Protein AF-A0A085W768-F1 (afdb_monomer)

Radius of gyration: 27.03 Å; Cα contacts (8 Å, |Δi|>4): 580; chains: 1; bounding box: 59×71×62 Å

Sequence (473 aa):
MPRLLSLALLLTLSTFLLGSDCGEHEAVSLEELRRDVAPPFDYSLYCDPSGTLVGDRSAVLLVHRSEHLERVYADAQAGDARARTVFAQLESAVRLRGAGLANEALGFTCATAPACALQWHFQEELIPSRQAGGTRLRELLAASFERQAKLKGVSNAVLNAALNVLVAGTVLKPGAGGAAEAKAATAEARASSQEAGQLSREATLGRQLMPSHEARTAVDETAAAFEARFAEAEAIERGPRYSVRVEELERYRPAYSQPPSGVPADHPRWSRYVTYWERRYDELTGKRPLPPGESEAKLPLTWRGYDALLGRFQRAREFQHGVTQAMQQEARAAGRGQFLPQEMKRPLVVDNLGLARGEGAPITYADQFVVDEATLGPGKRPQVHTYSTKQHDFSGKRPADASKQFLSDAQEAMTKYGGTVEVRRRGHPLFGQKVVVSRVHIVYDGEKLAGEIREALFEQAQASGVELHFHVP

Structure (mmCIF, N/CA/C/O backbone):
data_AF-A0A085W768-F1
#
_entry.id   AF-A0A085W768-F1
#
loop_
_atom_site.group_PDB
_atom_site.id
_atom_site.type_symbol
_atom_site.label_atom_id
_atom_site.label_alt_id
_atom_site.label_comp_id
_atom_site.label_asym_id
_atom_site.label_entity_id
_atom_site.label_seq_id
_atom_site.pdbx_PDB_ins_code
_atom_site.Cartn_x
_atom_site.Cartn_y
_atom_site.Cartn_z
_atom_site.occupancy
_atom_site.B_iso_or_equiv
_atom_site.auth_seq_id
_atom_site.auth_comp_id
_atom_site.auth_asym_id
_atom_site.auth_atom_id
_atom_site.pdbx_PDB_model_num
ATOM 1 N N . MET A 1 1 ? -11.385 -34.609 -3.955 1.00 31.69 1 MET A N 1
ATOM 2 C CA . MET A 1 1 ? -11.496 -34.226 -5.381 1.00 31.69 1 MET A CA 1
ATOM 3 C C . MET A 1 1 ? -10.283 -33.497 -6.017 1.00 31.69 1 MET A C 1
ATOM 5 O O . MET A 1 1 ? -10.400 -33.204 -7.197 1.00 31.69 1 MET A O 1
ATOM 9 N N . PRO A 1 2 ? -9.104 -33.265 -5.384 1.00 30.75 2 PRO A N 1
ATOM 10 C CA . PRO A 1 2 ? -7.994 -32.570 -6.068 1.00 30.75 2 PRO A CA 1
ATOM 11 C C . PRO A 1 2 ? -7.168 -33.450 -7.034 1.00 30.75 2 PRO A C 1
ATOM 13 O O . PRO A 1 2 ? -6.545 -32.930 -7.946 1.00 30.75 2 PRO A O 1
ATOM 16 N N . ARG A 1 3 ? -7.193 -34.787 -6.899 1.00 29.98 3 ARG A N 1
ATOM 17 C CA . ARG A 1 3 ? -6.375 -35.703 -7.729 1.00 29.98 3 ARG A CA 1
ATOM 18 C C . ARG A 1 3 ? -6.881 -35.919 -9.166 1.00 29.98 3 ARG A C 1
ATOM 20 O O . ARG A 1 3 ? -6.113 -36.373 -10.002 1.00 29.98 3 ARG A O 1
ATOM 27 N N . LEU A 1 4 ? -8.147 -35.603 -9.458 1.00 30.69 4 LEU A N 1
ATOM 28 C CA . LEU A 1 4 ? -8.741 -35.797 -10.792 1.00 30.69 4 LEU A CA 1
ATOM 29 C C . LEU A 1 4 ? -8.365 -34.674 -11.777 1.00 30.69 4 LEU A C 1
ATOM 31 O O . LEU A 1 4 ? -8.271 -34.932 -12.973 1.00 30.69 4 LEU A O 1
ATOM 35 N N . LEU A 1 5 ? -8.087 -33.458 -11.284 1.00 35.44 5 LEU A N 1
ATOM 36 C CA . LEU A 1 5 ? -7.659 -32.339 -12.132 1.00 35.44 5 LEU A CA 1
ATOM 37 C C . LEU A 1 5 ? -6.207 -32.486 -12.616 1.00 35.44 5 LEU A C 1
ATOM 39 O O . LEU A 1 5 ? -5.958 -32.259 -13.797 1.00 35.44 5 LEU A O 1
ATOM 43 N N . SER A 1 6 ? -5.269 -32.931 -11.764 1.00 38.22 6 SER A N 1
ATOM 44 C CA . SER A 1 6 ? -3.881 -33.200 -12.198 1.00 38.22 6 SER A CA 1
ATOM 45 C C . SER A 1 6 ? -3.810 -34.317 -13.248 1.00 38.22 6 SER A C 1
ATOM 47 O O . SER A 1 6 ? -2.966 -34.270 -14.138 1.00 38.22 6 SER A O 1
ATOM 49 N N . LEU A 1 7 ? -4.729 -35.291 -13.197 1.00 38.16 7 LEU A N 1
ATOM 50 C CA . LEU A 1 7 ? -4.804 -36.398 -14.158 1.00 38.16 7 LEU A CA 1
ATOM 51 C C . LEU A 1 7 ? -5.224 -35.920 -15.557 1.00 38.16 7 LEU A C 1
ATOM 53 O O . LEU A 1 7 ? -4.601 -36.284 -16.551 1.00 38.16 7 LEU A O 1
ATOM 57 N N . ALA A 1 8 ? -6.249 -35.063 -15.623 1.00 42.47 8 ALA A N 1
ATOM 58 C CA . ALA A 1 8 ? -6.708 -34.454 -16.868 1.00 42.47 8 ALA A CA 1
ATOM 59 C C . ALA A 1 8 ? -5.635 -33.537 -17.476 1.00 42.47 8 ALA A C 1
ATOM 61 O O . ALA A 1 8 ? -5.428 -33.545 -18.686 1.00 42.47 8 ALA A O 1
ATOM 62 N N . LEU A 1 9 ? -4.892 -32.804 -16.641 1.00 44.69 9 LEU A N 1
ATOM 63 C CA . LEU A 1 9 ? -3.846 -31.894 -17.104 1.00 44.69 9 LEU A CA 1
ATOM 64 C C . LEU A 1 9 ? -2.643 -32.634 -17.724 1.00 44.69 9 LEU A C 1
ATOM 66 O O . LEU A 1 9 ? -2.124 -32.210 -18.756 1.00 44.69 9 LEU A O 1
ATOM 70 N N . LEU A 1 10 ? -2.243 -33.770 -17.141 1.00 46.38 10 LEU A N 1
ATOM 71 C CA . LEU A 1 10 ? -1.175 -34.631 -17.665 1.00 46.38 10 LEU A CA 1
ATOM 72 C C . LEU A 1 10 ? -1.577 -35.325 -18.977 1.00 46.38 10 LEU A C 1
ATOM 74 O O . LEU A 1 10 ? -0.786 -35.347 -19.918 1.00 46.38 10 LEU A O 1
ATOM 78 N N . LEU A 1 11 ? -2.823 -35.807 -19.071 1.00 43.88 11 LEU A N 1
ATOM 79 C CA . LEU A 1 11 ? -3.394 -36.372 -20.302 1.00 43.88 11 LEU A CA 1
ATOM 80 C C . LEU A 1 11 ? -3.472 -35.332 -21.433 1.00 43.88 11 LEU A C 1
ATOM 82 O O . LEU A 1 11 ? -3.196 -35.656 -22.587 1.00 43.88 11 LEU A O 1
ATOM 86 N N . THR A 1 12 ? -3.771 -34.068 -21.109 1.00 48.91 12 THR A N 1
ATOM 87 C CA . THR A 1 12 ? -3.793 -32.994 -22.115 1.00 48.91 12 THR A CA 1
ATOM 88 C C . THR A 1 12 ? -2.403 -32.608 -22.620 1.00 48.91 12 THR A C 1
ATOM 90 O O . THR A 1 12 ? -2.254 -32.281 -23.795 1.00 48.91 12 THR A O 1
ATOM 93 N N . LEU A 1 13 ? -1.359 -32.679 -21.781 1.00 43.81 13 LEU A N 1
ATOM 94 C CA . LEU A 1 13 ? 0.012 -32.430 -22.238 1.00 43.81 13 LEU A CA 1
ATOM 95 C C . LEU A 1 13 ? 0.418 -33.457 -23.305 1.00 43.81 13 LEU A C 1
ATOM 97 O O . LEU A 1 13 ? 0.944 -33.064 -24.343 1.00 43.81 13 LEU A O 1
ATOM 101 N N . SER A 1 14 ? 0.097 -34.741 -23.093 1.00 43.50 14 SER A N 1
ATOM 102 C CA . SER A 1 14 ? 0.347 -35.809 -24.072 1.00 43.50 14 SER A CA 1
ATOM 103 C C . SER A 1 14 ? -0.441 -35.642 -25.376 1.00 43.50 14 SER A C 1
ATOM 105 O O . SER A 1 14 ? 0.127 -35.849 -26.441 1.00 43.50 14 SER A O 1
ATOM 107 N N . THR A 1 15 ? -1.702 -35.190 -25.337 1.00 45.16 15 THR A N 1
ATOM 108 C CA . THR A 1 15 ? -2.521 -35.016 -26.558 1.00 45.16 15 THR A CA 1
ATOM 109 C C . THR A 1 15 ? -2.142 -33.802 -27.410 1.00 45.16 15 THR A C 1
ATOM 111 O O . THR A 1 15 ? -2.507 -33.745 -28.577 1.00 45.16 15 THR A O 1
ATOM 114 N N . PHE A 1 16 ? -1.459 -32.800 -26.846 1.00 45.72 16 PHE A N 1
ATOM 115 C CA . PHE A 1 16 ? -0.998 -31.619 -27.597 1.00 45.72 16 PHE A CA 1
ATOM 116 C C . PHE A 1 16 ? 0.442 -31.752 -28.104 1.00 45.72 16 PHE A C 1
ATOM 118 O O . PHE A 1 16 ? 0.842 -31.025 -29.012 1.00 45.72 16 PHE A O 1
ATOM 125 N N . LEU A 1 17 ? 1.219 -32.660 -27.512 1.00 42.56 17 LEU A N 1
ATOM 126 C CA . LEU A 1 17 ? 2.594 -32.958 -27.904 1.00 42.56 17 LEU A CA 1
ATOM 127 C C . LEU A 1 17 ? 2.677 -33.691 -29.249 1.00 42.56 17 LEU A C 1
ATOM 129 O O . LEU A 1 17 ? 3.679 -33.558 -29.947 1.00 42.56 17 LEU A O 1
ATOM 133 N N . LEU A 1 18 ? 1.627 -34.420 -29.628 1.00 44.00 18 LEU A N 1
ATOM 134 C CA . LEU A 1 18 ? 1.549 -35.174 -30.871 1.00 44.00 18 LEU A CA 1
ATOM 135 C C . LEU A 1 18 ? 0.144 -34.994 -31.436 1.00 44.00 18 LEU A C 1
ATOM 137 O O . LEU A 1 18 ? -0.841 -35.272 -30.756 1.00 44.00 18 LEU A O 1
ATOM 141 N N . GLY A 1 19 ? 0.059 -34.452 -32.654 1.00 36.88 19 GLY A N 1
ATOM 142 C CA . GLY A 1 19 ? -1.206 -34.311 -33.366 1.00 36.88 19 GLY A CA 1
ATOM 143 C C . GLY A 1 19 ? -1.980 -35.625 -33.326 1.00 36.88 19 GLY A C 1
ATOM 144 O O . GLY A 1 19 ? -1.397 -36.683 -33.528 1.00 36.88 19 GLY A O 1
ATOM 145 N N . SER A 1 20 ? -3.269 -35.510 -33.012 1.00 35.31 20 SER A N 1
ATOM 146 C CA . SER A 1 20 ? -4.272 -36.572 -32.934 1.00 35.31 20 SER A CA 1
ATOM 147 C C . SER A 1 20 ? -3.920 -37.840 -33.717 1.00 35.31 20 SER A C 1
ATOM 149 O O . SER A 1 20 ? -4.133 -37.881 -34.929 1.00 35.31 20 SER A O 1
ATOM 151 N N . ASP A 1 21 ? -3.492 -38.883 -33.011 1.00 30.81 21 ASP A N 1
ATOM 152 C CA . ASP A 1 21 ? -3.779 -40.244 -33.438 1.00 30.81 21 ASP A CA 1
ATOM 153 C C . ASP A 1 21 ? -4.094 -41.118 -32.220 1.00 30.81 21 ASP A C 1
ATOM 155 O O . ASP A 1 21 ? -3.361 -41.156 -31.231 1.00 30.81 21 ASP A O 1
ATOM 159 N N . CYS A 1 22 ? -5.269 -41.741 -32.250 1.00 35.28 22 CYS A N 1
ATOM 160 C CA . CYS A 1 22 ? -5.782 -42.576 -31.174 1.00 35.28 22 CYS A CA 1
ATOM 161 C C . CYS A 1 22 ? -5.203 -43.987 -31.319 1.00 35.28 22 CYS A C 1
ATOM 163 O O . CYS A 1 22 ? -5.822 -44.848 -31.936 1.00 35.28 22 CYS A O 1
ATOM 165 N N . GLY A 1 23 ? -4.029 -44.225 -30.735 1.00 31.59 23 GLY A N 1
ATOM 166 C CA . GLY A 1 23 ? -3.496 -45.567 -30.507 1.00 31.59 23 GLY A CA 1
ATOM 167 C C . GLY A 1 23 ? -3.654 -45.967 -29.042 1.00 31.59 23 GLY A C 1
ATOM 168 O O . GLY A 1 23 ? -3.006 -45.395 -28.169 1.00 31.59 23 GLY A O 1
ATOM 169 N N . GLU A 1 24 ? -4.515 -46.946 -28.753 1.00 40.38 24 GLU A N 1
ATOM 170 C CA . GLU A 1 24 ? -4.571 -47.604 -27.444 1.00 40.38 24 GLU A CA 1
ATOM 171 C C . GLU A 1 24 ? -3.249 -48.339 -27.177 1.00 40.38 24 GLU A C 1
ATOM 173 O O . GLU A 1 24 ? -3.071 -49.485 -27.584 1.00 40.38 24 GLU A O 1
ATOM 178 N N . HIS A 1 25 ? -2.319 -47.698 -26.468 1.00 33.22 25 HIS A N 1
ATOM 179 C CA . HIS A 1 25 ? -1.164 -48.382 -25.896 1.00 33.22 25 HIS A CA 1
ATOM 180 C C . HIS A 1 25 ? -0.991 -48.060 -24.409 1.00 33.22 25 HIS A C 1
ATOM 182 O O . HIS A 1 25 ? -1.144 -46.927 -23.950 1.00 33.22 25 HIS A O 1
ATOM 188 N N . GLU A 1 26 ? -0.741 -49.144 -23.672 1.00 38.91 26 GLU A N 1
ATOM 189 C CA . GLU A 1 26 ? -0.742 -49.314 -22.221 1.00 38.91 26 GLU A CA 1
ATOM 190 C C . GLU A 1 26 ? -0.210 -48.104 -21.446 1.00 38.91 26 GLU A C 1
ATOM 192 O O . GLU A 1 26 ? 0.931 -47.660 -21.579 1.00 38.91 26 GLU A O 1
ATOM 197 N N . ALA A 1 27 ? -1.082 -47.557 -20.604 1.00 37.56 27 ALA A N 1
ATOM 198 C CA . ALA A 1 27 ? -0.790 -46.389 -19.806 1.00 37.56 27 ALA A CA 1
ATOM 199 C C . ALA A 1 27 ? 0.248 -46.708 -18.716 1.00 37.56 27 ALA A C 1
ATOM 201 O O . ALA A 1 27 ? -0.090 -47.328 -17.714 1.00 37.56 27 ALA A O 1
ATOM 202 N N . VAL A 1 28 ? 1.470 -46.179 -18.856 1.00 43.28 28 VAL A N 1
ATOM 203 C CA . VAL A 1 28 ? 2.428 -46.040 -17.739 1.00 43.28 28 VAL A CA 1
ATOM 204 C C . VAL A 1 28 ? 1.713 -45.387 -16.555 1.00 43.28 28 VAL A C 1
ATOM 206 O O . VAL A 1 28 ? 1.094 -44.323 -16.698 1.00 43.28 28 VAL A O 1
ATOM 209 N N . SER A 1 29 ? 1.750 -46.045 -15.403 1.00 45.44 29 SER A N 1
ATOM 210 C CA . SER A 1 29 ? 0.983 -45.632 -14.227 1.00 45.44 29 SER A CA 1
ATOM 211 C C . SER A 1 29 ? 1.606 -44.404 -13.549 1.00 45.44 29 SER A C 1
ATOM 213 O O . SER A 1 29 ? 2.814 -44.170 -13.608 1.00 45.44 29 SER A O 1
ATOM 215 N N . LEU A 1 30 ? 0.795 -43.605 -12.848 1.00 42.84 30 LEU A N 1
ATOM 216 C CA . LEU A 1 30 ? 1.289 -42.504 -12.004 1.00 42.84 30 LEU A CA 1
ATOM 217 C C . LEU A 1 30 ? 2.237 -42.988 -10.892 1.00 42.84 30 LEU A C 1
ATOM 219 O O . LEU A 1 30 ? 3.074 -42.213 -10.432 1.00 42.84 30 LEU A O 1
ATOM 223 N N . GLU A 1 31 ? 2.129 -44.254 -10.482 1.00 44.00 31 GLU A N 1
ATOM 224 C CA . GLU A 1 31 ? 3.090 -44.926 -9.605 1.00 44.00 31 GLU A CA 1
ATOM 225 C C . GLU A 1 31 ? 4.486 -45.041 -10.247 1.00 44.00 31 GLU A C 1
ATOM 227 O O . GLU A 1 31 ? 5.482 -44.857 -9.553 1.00 44.00 31 GLU A O 1
ATOM 232 N N . GLU A 1 32 ? 4.589 -45.296 -11.555 1.00 50.72 32 GLU A N 1
ATOM 233 C CA . GLU A 1 32 ? 5.874 -45.392 -12.270 1.00 50.72 32 GLU A CA 1
ATOM 234 C C . GLU A 1 32 ? 6.507 -44.025 -12.545 1.00 50.72 32 GLU A C 1
ATOM 236 O O . GLU A 1 32 ? 7.726 -43.897 -12.473 1.00 50.72 32 GLU A O 1
ATOM 241 N N . LEU A 1 33 ? 5.696 -42.984 -1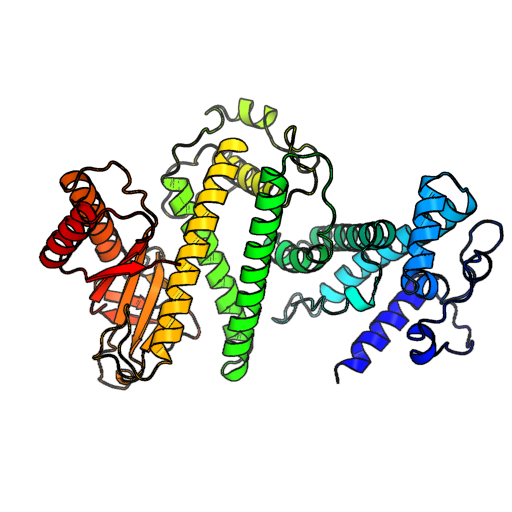2.774 1.00 51.03 33 LEU A N 1
ATOM 242 C CA . LEU A 1 33 ? 6.160 -41.589 -12.863 1.00 51.03 33 LEU A CA 1
ATOM 243 C C . LEU A 1 33 ? 6.698 -41.045 -11.525 1.00 51.03 33 LEU A C 1
ATOM 245 O O . LEU A 1 33 ? 7.428 -40.058 -11.522 1.00 51.03 33 LEU A O 1
ATOM 249 N N . ARG A 1 34 ? 6.328 -41.666 -10.395 1.00 48.00 34 ARG A N 1
ATOM 250 C CA . ARG A 1 34 ? 6.717 -41.262 -9.030 1.00 48.00 34 ARG A CA 1
ATOM 251 C C . ARG A 1 34 ? 7.825 -42.115 -8.408 1.00 48.00 34 ARG A C 1
ATOM 253 O O . ARG A 1 34 ? 8.249 -41.815 -7.294 1.00 48.00 34 ARG A O 1
ATOM 260 N N . ARG A 1 35 ? 8.283 -43.182 -9.069 1.00 49.00 35 ARG A N 1
ATOM 261 C CA . ARG A 1 35 ? 9.416 -43.979 -8.576 1.00 49.00 35 ARG A CA 1
ATOM 262 C C . ARG A 1 35 ? 10.729 -43.284 -8.940 1.00 49.00 35 ARG A C 1
ATOM 264 O O . ARG A 1 35 ? 11.106 -43.254 -10.104 1.00 49.00 35 ARG A O 1
ATOM 271 N N . ASP A 1 36 ? 11.458 -42.834 -7.922 1.00 43.88 36 ASP A N 1
ATOM 272 C CA . ASP A 1 36 ? 12.812 -42.246 -7.994 1.00 43.88 36 ASP A CA 1
ATOM 273 C C . ASP A 1 36 ? 13.925 -43.230 -8.427 1.00 43.88 36 ASP A C 1
ATOM 275 O O . ASP A 1 36 ? 15.110 -42.952 -8.275 1.00 43.88 36 ASP A O 1
ATOM 279 N N . VAL A 1 37 ? 13.582 -44.387 -9.000 1.00 53.09 37 VAL A N 1
ATOM 280 C CA . VAL A 1 37 ? 14.565 -45.268 -9.648 1.00 53.09 37 VAL A CA 1
ATOM 281 C C . VAL A 1 37 ? 14.488 -45.017 -11.148 1.00 53.09 37 VAL A C 1
ATOM 283 O O . VAL A 1 37 ? 13.944 -45.817 -11.911 1.00 53.09 37 VAL A O 1
ATOM 286 N N . ALA A 1 38 ? 14.973 -43.851 -11.575 1.00 56.88 38 ALA A N 1
ATOM 287 C CA . ALA A 1 38 ? 15.182 -43.601 -12.992 1.00 56.88 38 ALA A CA 1
ATOM 288 C C . ALA A 1 38 ? 16.288 -44.554 -13.496 1.00 56.88 38 ALA A C 1
ATOM 290 O O . ALA A 1 38 ? 17.317 -44.695 -12.829 1.00 56.88 38 ALA A O 1
ATOM 291 N N . PRO A 1 39 ? 16.106 -45.246 -14.639 1.00 70.12 39 PRO A N 1
ATOM 292 C CA . PRO A 1 39 ? 17.207 -45.979 -15.259 1.00 70.12 39 PRO A CA 1
ATOM 293 C C . PRO A 1 39 ? 18.347 -45.003 -15.590 1.00 70.12 39 PRO A C 1
ATOM 295 O O . PRO A 1 39 ? 18.079 -43.809 -15.728 1.00 70.12 39 PRO A O 1
ATOM 298 N N . PRO A 1 40 ? 19.596 -45.469 -15.764 1.00 83.25 40 PRO A N 1
ATOM 299 C CA . PRO A 1 40 ? 20.673 -44.613 -16.243 1.00 83.25 40 PRO A CA 1
ATOM 300 C C . PRO A 1 40 ? 20.251 -43.815 -17.479 1.00 83.25 40 PRO A C 1
ATOM 302 O O . PRO A 1 40 ? 19.489 -44.303 -18.318 1.00 83.25 40 PRO A O 1
ATOM 305 N N . PHE A 1 41 ? 20.733 -42.578 -17.574 1.00 87.62 41 PHE A N 1
ATOM 306 C CA . PHE A 1 41 ? 20.391 -41.702 -18.683 1.00 87.62 41 PHE A CA 1
ATOM 307 C C . PHE A 1 41 ? 20.784 -42.329 -20.027 1.00 87.62 41 PHE A C 1
ATOM 309 O O . PHE A 1 41 ? 21.959 -42.588 -20.281 1.00 87.62 41 PHE A O 1
ATOM 316 N N . ASP A 1 42 ? 19.791 -42.509 -20.893 1.00 86.75 42 ASP A N 1
ATOM 317 C CA . ASP A 1 42 ? 19.960 -42.937 -22.275 1.00 86.75 42 ASP A CA 1
ATOM 318 C C . ASP A 1 42 ? 18.930 -42.203 -23.143 1.00 86.75 42 ASP A C 1
ATOM 320 O O . ASP A 1 42 ? 17.736 -42.169 -22.833 1.00 86.75 42 ASP A O 1
ATOM 324 N N . TYR A 1 43 ? 19.392 -41.596 -24.235 1.00 87.06 43 TYR A N 1
ATOM 325 C CA . TYR A 1 43 ? 18.532 -40.887 -25.178 1.00 87.06 43 TYR A CA 1
ATOM 326 C C . TYR A 1 43 ? 17.484 -41.796 -25.833 1.00 87.06 43 TYR A C 1
ATOM 328 O O . TYR A 1 43 ? 16.406 -41.310 -26.164 1.00 87.06 43 TYR A O 1
ATOM 336 N N . SER A 1 44 ? 17.766 -43.092 -26.005 1.00 86.00 44 SER A N 1
ATOM 337 C CA . SER A 1 44 ? 16.831 -44.072 -26.581 1.00 86.00 44 SER A CA 1
ATOM 338 C C . SER A 1 44 ? 15.562 -44.271 -25.747 1.00 86.00 44 SER A C 1
ATOM 340 O O . SER A 1 44 ? 14.550 -44.711 -26.282 1.00 86.00 44 SER A O 1
ATOM 342 N N . LEU A 1 45 ? 15.577 -43.867 -24.470 1.00 83.31 45 LEU A N 1
ATOM 343 C CA . LEU A 1 45 ? 14.387 -43.844 -23.614 1.00 83.31 45 LEU A CA 1
ATOM 344 C C . LEU A 1 45 ? 13.369 -42.777 -24.029 1.00 83.31 45 LEU A C 1
ATOM 346 O O . LEU A 1 45 ? 12.222 -42.840 -23.595 1.00 83.31 45 LEU A O 1
ATOM 350 N N . TYR A 1 46 ? 13.797 -41.775 -24.801 1.00 85.06 46 TYR A N 1
ATOM 351 C CA . TYR A 1 46 ? 12.986 -40.601 -25.117 1.00 85.06 46 TYR A CA 1
ATOM 352 C C . TYR A 1 46 ? 12.895 -40.310 -26.606 1.00 85.06 46 TYR A C 1
ATOM 354 O O . TYR A 1 46 ? 11.884 -39.774 -27.050 1.00 85.06 46 TYR A O 1
ATOM 362 N N . CYS A 1 47 ? 13.945 -40.608 -27.371 1.00 84.94 47 CYS A N 1
ATOM 363 C CA . CYS A 1 47 ? 14.063 -40.203 -28.764 1.00 84.94 47 CYS A CA 1
ATOM 364 C C . CYS A 1 47 ? 14.845 -41.200 -29.623 1.00 84.94 47 CYS A C 1
ATOM 366 O O . CYS A 1 47 ? 15.711 -41.935 -29.141 1.00 84.94 47 CYS A O 1
ATOM 368 N N . ASP A 1 48 ? 14.593 -41.171 -30.926 1.00 88.94 48 ASP A N 1
ATOM 369 C CA . ASP A 1 48 ? 15.361 -41.908 -31.926 1.00 88.94 48 ASP A CA 1
ATOM 370 C C . ASP A 1 48 ? 16.784 -41.316 -32.106 1.00 88.94 48 ASP A C 1
ATOM 372 O O . ASP A 1 48 ? 17.124 -40.299 -31.485 1.00 88.94 48 ASP A O 1
ATOM 376 N N . PRO A 1 49 ? 17.664 -41.928 -32.925 1.00 92.00 49 PRO A N 1
ATOM 377 C CA . PRO A 1 49 ? 19.012 -41.408 -33.171 1.00 92.00 49 PRO A CA 1
ATOM 378 C C . PRO A 1 49 ? 19.071 -39.994 -33.773 1.00 92.00 49 PRO A C 1
ATOM 380 O O . PRO A 1 49 ? 20.071 -39.308 -33.571 1.00 92.00 49 PRO A O 1
ATOM 383 N N . SER A 1 50 ? 18.023 -39.537 -34.469 1.00 86.62 50 SER A N 1
ATOM 384 C CA . SER A 1 50 ? 17.913 -38.152 -34.957 1.00 86.62 50 SER A CA 1
ATOM 385 C C . SER A 1 50 ? 17.472 -37.152 -33.885 1.00 86.62 50 SER A C 1
ATOM 387 O O . SER A 1 50 ? 17.541 -35.946 -34.108 1.00 86.62 50 SER A O 1
ATOM 389 N N . GLY A 1 51 ? 17.064 -37.626 -32.706 1.00 84.19 51 GLY A N 1
ATOM 390 C CA . GLY A 1 51 ? 16.563 -36.781 -31.625 1.00 84.19 51 GLY A CA 1
ATOM 391 C C . GLY A 1 51 ? 15.069 -36.492 -31.735 1.00 84.19 51 GLY A C 1
ATOM 392 O O . GLY A 1 51 ? 14.570 -35.618 -31.030 1.00 84.19 51 GLY A O 1
ATOM 393 N N . THR A 1 52 ? 14.339 -37.216 -32.582 1.00 86.88 52 THR A N 1
ATOM 394 C CA . THR A 1 52 ? 12.873 -37.164 -32.641 1.00 86.88 52 THR A CA 1
ATOM 395 C C . THR A 1 52 ? 12.312 -37.907 -31.443 1.00 86.88 52 THR A C 1
ATOM 397 O O . THR A 1 52 ? 12.693 -39.053 -31.211 1.00 86.88 52 THR A O 1
ATOM 400 N N . LEU A 1 53 ? 11.436 -37.277 -30.659 1.00 82.12 53 LEU A N 1
ATOM 401 C CA . LEU A 1 53 ? 10.813 -37.940 -29.513 1.00 82.12 53 LEU A CA 1
ATOM 402 C C . LEU A 1 53 ? 10.001 -39.162 -29.975 1.00 82.12 53 LEU A C 1
ATOM 404 O O . LEU A 1 53 ? 9.219 -39.060 -30.917 1.00 82.12 53 LEU A O 1
ATOM 408 N N . VAL A 1 54 ? 10.179 -40.311 -29.318 1.00 78.69 54 VAL A N 1
ATOM 409 C CA . VAL A 1 54 ? 9.519 -41.577 -29.688 1.00 78.69 54 VAL A CA 1
ATOM 410 C C . VAL A 1 54 ? 8.462 -41.960 -28.662 1.00 78.69 54 VAL A C 1
ATOM 412 O O . VAL A 1 54 ? 8.783 -42.147 -27.497 1.00 78.69 54 VAL A O 1
ATOM 415 N N . GLY A 1 55 ? 7.207 -42.107 -29.081 1.00 62.81 55 GLY A N 1
ATOM 416 C CA . GLY A 1 55 ? 6.094 -42.518 -28.219 1.00 62.81 55 GLY A CA 1
ATOM 417 C C . GLY A 1 55 ? 5.432 -41.382 -27.427 1.00 62.81 55 GLY A C 1
ATOM 418 O O . GLY A 1 55 ? 6.062 -40.394 -27.042 1.00 62.81 55 GLY A O 1
ATOM 419 N N . ASP A 1 56 ? 4.141 -41.563 -27.138 1.00 54.56 56 ASP A N 1
ATOM 420 C CA . ASP A 1 56 ? 3.221 -40.479 -26.751 1.00 54.56 56 ASP A CA 1
ATOM 421 C C . ASP A 1 56 ? 3.509 -39.812 -25.404 1.00 54.56 56 ASP A C 1
ATOM 423 O O . ASP A 1 56 ? 2.992 -38.740 -25.079 1.00 54.56 56 ASP A O 1
ATOM 427 N N . ARG A 1 57 ? 4.353 -40.447 -24.591 1.00 63.84 57 ARG A N 1
ATOM 428 C CA . ARG A 1 57 ? 4.663 -40.015 -23.226 1.00 63.84 57 ARG A CA 1
ATOM 429 C C . ARG A 1 57 ? 6.129 -39.677 -23.016 1.00 63.84 57 ARG A C 1
ATOM 431 O O . ARG A 1 57 ? 6.479 -39.268 -21.915 1.00 63.84 57 ARG A O 1
ATOM 438 N N . SER A 1 58 ? 6.979 -39.783 -24.034 1.00 74.06 58 SER A N 1
ATOM 439 C CA . SER A 1 58 ? 8.427 -39.599 -23.871 1.00 74.06 58 SER A CA 1
ATOM 440 C C . SER A 1 58 ? 8.822 -38.176 -23.498 1.00 74.06 58 SER A C 1
ATOM 442 O O . SER A 1 58 ? 9.689 -37.988 -22.648 1.00 74.06 58 SER A O 1
ATOM 444 N N . ALA A 1 59 ? 8.128 -37.167 -24.030 1.00 75.62 59 ALA A N 1
ATOM 445 C CA . ALA A 1 59 ? 8.296 -35.783 -23.586 1.00 75.62 59 ALA A CA 1
ATOM 446 C C . ALA A 1 59 ? 7.881 -35.586 -22.122 1.00 75.62 59 ALA A C 1
ATOM 448 O O . ALA A 1 59 ? 8.605 -34.953 -21.358 1.00 75.62 59 ALA A O 1
ATOM 449 N N . VAL A 1 60 ? 6.736 -36.146 -21.720 1.00 75.50 60 VAL A N 1
ATOM 450 C CA . VAL A 1 60 ? 6.239 -36.052 -20.338 1.00 75.50 60 VAL A CA 1
ATOM 451 C C . VAL A 1 60 ? 7.213 -36.750 -19.390 1.00 75.50 60 VAL A C 1
ATOM 453 O O . VAL A 1 60 ? 7.643 -36.175 -18.395 1.00 75.50 60 VAL A O 1
ATOM 456 N N . LEU A 1 61 ? 7.636 -37.964 -19.732 1.00 79.06 61 LEU A N 1
ATOM 457 C CA . LEU A 1 61 ? 8.581 -38.746 -18.948 1.00 79.06 61 LEU A CA 1
ATOM 458 C C . LEU A 1 61 ? 9.926 -38.024 -18.789 1.00 79.06 61 LEU A C 1
ATOM 460 O O . LEU A 1 61 ? 10.470 -37.993 -17.686 1.00 79.06 61 LEU A O 1
ATOM 464 N N . LEU A 1 62 ? 10.437 -37.418 -19.866 1.00 83.75 62 LEU A N 1
ATOM 465 C CA . LEU A 1 62 ? 11.671 -36.637 -19.837 1.00 83.75 62 LEU A CA 1
ATOM 466 C C . LEU A 1 62 ? 11.539 -35.411 -18.928 1.00 83.75 62 LEU A C 1
ATOM 468 O O . LEU A 1 62 ? 12.408 -35.187 -18.093 1.00 83.75 62 LEU A O 1
ATOM 472 N N . VAL A 1 63 ? 10.443 -34.654 -19.035 1.00 84.50 63 VAL A N 1
ATOM 473 C CA . VAL A 1 63 ? 10.197 -33.463 -18.202 1.00 84.50 63 VAL A CA 1
ATOM 474 C C . VAL A 1 63 ? 10.076 -33.815 -16.716 1.00 84.50 63 VAL A C 1
ATOM 476 O O . VAL A 1 63 ? 10.568 -33.070 -15.868 1.00 84.50 63 VAL A O 1
ATOM 479 N N . HIS A 1 64 ? 9.462 -34.955 -16.389 1.00 79.62 64 HIS A N 1
ATOM 480 C CA . HIS A 1 64 ? 9.278 -35.398 -15.006 1.00 79.62 64 HIS A CA 1
ATOM 481 C C . HIS A 1 64 ? 10.538 -36.006 -14.374 1.00 79.62 64 HIS A C 1
ATOM 483 O O . HIS A 1 64 ? 10.700 -35.952 -13.154 1.00 79.62 64 HIS A O 1
ATOM 489 N N . ARG A 1 65 ? 11.466 -36.535 -15.177 1.00 82.75 65 ARG A N 1
ATOM 490 C CA . ARG A 1 65 ? 12.768 -37.022 -14.704 1.00 82.75 65 ARG A CA 1
ATOM 491 C C . ARG A 1 65 ? 13.778 -35.885 -14.706 1.00 82.75 65 ARG A C 1
ATOM 493 O O . ARG A 1 65 ? 14.568 -35.741 -15.635 1.00 82.75 65 ARG A O 1
ATOM 500 N N . SER A 1 66 ? 13.746 -35.090 -13.637 1.00 85.62 66 SER A N 1
ATOM 501 C CA . SER A 1 66 ? 14.509 -33.840 -13.524 1.00 85.62 66 SER A CA 1
ATOM 502 C C . SER A 1 66 ? 15.981 -33.982 -13.924 1.00 85.62 66 SER A C 1
ATOM 504 O O . SER A 1 66 ? 16.458 -33.205 -14.739 1.00 85.62 66 SER A O 1
ATOM 506 N N . GLU A 1 67 ? 16.694 -35.004 -13.446 1.00 84.38 67 GLU A N 1
ATOM 507 C CA . GLU A 1 67 ? 18.109 -35.208 -13.801 1.00 84.38 67 GLU A CA 1
ATOM 508 C C . GLU A 1 67 ? 18.329 -35.475 -15.300 1.00 84.38 67 GLU A C 1
ATOM 510 O O . GLU A 1 67 ? 19.308 -35.008 -15.880 1.00 84.38 67 GLU A O 1
ATOM 515 N N . HIS A 1 68 ? 17.402 -36.181 -15.954 1.00 92.06 68 HIS A N 1
ATOM 516 C CA . HIS A 1 68 ? 17.487 -36.482 -17.383 1.00 92.06 68 HIS A CA 1
ATOM 517 C C . HIS A 1 68 ? 17.158 -35.239 -18.215 1.00 92.06 68 HIS A C 1
ATOM 519 O O . HIS A 1 68 ? 17.844 -34.975 -19.199 1.00 92.06 68 HIS A O 1
ATOM 525 N N . LEU A 1 69 ? 16.158 -34.449 -17.803 1.00 92.38 69 LEU A N 1
ATOM 526 C CA . LEU A 1 69 ? 15.842 -33.163 -18.429 1.00 92.38 69 LEU A CA 1
ATOM 527 C C . LEU A 1 69 ? 17.052 -32.225 -18.405 1.00 92.38 69 LEU A C 1
ATOM 529 O O . LEU A 1 69 ? 17.403 -31.638 -19.428 1.00 92.38 69 LEU A O 1
ATOM 533 N N . GLU A 1 70 ? 17.700 -32.103 -17.247 1.00 92.19 70 GLU A N 1
ATOM 534 C CA . GLU A 1 70 ? 18.873 -31.243 -17.100 1.00 92.19 70 GLU A CA 1
ATOM 535 C C . GLU A 1 70 ? 20.066 -31.753 -17.898 1.00 92.19 70 GLU A C 1
ATOM 537 O O . GLU A 1 70 ? 20.803 -30.948 -18.467 1.00 92.19 70 GLU A O 1
ATOM 542 N N . ARG A 1 71 ? 20.230 -33.076 -18.012 1.00 92.31 71 ARG A N 1
ATOM 543 C CA . ARG A 1 71 ? 21.269 -33.654 -18.863 1.00 92.31 71 ARG A CA 1
ATOM 544 C C . ARG A 1 71 ? 21.039 -33.338 -20.341 1.00 92.31 71 ARG A C 1
ATOM 546 O O . ARG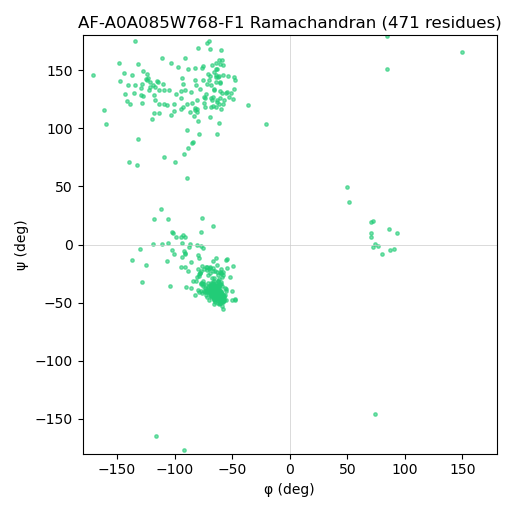 A 1 71 ? 21.960 -32.852 -20.989 1.00 92.31 71 ARG A O 1
ATOM 553 N N . VAL A 1 72 ? 19.819 -33.530 -20.849 1.00 93.19 72 VAL A N 1
ATOM 554 C CA . VAL A 1 72 ? 19.459 -33.168 -22.235 1.00 93.19 72 VAL A CA 1
ATOM 555 C C . VAL A 1 72 ? 19.661 -31.674 -22.475 1.00 93.19 72 VAL A C 1
ATOM 557 O O . VAL A 1 72 ? 20.182 -31.281 -23.516 1.00 93.19 72 VAL A O 1
ATOM 560 N N . TYR A 1 73 ? 19.285 -30.828 -21.514 1.00 93.81 73 TYR A N 1
ATOM 561 C CA . TYR A 1 73 ? 19.500 -29.390 -21.628 1.00 93.81 73 TYR A CA 1
ATOM 562 C C . TYR A 1 73 ? 20.992 -29.034 -21.675 1.00 93.81 73 TYR A C 1
ATOM 564 O O . TYR A 1 73 ? 21.411 -28.283 -22.553 1.00 93.81 73 TYR A O 1
ATOM 572 N N . ALA A 1 74 ? 21.805 -29.595 -20.778 1.00 91.25 74 ALA A N 1
ATOM 573 C CA . ALA A 1 74 ? 23.244 -29.355 -20.741 1.00 91.25 74 ALA A CA 1
ATOM 574 C C . ALA A 1 74 ? 23.944 -29.828 -22.025 1.00 91.25 74 ALA A C 1
ATOM 576 O O . ALA A 1 74 ? 24.729 -29.076 -22.602 1.00 91.25 74 ALA A O 1
ATOM 577 N N . ASP A 1 75 ? 23.616 -31.026 -22.515 1.00 95.12 75 ASP A N 1
ATOM 578 C CA . ASP A 1 75 ? 24.158 -31.569 -23.763 1.00 95.12 75 ASP A CA 1
ATOM 579 C C . ASP A 1 75 ? 23.740 -30.702 -24.972 1.00 95.12 75 ASP A C 1
ATOM 581 O O . ASP A 1 75 ? 24.549 -30.426 -25.861 1.00 95.12 75 ASP A O 1
ATOM 585 N N . ALA A 1 76 ? 22.504 -30.182 -24.980 1.00 92.06 76 ALA A N 1
ATOM 586 C CA . ALA A 1 76 ? 22.033 -29.257 -26.010 1.00 92.06 76 ALA A CA 1
ATOM 587 C C . ALA A 1 76 ? 22.811 -27.930 -26.000 1.00 92.06 76 ALA A C 1
ATOM 589 O O . ALA A 1 76 ? 23.186 -27.433 -27.066 1.00 92.06 76 ALA A O 1
ATOM 590 N N . GLN A 1 77 ? 23.097 -27.375 -24.814 1.00 92.69 77 GLN A N 1
ATOM 591 C CA . GLN A 1 77 ? 23.947 -26.185 -24.663 1.00 92.69 77 GLN A CA 1
ATOM 592 C C . GLN A 1 77 ? 25.403 -26.462 -25.068 1.00 92.69 77 GLN A C 1
ATOM 594 O O . GLN A 1 77 ? 26.066 -25.583 -25.615 1.00 92.69 77 GLN A O 1
ATOM 599 N N . ALA A 1 78 ? 25.887 -27.689 -24.863 1.00 92.94 78 ALA A N 1
ATOM 600 C CA . ALA A 1 78 ? 27.208 -28.137 -25.300 1.00 92.94 78 ALA A CA 1
ATOM 601 C C . ALA A 1 78 ? 27.297 -28.410 -26.816 1.00 92.94 78 ALA A C 1
ATOM 603 O O . ALA A 1 78 ? 28.375 -28.712 -27.327 1.00 92.94 78 ALA A O 1
ATOM 604 N N . GLY A 1 79 ? 26.189 -28.276 -27.552 1.00 91.00 79 GLY A N 1
ATOM 605 C CA . GLY A 1 79 ? 26.157 -28.395 -29.006 1.00 91.00 79 GLY A CA 1
ATOM 606 C C . GLY A 1 79 ? 25.831 -29.793 -29.532 1.00 91.00 79 GLY A C 1
ATOM 607 O O . GLY A 1 79 ? 25.900 -29.992 -30.748 1.00 91.00 79 GLY A O 1
ATOM 608 N N . ASP A 1 80 ? 25.414 -30.740 -28.688 1.00 96.50 80 ASP A N 1
ATOM 609 C CA . ASP A 1 80 ? 24.948 -32.049 -29.153 1.00 96.50 80 ASP A CA 1
ATOM 610 C C . ASP A 1 80 ? 23.716 -31.889 -30.067 1.00 96.50 80 ASP A C 1
ATOM 612 O O . ASP A 1 80 ? 22.744 -31.202 -29.739 1.00 96.50 80 ASP A O 1
ATOM 616 N N . ALA A 1 81 ? 23.777 -32.459 -31.272 1.00 92.50 81 ALA A N 1
ATOM 617 C CA . ALA A 1 81 ? 22.736 -32.278 -32.285 1.00 92.50 81 ALA A CA 1
ATOM 618 C C . ALA A 1 81 ? 21.429 -33.003 -31.922 1.00 92.50 81 ALA A C 1
ATOM 620 O O . ALA A 1 81 ? 20.337 -32.482 -32.174 1.00 92.50 81 ALA A O 1
ATOM 621 N N . ARG A 1 82 ? 21.535 -34.178 -31.294 1.00 92.25 82 ARG A N 1
ATOM 622 C CA . ARG A 1 82 ? 20.394 -34.992 -30.872 1.00 92.25 82 ARG A CA 1
ATOM 623 C C . ARG A 1 82 ? 19.680 -34.311 -29.708 1.00 92.25 82 ARG A C 1
ATOM 625 O O . ARG A 1 82 ? 18.473 -34.096 -29.772 1.00 92.25 82 ARG A O 1
ATOM 632 N N . ALA A 1 83 ? 20.430 -33.860 -28.706 1.00 91.06 83 ALA A N 1
ATOM 633 C CA . ALA A 1 83 ? 19.927 -33.131 -27.548 1.00 91.06 83 ALA A CA 1
ATOM 634 C C . ALA A 1 83 ? 19.249 -31.810 -27.934 1.00 91.06 83 ALA A C 1
ATOM 636 O O . ALA A 1 83 ? 18.161 -31.506 -27.444 1.00 91.06 83 ALA A O 1
ATOM 637 N N . ARG A 1 84 ? 19.847 -31.044 -28.861 1.00 91.81 84 ARG A N 1
ATOM 638 C CA . ARG A 1 84 ? 19.238 -29.812 -29.393 1.00 91.81 84 ARG A CA 1
ATOM 639 C C . ARG A 1 84 ? 17.892 -30.081 -30.052 1.00 91.81 84 ARG A C 1
ATOM 641 O O . ARG A 1 84 ? 16.941 -29.342 -29.808 1.00 91.81 84 ARG A O 1
ATOM 648 N N . THR A 1 85 ? 17.802 -31.148 -30.841 1.00 88.19 85 THR A N 1
ATOM 649 C CA . THR A 1 85 ? 16.565 -31.541 -31.528 1.00 88.19 85 THR A CA 1
ATOM 650 C C . THR A 1 85 ? 15.481 -31.954 -30.531 1.00 88.19 85 THR A C 1
ATOM 652 O O . THR A 1 85 ? 14.342 -31.493 -30.638 1.00 88.19 85 THR A O 1
ATOM 655 N N . VAL A 1 86 ? 15.837 -32.737 -29.508 1.00 87.94 86 VAL A N 1
ATOM 656 C CA . VAL A 1 86 ? 14.921 -33.139 -28.426 1.00 87.94 86 VAL A CA 1
ATOM 657 C C . VAL A 1 86 ? 14.429 -31.926 -27.638 1.00 87.94 86 VAL A C 1
ATOM 659 O O . VAL A 1 86 ? 13.225 -31.741 -27.455 1.00 87.94 86 VAL A O 1
ATOM 662 N N . PHE A 1 87 ? 15.340 -31.063 -27.184 1.00 90.81 87 PHE A N 1
ATOM 663 C CA . PHE A 1 87 ? 14.969 -29.920 -26.354 1.00 90.81 87 PHE A CA 1
ATOM 664 C C . PHE A 1 87 ? 14.155 -28.882 -27.141 1.00 90.81 87 PHE A C 1
ATOM 666 O O . PHE A 1 87 ? 13.208 -28.315 -26.604 1.00 90.81 87 PHE A O 1
ATOM 673 N N . ALA A 1 88 ? 14.435 -28.686 -28.434 1.00 83.44 88 ALA A N 1
ATOM 674 C CA . ALA A 1 88 ? 13.637 -27.816 -29.300 1.00 83.44 88 ALA A CA 1
ATOM 675 C C . ALA A 1 88 ? 12.187 -28.311 -29.468 1.00 83.44 88 ALA A C 1
ATOM 677 O O . ALA A 1 88 ? 11.258 -27.496 -29.509 1.00 83.44 88 ALA A O 1
ATOM 678 N N . GLN A 1 89 ? 11.968 -29.630 -29.514 1.00 87.19 89 GLN A N 1
ATOM 679 C CA . GLN A 1 89 ? 10.620 -30.209 -29.508 1.00 87.19 89 GLN A CA 1
ATOM 680 C C . GLN A 1 89 ? 9.907 -29.943 -28.176 1.00 87.19 89 GLN A C 1
ATOM 682 O O . GLN A 1 89 ? 8.754 -29.508 -28.189 1.00 87.19 89 GLN A O 1
ATOM 687 N N . LEU A 1 90 ? 10.599 -30.095 -27.037 1.00 85.31 90 LEU A N 1
ATOM 688 C CA . LEU A 1 90 ? 10.050 -29.734 -25.721 1.00 85.31 90 LEU A CA 1
ATOM 689 C C . LEU A 1 90 ? 9.682 -28.247 -25.643 1.00 85.31 90 LEU A C 1
ATOM 691 O O . LEU A 1 90 ? 8.577 -27.912 -25.221 1.00 85.31 90 LEU A O 1
ATOM 695 N N . GLU A 1 91 ? 10.561 -27.348 -26.095 1.00 83.69 91 GLU A N 1
ATOM 696 C CA . GLU A 1 91 ? 10.275 -25.910 -26.133 1.00 83.69 91 GLU A CA 1
ATOM 697 C C . GLU A 1 91 ? 9.026 -25.603 -26.972 1.00 83.69 91 GLU A C 1
ATOM 699 O O . GLU A 1 91 ? 8.186 -24.791 -26.579 1.00 83.69 91 GLU A O 1
ATOM 704 N N . SER A 1 92 ? 8.901 -26.245 -28.134 1.00 80.00 92 SER A N 1
ATOM 705 C CA . SER A 1 92 ? 7.786 -26.035 -29.062 1.00 80.00 92 SER A CA 1
ATOM 706 C C . SER A 1 92 ? 6.467 -26.499 -28.454 1.00 80.00 92 SER A C 1
ATOM 708 O O . SER A 1 92 ? 5.477 -25.765 -28.477 1.00 80.00 92 SER A O 1
ATOM 710 N N . ALA A 1 93 ? 6.470 -27.667 -27.821 1.00 76.19 93 ALA A N 1
ATOM 711 C CA . ALA A 1 93 ? 5.305 -28.205 -27.141 1.00 76.19 93 ALA A CA 1
ATOM 712 C C . ALA A 1 93 ? 4.879 -27.376 -25.927 1.00 76.19 93 ALA A C 1
ATOM 714 O O . ALA A 1 93 ? 3.696 -27.101 -25.733 1.00 76.19 93 ALA A O 1
ATOM 715 N N . VAL A 1 94 ? 5.845 -26.917 -25.131 1.00 77.38 94 VAL A N 1
ATOM 716 C CA . VAL A 1 94 ? 5.582 -26.064 -23.971 1.00 77.38 94 VAL A CA 1
ATOM 717 C C . VAL A 1 94 ? 5.024 -24.707 -24.404 1.00 77.38 94 VAL A C 1
ATOM 719 O O . VAL A 1 94 ? 4.070 -24.217 -23.796 1.00 77.38 94 VAL A O 1
ATOM 722 N N . ARG A 1 95 ? 5.524 -24.126 -25.505 1.00 78.38 95 ARG A N 1
ATOM 723 C CA . ARG A 1 95 ? 4.923 -22.925 -26.109 1.00 78.38 95 ARG A CA 1
ATOM 724 C C . ARG A 1 95 ? 3.478 -23.188 -26.539 1.00 78.38 95 ARG A C 1
ATOM 726 O O . ARG A 1 95 ? 2.599 -22.403 -26.186 1.00 78.38 95 ARG A O 1
ATOM 733 N N . LEU A 1 96 ? 3.210 -24.280 -27.254 1.00 71.25 96 LEU A N 1
ATOM 734 C CA . LEU A 1 96 ? 1.849 -24.637 -27.676 1.00 71.25 96 LEU A CA 1
ATOM 735 C C . LEU A 1 96 ? 0.914 -24.802 -26.475 1.00 71.25 96 LEU A C 1
ATOM 737 O O . LEU A 1 96 ? -0.189 -24.254 -26.478 1.00 71.25 96 LEU A O 1
ATOM 741 N N . ARG A 1 97 ? 1.373 -25.460 -25.404 1.00 71.44 97 ARG A N 1
ATOM 742 C CA . ARG A 1 97 ? 0.580 -25.607 -24.182 1.00 71.44 97 ARG A CA 1
ATOM 743 C C . ARG A 1 97 ? 0.343 -24.278 -23.478 1.00 71.44 97 ARG A C 1
ATOM 745 O O . ARG A 1 97 ? -0.768 -24.061 -23.017 1.00 71.44 97 ARG A O 1
ATOM 752 N N . GLY A 1 98 ? 1.324 -23.379 -23.418 1.00 68.31 98 GLY A N 1
ATOM 753 C CA . GLY A 1 98 ? 1.132 -22.051 -22.823 1.00 68.31 98 GLY A CA 1
ATOM 754 C C . GLY A 1 98 ? 0.007 -21.272 -23.514 1.00 68.31 98 GLY A C 1
ATOM 755 O O . GLY A 1 98 ? -0.879 -20.735 -22.848 1.00 68.31 98 GLY A O 1
ATOM 756 N N . ALA A 1 99 ? -0.036 -21.307 -24.849 1.00 69.00 99 ALA A N 1
ATOM 757 C CA . ALA A 1 99 ? -1.124 -20.714 -25.624 1.00 69.00 99 ALA A CA 1
ATOM 758 C C . ALA A 1 99 ? -2.456 -21.473 -25.448 1.00 69.00 99 ALA A C 1
ATOM 760 O O . ALA A 1 99 ? -3.509 -20.852 -25.310 1.00 69.00 99 ALA A O 1
ATOM 761 N N . GLY A 1 100 ? -2.427 -22.809 -25.410 1.00 64.94 100 GLY A N 1
ATOM 762 C CA . GLY A 1 100 ? -3.596 -23.652 -25.138 1.00 64.94 100 GLY A CA 1
ATOM 763 C C . GLY A 1 100 ? -4.221 -23.368 -23.772 1.00 64.94 100 GLY A C 1
ATOM 764 O O . GLY A 1 100 ? -5.421 -23.142 -23.686 1.00 64.94 100 GLY A O 1
ATOM 765 N N . LEU A 1 101 ? -3.400 -23.252 -22.728 1.00 67.69 101 LEU A N 1
ATOM 766 C CA . LEU A 1 101 ? -3.818 -22.870 -21.380 1.00 67.69 101 LEU A CA 1
ATOM 767 C C . LEU A 1 101 ? -4.441 -21.479 -21.357 1.00 67.69 101 LEU A C 1
ATOM 769 O O . LEU A 1 101 ? -5.468 -21.290 -20.716 1.00 67.69 101 LEU A O 1
ATOM 773 N N . ALA A 1 102 ? -3.875 -20.511 -22.079 1.00 64.31 102 ALA A N 1
ATOM 774 C CA . ALA A 1 102 ? -4.505 -19.204 -22.232 1.00 64.31 102 ALA A CA 1
ATOM 775 C C . ALA A 1 102 ? -5.845 -19.311 -22.973 1.00 64.31 102 ALA A C 1
ATOM 777 O O . ALA A 1 102 ? -6.794 -18.622 -22.628 1.00 64.31 102 ALA A O 1
ATOM 778 N N . ASN A 1 103 ? -5.981 -20.192 -23.962 1.00 64.12 103 ASN A N 1
ATOM 779 C CA . ASN A 1 103 ? -7.251 -20.392 -24.657 1.00 64.12 103 ASN A CA 1
ATOM 780 C C . ASN A 1 103 ? -8.317 -21.072 -23.793 1.00 64.12 103 ASN A C 1
ATOM 782 O O . ASN A 1 103 ? -9.463 -20.633 -23.836 1.00 64.12 103 ASN A O 1
ATOM 786 N N . GLU A 1 104 ? -7.938 -22.092 -23.025 1.00 61.91 104 GLU A N 1
ATOM 787 C CA . GLU A 1 104 ? -8.791 -22.817 -22.076 1.00 61.91 104 GLU A CA 1
ATOM 788 C C . GLU A 1 104 ? -9.221 -21.898 -20.929 1.00 61.91 104 GLU A C 1
ATOM 790 O O . GLU A 1 104 ? -10.406 -21.791 -20.620 1.00 61.91 104 GLU A O 1
ATOM 795 N N . ALA A 1 105 ? -8.266 -21.167 -20.353 1.00 59.59 105 ALA A N 1
ATOM 796 C CA . ALA A 1 105 ? -8.528 -20.215 -19.287 1.00 59.59 105 ALA A CA 1
ATOM 797 C C . ALA A 1 105 ? -9.347 -19.015 -19.772 1.00 59.59 105 ALA A C 1
ATOM 799 O O . ALA A 1 105 ? -10.198 -18.522 -19.053 1.00 59.59 105 ALA A O 1
ATOM 800 N N . LEU A 1 106 ? -9.127 -18.537 -20.996 1.00 59.50 106 LEU A N 1
ATOM 801 C CA . LEU A 1 106 ? -9.776 -17.334 -21.533 1.00 59.50 106 LEU A CA 1
ATOM 802 C C . LEU A 1 106 ? -10.873 -17.671 -22.556 1.00 59.50 106 LEU A C 1
ATOM 804 O O . LEU A 1 106 ? -11.178 -16.865 -23.438 1.00 59.50 106 LEU A O 1
ATOM 808 N N . GLY A 1 107 ? -11.414 -18.891 -22.510 1.00 46.41 107 GLY A N 1
ATOM 809 C CA . GLY A 1 107 ? -12.533 -19.338 -23.341 1.00 46.41 107 GLY A CA 1
ATOM 810 C C . GLY A 1 107 ? -13.868 -18.703 -22.928 1.00 46.41 107 GLY A C 1
ATOM 811 O O . GLY A 1 107 ? -13.947 -18.018 -21.909 1.00 46.41 107 GLY A O 1
ATOM 812 N N . PHE A 1 108 ? -14.929 -18.944 -23.716 1.00 39.09 108 PHE A N 1
ATOM 813 C CA . PHE A 1 108 ? -16.267 -18.310 -23.636 1.00 39.09 108 PHE A CA 1
ATOM 814 C C . PHE A 1 108 ? -16.920 -18.272 -22.236 1.00 39.09 108 PHE A C 1
ATOM 816 O O . PHE A 1 108 ? -17.814 -17.466 -21.998 1.00 39.09 108 PHE A O 1
ATOM 823 N N . THR A 1 109 ? -16.468 -19.098 -21.293 1.00 39.16 109 THR A N 1
ATOM 824 C CA . THR A 1 109 ? -16.942 -19.143 -19.903 1.00 39.16 109 THR A CA 1
ATOM 825 C C . THR A 1 109 ? -16.251 -18.159 -18.954 1.00 39.16 109 THR A C 1
ATOM 827 O O . THR A 1 109 ? -16.789 -17.912 -17.880 1.00 39.16 109 THR A O 1
ATOM 830 N N . CYS A 1 110 ? -15.112 -17.554 -19.314 1.00 37.72 110 CYS A N 1
ATOM 831 C CA . CYS A 1 110 ? -14.430 -16.558 -18.469 1.00 37.72 110 CYS A CA 1
ATOM 832 C C . CYS A 1 110 ? -14.672 -15.099 -18.881 1.00 37.72 110 CYS A C 1
ATOM 834 O O . CYS A 1 110 ? -14.332 -14.194 -18.124 1.00 37.72 110 CYS A O 1
ATOM 836 N N . ALA A 1 111 ? -15.317 -14.849 -20.024 1.00 36.19 111 ALA A N 1
ATOM 837 C CA . ALA A 1 111 ? -15.711 -13.496 -20.426 1.00 36.19 111 ALA A CA 1
ATOM 838 C C . ALA A 1 111 ? -16.896 -12.945 -19.603 1.00 36.19 111 ALA A C 1
ATOM 840 O O . ALA A 1 111 ? -17.104 -11.736 -19.550 1.00 36.19 111 ALA A O 1
ATOM 841 N N . THR A 1 112 ? -17.667 -13.819 -18.946 1.00 33.25 112 THR A N 1
ATOM 842 C CA . THR A 1 112 ? -18.906 -13.453 -18.236 1.00 33.25 112 THR A CA 1
ATOM 843 C C . THR A 1 112 ? -18.990 -13.988 -16.803 1.00 33.25 112 THR A C 1
ATOM 845 O O . THR A 1 112 ? -19.925 -13.631 -16.086 1.00 33.25 112 THR A O 1
ATOM 848 N N . ALA A 1 113 ? -18.014 -14.787 -16.343 1.00 30.77 113 ALA A N 1
ATOM 849 C CA . ALA A 1 113 ? -18.030 -15.391 -15.011 1.00 30.77 113 ALA A CA 1
ATOM 850 C C . ALA A 1 113 ? -16.894 -14.888 -14.083 1.00 30.77 113 ALA A C 1
ATOM 852 O O . ALA A 1 113 ? -15.745 -14.773 -14.503 1.00 30.77 113 ALA A O 1
ATOM 853 N N . PRO A 1 114 ? -17.183 -14.678 -12.783 1.00 33.53 114 PRO A N 1
ATOM 854 C CA . PRO A 1 114 ? -16.252 -14.235 -11.737 1.00 33.53 114 PRO A CA 1
ATOM 855 C C . PRO A 1 114 ? -14.959 -15.019 -11.483 1.00 33.53 114 PRO A C 1
ATOM 857 O O . PRO A 1 114 ? -14.106 -14.560 -10.727 1.00 33.53 114 PRO A O 1
ATOM 860 N N . ALA A 1 115 ? -14.832 -16.227 -12.016 1.00 35.41 115 ALA A N 1
ATOM 861 C CA . ALA A 1 115 ? -14.023 -17.274 -11.400 1.00 35.41 115 ALA A CA 1
ATOM 862 C C . ALA A 1 115 ? -12.761 -17.653 -12.187 1.00 35.41 115 ALA A C 1
ATOM 864 O O . ALA A 1 115 ? -12.312 -18.791 -12.100 1.00 35.41 115 ALA A O 1
ATOM 865 N N . CYS A 1 116 ? -12.157 -16.724 -12.925 1.00 39.44 116 CYS A N 1
ATOM 866 C CA . CYS A 1 116 ? -10.909 -17.005 -13.634 1.00 39.44 116 CYS A CA 1
ATOM 867 C C . CYS A 1 116 ? -9.668 -16.709 -12.772 1.00 39.44 116 CYS A C 1
ATOM 869 O O . CYS A 1 116 ? -8.804 -15.915 -13.131 1.00 39.44 116 CYS A O 1
ATOM 871 N N . ALA A 1 117 ? -9.583 -17.342 -11.600 1.00 41.81 117 ALA A N 1
ATOM 872 C CA . ALA A 1 117 ? -8.326 -17.453 -10.867 1.00 41.81 117 ALA A CA 1
ATOM 873 C C . ALA A 1 117 ? -7.630 -18.729 -11.349 1.00 41.81 117 ALA A C 1
ATOM 875 O O . ALA A 1 117 ? -7.985 -19.831 -10.929 1.00 41.81 117 ALA A O 1
ATOM 876 N N . LEU A 1 118 ? -6.672 -18.590 -12.267 1.00 45.66 118 LEU A N 1
ATOM 877 C CA . LEU A 1 118 ? -5.820 -19.703 -12.677 1.00 45.66 118 LEU A CA 1
ATOM 878 C C . LEU A 1 118 ? -5.033 -20.191 -11.461 1.00 45.66 118 LEU A C 1
ATOM 880 O O . LEU A 1 118 ? -4.095 -19.543 -11.001 1.00 45.66 118 LEU A O 1
ATOM 884 N N . GLN A 1 119 ? -5.449 -21.327 -10.905 1.00 45.62 119 GLN A N 1
ATOM 885 C CA . GLN A 1 119 ? -4.722 -21.975 -9.824 1.00 45.62 119 GLN A CA 1
ATOM 886 C C . GLN A 1 119 ? -3.534 -22.731 -10.404 1.00 45.62 119 GLN A C 1
ATOM 888 O O . GLN A 1 119 ? -3.634 -23.879 -10.815 1.00 45.62 119 GLN A O 1
ATOM 893 N N . TRP A 1 120 ? -2.390 -22.067 -10.397 1.00 53.88 120 TRP A N 1
ATOM 894 C CA . TRP A 1 120 ? -1.102 -22.563 -10.874 1.00 53.88 120 TRP A CA 1
ATOM 895 C C . TRP A 1 120 ? -0.389 -23.540 -9.923 1.00 53.88 120 TRP A C 1
ATOM 897 O O . TRP A 1 120 ? 0.770 -23.881 -10.136 1.00 53.88 120 TRP A O 1
ATOM 907 N N . HIS A 1 121 ? -1.072 -24.019 -8.880 1.00 44.28 121 HIS A N 1
ATOM 908 C CA . HIS A 1 121 ? -0.525 -24.948 -7.883 1.00 44.28 121 HIS A CA 1
ATOM 909 C C . HIS A 1 121 ? 0.126 -26.201 -8.512 1.00 44.28 121 HIS A C 1
ATOM 911 O O . HIS A 1 121 ? 1.077 -26.743 -7.955 1.00 44.28 121 HIS A O 1
ATOM 917 N N . PHE A 1 122 ? -0.314 -26.623 -9.698 1.00 50.97 122 PHE A N 1
ATOM 918 C CA . PHE A 1 122 ? 0.218 -27.789 -10.408 1.00 50.97 122 PHE A CA 1
ATOM 919 C C . PHE A 1 122 ? 1.566 -27.555 -11.118 1.00 50.97 122 PHE A C 1
ATOM 921 O O . PHE A 1 122 ? 2.070 -28.472 -11.753 1.00 50.97 122 PHE A O 1
ATOM 928 N N . GLN A 1 123 ? 2.169 -26.363 -11.089 1.00 52.47 123 GLN A N 1
ATOM 929 C CA . GLN A 1 123 ? 3.397 -26.094 -11.860 1.00 52.47 123 GLN A CA 1
ATOM 930 C C . GLN A 1 123 ? 4.604 -26.921 -11.418 1.00 52.47 123 GLN A C 1
ATOM 932 O O . GLN A 1 123 ? 5.385 -27.360 -12.263 1.00 52.47 123 GLN A O 1
ATOM 937 N N . GLU A 1 124 ? 4.739 -27.155 -10.112 1.00 52.31 124 GLU A N 1
ATOM 938 C CA . GLU A 1 124 ? 5.764 -28.056 -9.573 1.00 52.31 124 GLU A CA 1
ATOM 939 C C . GLU A 1 124 ? 5.464 -29.523 -9.904 1.00 52.31 124 GLU A C 1
ATOM 941 O O . GLU A 1 124 ? 6.378 -30.339 -9.951 1.00 52.31 124 GLU A O 1
ATOM 946 N N . GLU A 1 125 ? 4.201 -29.847 -10.201 1.00 59.97 125 GLU A N 1
ATOM 947 C CA . GLU A 1 125 ? 3.813 -31.151 -10.738 1.00 59.97 125 GLU A CA 1
ATOM 948 C C . GLU A 1 125 ? 4.054 -31.239 -12.254 1.00 59.97 125 GLU A C 1
ATOM 950 O O . GLU A 1 125 ? 4.350 -32.321 -12.735 1.00 59.97 125 GLU A O 1
ATOM 955 N N . LEU A 1 126 ? 3.952 -30.138 -13.009 1.00 68.50 126 LEU A N 1
ATOM 956 C CA . LEU A 1 126 ? 4.027 -30.121 -14.478 1.00 68.50 126 LEU A CA 1
ATOM 957 C C . LEU A 1 126 ? 5.462 -30.128 -15.013 1.00 68.50 126 LEU A C 1
ATOM 959 O O . LEU A 1 126 ? 5.764 -30.805 -15.990 1.00 68.50 126 LEU A O 1
ATOM 963 N N . ILE A 1 127 ? 6.332 -29.324 -14.402 1.00 78.94 127 ILE A N 1
ATOM 964 C CA . ILE A 1 127 ? 7.763 -29.266 -14.711 1.00 78.94 127 ILE A CA 1
ATOM 965 C C . ILE A 1 127 ? 8.477 -29.338 -13.359 1.00 78.94 127 ILE A C 1
ATOM 967 O O . ILE A 1 127 ? 8.679 -28.295 -12.732 1.00 78.94 127 ILE A O 1
ATOM 971 N N . PRO A 1 128 ? 8.820 -30.540 -12.864 1.00 75.38 128 PRO A N 1
ATOM 972 C CA . PRO A 1 128 ? 9.387 -30.696 -11.523 1.00 75.38 128 PRO A CA 1
ATOM 973 C C . PRO A 1 128 ? 10.791 -30.100 -11.368 1.00 75.38 128 PRO A C 1
ATOM 975 O O . PRO A 1 128 ? 11.110 -29.527 -10.324 1.00 75.38 128 PRO A O 1
ATOM 978 N N . SER A 1 129 ? 11.631 -30.164 -12.409 1.00 78.50 129 SER A N 1
ATOM 979 C CA . SER A 1 129 ? 13.025 -29.708 -12.312 1.00 78.50 129 SER A CA 1
ATOM 980 C C . SER A 1 129 ? 13.128 -28.213 -12.016 1.00 78.50 129 SER A C 1
ATOM 982 O O . SER A 1 129 ? 12.637 -27.375 -12.772 1.00 78.50 129 SER A O 1
ATOM 984 N N . ARG A 1 130 ? 13.799 -27.836 -10.926 1.00 77.38 130 ARG A N 1
ATOM 985 C CA . ARG A 1 130 ? 14.103 -26.429 -10.583 1.00 77.38 130 ARG A CA 1
ATOM 986 C C . ARG A 1 130 ? 15.448 -25.938 -11.138 1.00 77.38 130 ARG A C 1
ATOM 988 O O . ARG A 1 130 ? 15.897 -24.853 -10.789 1.00 77.38 130 ARG A O 1
ATOM 995 N N . GLN A 1 131 ? 16.106 -26.749 -11.958 1.00 77.88 131 GLN A N 1
ATOM 996 C CA . GLN A 1 131 ? 17.392 -26.428 -12.572 1.00 77.88 131 GLN A CA 1
ATOM 997 C C . GLN A 1 131 ? 17.195 -25.755 -13.948 1.00 77.88 131 GLN A C 1
ATOM 999 O O . GLN A 1 131 ? 16.073 -25.411 -14.319 1.00 77.88 131 GLN A O 1
ATOM 1004 N N . ALA A 1 132 ? 18.284 -25.463 -14.664 1.00 77.50 132 ALA A N 1
ATOM 1005 C CA . ALA A 1 132 ? 18.283 -24.544 -15.804 1.00 77.50 132 ALA A CA 1
ATOM 1006 C C . ALA A 1 132 ? 17.347 -24.974 -16.951 1.00 77.50 132 ALA A C 1
ATOM 1008 O O . ALA A 1 132 ? 16.635 -24.132 -17.500 1.00 77.50 132 ALA A O 1
ATOM 1009 N N . GLY A 1 133 ? 17.293 -26.268 -17.273 1.00 78.62 133 GLY A N 1
ATOM 1010 C CA . GLY A 1 133 ? 16.399 -26.823 -18.288 1.00 78.62 133 GLY A CA 1
ATOM 1011 C C . GLY A 1 133 ? 14.929 -26.707 -17.887 1.00 78.62 133 GLY A C 1
ATOM 1012 O O . GLY A 1 133 ? 14.105 -26.229 -18.667 1.00 78.62 133 GLY A O 1
ATOM 1013 N N . GLY A 1 134 ? 14.591 -27.063 -16.647 1.00 80.69 134 GLY A N 1
ATOM 1014 C CA . GLY A 1 134 ? 13.237 -26.897 -16.115 1.00 80.69 134 GLY A CA 1
ATOM 1015 C C . GLY A 1 134 ? 12.791 -25.433 -16.027 1.00 80.69 134 GLY A C 1
ATOM 1016 O O . GLY A 1 134 ? 11.665 -25.102 -16.399 1.00 80.69 134 GLY A O 1
ATOM 1017 N N . THR A 1 135 ? 13.678 -24.533 -15.601 1.00 76.31 135 THR A N 1
ATOM 1018 C CA . THR A 1 135 ? 13.424 -23.083 -15.564 1.00 76.31 135 THR A CA 1
ATOM 1019 C C . THR A 1 135 ? 13.139 -22.534 -16.956 1.00 76.31 135 THR A C 1
ATOM 1021 O O . THR A 1 135 ? 12.115 -21.877 -17.150 1.00 76.31 135 THR A O 1
ATOM 1024 N N . ARG A 1 136 ? 13.954 -22.906 -17.949 1.00 83.44 136 ARG A N 1
ATOM 1025 C CA . ARG A 1 136 ? 13.748 -22.523 -19.348 1.00 83.44 136 ARG A CA 1
ATOM 1026 C C . ARG A 1 136 ? 12.368 -22.931 -19.869 1.00 83.44 136 ARG A C 1
ATOM 1028 O O . ARG A 1 136 ? 11.700 -22.142 -20.536 1.00 83.44 136 ARG A O 1
ATOM 1035 N N . LEU A 1 137 ? 11.912 -24.145 -19.562 1.00 81.56 137 LEU A N 1
ATOM 1036 C CA . LEU A 1 137 ? 10.579 -24.587 -19.975 1.00 81.56 137 LEU A CA 1
ATOM 1037 C C . LEU A 1 137 ? 9.467 -23.783 -19.271 1.00 81.56 137 LEU A C 1
ATOM 1039 O O . LEU A 1 137 ? 8.518 -23.362 -19.931 1.00 81.56 137 LEU A O 1
ATOM 1043 N N . ARG A 1 138 ? 9.584 -23.478 -17.971 1.00 77.75 138 ARG A N 1
ATOM 1044 C CA . ARG A 1 138 ? 8.587 -22.639 -17.270 1.00 77.75 138 ARG A CA 1
ATOM 1045 C C . ARG A 1 138 ? 8.492 -21.225 -17.850 1.00 77.75 138 ARG A C 1
ATOM 1047 O O . ARG A 1 138 ? 7.386 -20.722 -18.035 1.00 77.75 138 ARG A O 1
ATOM 1054 N N . GLU A 1 139 ? 9.618 -20.611 -18.202 1.00 71.00 139 GLU A N 1
ATOM 1055 C CA . GLU A 1 139 ? 9.650 -19.292 -18.852 1.00 71.00 139 GLU A CA 1
ATOM 1056 C C . GLU A 1 139 ? 8.926 -19.296 -20.203 1.00 71.00 139 GLU A C 1
ATOM 1058 O O . GLU A 1 139 ? 8.145 -18.393 -20.510 1.00 71.00 139 GLU A O 1
ATOM 1063 N N . LEU A 1 140 ? 9.144 -20.333 -21.016 1.00 76.62 140 LEU A N 1
ATOM 1064 C CA . LEU A 1 140 ? 8.481 -20.468 -22.313 1.00 76.62 140 LEU A CA 1
ATOM 1065 C C . LEU A 1 140 ? 6.973 -20.677 -22.180 1.00 76.62 140 LEU A C 1
ATOM 1067 O O . LEU A 1 140 ? 6.206 -20.137 -22.984 1.00 76.62 140 LEU A O 1
ATOM 1071 N N . LEU A 1 141 ? 6.552 -21.423 -21.158 1.00 75.44 141 LEU A N 1
ATOM 1072 C CA . LEU A 1 141 ? 5.144 -21.591 -20.814 1.00 75.44 141 LEU A CA 1
ATOM 1073 C C . LEU A 1 141 ? 4.517 -20.231 -20.459 1.00 75.44 141 LEU A C 1
ATOM 1075 O O . LEU A 1 141 ? 3.459 -19.893 -20.996 1.00 75.44 141 LEU A O 1
ATOM 1079 N N . ALA A 1 142 ? 5.208 -19.435 -19.632 1.00 67.69 142 ALA A N 1
ATOM 1080 C CA . ALA A 1 142 ? 4.808 -18.086 -19.222 1.00 67.69 142 ALA A CA 1
ATOM 1081 C C . ALA A 1 142 ? 4.618 -17.152 -20.410 1.00 67.69 142 ALA A C 1
ATOM 1083 O O . ALA A 1 142 ? 3.545 -16.582 -20.607 1.00 67.69 142 ALA A O 1
ATOM 1084 N N . ALA A 1 143 ? 5.664 -17.032 -21.225 1.00 71.06 143 ALA A N 1
ATOM 1085 C CA . ALA A 1 143 ? 5.714 -16.086 -22.325 1.00 71.06 143 ALA A CA 1
ATOM 1086 C C . ALA A 1 143 ? 4.660 -16.408 -23.392 1.00 71.06 143 ALA A C 1
ATOM 1088 O O . ALA A 1 143 ? 4.073 -15.504 -23.992 1.00 71.06 143 ALA A O 1
ATOM 1089 N N . SER A 1 144 ? 4.400 -17.697 -23.636 1.00 69.25 144 SER A N 1
ATOM 1090 C CA . SER A 1 144 ? 3.374 -18.113 -24.592 1.00 69.25 144 SER A CA 1
ATOM 1091 C C . SER A 1 144 ? 1.957 -17.864 -24.067 1.00 69.25 144 SER A C 1
ATOM 1093 O O . SER A 1 144 ? 1.109 -17.349 -24.800 1.00 69.25 144 SER A O 1
ATOM 1095 N N . PHE A 1 145 ? 1.717 -18.144 -22.781 1.00 72.56 145 PHE A N 1
ATOM 1096 C CA . PHE A 1 145 ? 0.460 -17.809 -22.115 1.00 72.56 145 PHE A CA 1
ATOM 1097 C C . PHE A 1 145 ? 0.182 -16.299 -22.169 1.00 72.56 145 PHE A C 1
ATOM 1099 O O . PHE A 1 145 ? -0.893 -15.875 -22.596 1.00 72.56 145 PHE A O 1
ATOM 1106 N N . GLU A 1 146 ? 1.172 -15.480 -21.803 1.00 65.25 146 GLU A N 1
ATOM 1107 C CA . GLU A 1 146 ? 1.084 -14.019 -21.813 1.00 65.25 146 GLU A CA 1
ATOM 1108 C C . GLU A 1 146 ? 0.738 -13.479 -23.203 1.00 65.25 146 GLU A C 1
ATOM 1110 O O . GLU A 1 146 ? -0.184 -12.673 -23.361 1.00 65.25 146 GLU A O 1
ATOM 1115 N N . ARG A 1 147 ? 1.462 -13.942 -24.228 1.00 69.50 147 ARG A N 1
ATOM 1116 C CA . ARG A 1 147 ? 1.247 -13.523 -25.614 1.00 69.50 147 ARG A CA 1
ATOM 1117 C C . ARG A 1 147 ? -0.181 -13.813 -26.064 1.00 69.50 147 ARG A C 1
ATOM 1119 O O . ARG A 1 147 ? -0.833 -12.936 -26.627 1.00 69.50 147 ARG A O 1
ATOM 1126 N N . GLN A 1 148 ? -0.673 -15.020 -25.795 1.00 66.56 148 GLN A N 1
ATOM 1127 C CA . GLN A 1 148 ? -2.015 -15.428 -26.196 1.00 66.56 148 GLN A CA 1
ATOM 1128 C C . GLN A 1 148 ? -3.105 -14.677 -25.416 1.00 66.56 148 GLN A C 1
ATOM 1130 O O . GLN A 1 148 ? -4.129 -14.305 -25.987 1.00 66.56 148 GLN A O 1
ATOM 1135 N N . ALA A 1 149 ? -2.877 -14.389 -24.135 1.00 60.28 149 ALA A N 1
ATOM 1136 C CA . ALA A 1 149 ? -3.781 -13.585 -23.319 1.00 60.28 149 ALA A CA 1
ATOM 1137 C C . ALA A 1 149 ? -3.866 -12.123 -23.796 1.00 60.28 149 ALA A C 1
ATOM 1139 O O . ALA A 1 149 ? -4.963 -11.567 -23.885 1.00 60.28 149 ALA A O 1
ATOM 1140 N N . LYS A 1 150 ? -2.737 -11.522 -24.195 1.00 62.78 150 LYS A N 1
ATOM 1141 C CA . LYS A 1 150 ? -2.699 -10.183 -24.809 1.00 62.78 150 LYS A CA 1
ATOM 1142 C C . LYS A 1 150 ? -3.457 -10.130 -26.136 1.00 62.78 150 LYS A C 1
ATOM 1144 O O . LYS A 1 150 ? -4.227 -9.199 -26.352 1.00 62.78 150 LYS A O 1
ATOM 1149 N N . LEU A 1 151 ? -3.312 -11.149 -26.991 1.00 64.19 151 LEU A N 1
ATOM 1150 C CA . LEU A 1 151 ? -4.073 -11.258 -28.247 1.00 64.19 151 LEU A CA 1
ATOM 1151 C C . LEU A 1 151 ? -5.593 -11.330 -28.022 1.00 64.19 151 LEU A C 1
ATOM 1153 O O . LEU A 1 151 ? -6.360 -10.957 -28.905 1.00 64.19 151 LEU A O 1
ATOM 1157 N N . LYS A 1 152 ? -6.033 -11.763 -26.836 1.00 59.34 152 LYS A N 1
ATOM 1158 C CA . LYS A 1 152 ? -7.444 -11.803 -26.428 1.00 59.34 152 LYS A CA 1
ATOM 1159 C C . LYS A 1 152 ? -7.924 -10.553 -25.679 1.00 59.34 152 LYS A C 1
ATOM 1161 O O . LYS A 1 152 ? -9.040 -10.554 -25.168 1.00 59.34 152 LYS A O 1
ATOM 1166 N N . GLY A 1 153 ? -7.114 -9.495 -25.605 1.00 45.31 153 GLY A N 1
ATOM 1167 C CA . GLY A 1 153 ? -7.505 -8.222 -24.990 1.00 45.31 153 GLY A CA 1
ATOM 1168 C C . GLY A 1 153 ? -7.605 -8.256 -23.461 1.00 45.31 153 GLY A C 1
ATOM 1169 O O . GLY A 1 153 ? -8.276 -7.410 -22.872 1.00 45.31 153 GLY A O 1
ATOM 1170 N N . VAL A 1 154 ? -6.961 -9.227 -22.805 1.00 53.34 154 VAL A N 1
ATOM 1171 C CA . VAL A 1 154 ? -6.924 -9.313 -21.337 1.00 53.34 154 VAL A CA 1
ATOM 1172 C C . VAL A 1 154 ? -6.105 -8.154 -20.765 1.00 53.34 154 VAL A C 1
ATOM 1174 O O . VAL A 1 154 ? -5.039 -7.820 -21.280 1.00 53.34 154 VAL A O 1
ATOM 1177 N N . SER A 1 155 ? -6.594 -7.536 -19.686 1.00 46.69 155 SER A N 1
ATOM 1178 C CA . SER A 1 155 ? -5.924 -6.400 -19.049 1.00 46.69 155 SER A CA 1
ATOM 1179 C C . SER A 1 155 ? -4.637 -6.817 -18.326 1.00 46.69 155 SER A C 1
ATOM 1181 O O . SER A 1 155 ? -4.544 -7.896 -17.733 1.00 46.69 155 SER A O 1
ATOM 1183 N N . ASN A 1 156 ? -3.641 -5.925 -18.322 1.00 42.22 156 ASN A N 1
ATOM 1184 C CA . ASN A 1 156 ? -2.321 -6.184 -17.733 1.00 42.22 156 ASN A CA 1
ATOM 1185 C C . ASN A 1 156 ? -2.378 -6.551 -16.235 1.00 42.22 156 ASN A C 1
ATOM 1187 O O . ASN A 1 156 ? -1.515 -7.273 -15.751 1.00 42.22 156 ASN A O 1
ATOM 1191 N N . ALA A 1 157 ? -3.408 -6.115 -15.502 1.00 36.44 157 ALA A N 1
ATOM 1192 C CA . ALA A 1 157 ? -3.601 -6.464 -14.092 1.00 36.44 157 ALA A CA 1
ATOM 1193 C C . ALA A 1 157 ? -3.932 -7.957 -13.885 1.00 36.44 157 ALA A C 1
ATOM 1195 O O . ALA A 1 157 ? -3.374 -8.597 -12.996 1.00 36.44 157 ALA A O 1
ATOM 1196 N N . VAL A 1 158 ? -4.781 -8.533 -14.745 1.00 40.78 158 VAL A N 1
ATOM 1197 C CA . VAL A 1 158 ? -5.151 -9.962 -14.708 1.00 40.78 158 VAL A CA 1
ATOM 1198 C C . VAL A 1 158 ? -3.993 -10.834 -15.205 1.00 40.78 158 VAL A C 1
ATOM 1200 O O . VAL A 1 158 ? -3.716 -11.891 -14.641 1.00 40.78 158 VAL A O 1
ATOM 1203 N N . LEU A 1 159 ? -3.264 -10.349 -16.213 1.00 44.50 159 LEU A N 1
ATOM 1204 C CA . LEU A 1 159 ? -2.025 -10.953 -16.708 1.00 44.50 159 LEU A CA 1
ATOM 1205 C C . LEU A 1 159 ? -0.941 -11.029 -15.623 1.00 44.50 159 LEU A C 1
ATOM 1207 O O . LEU A 1 159 ? -0.367 -12.093 -15.414 1.00 44.50 159 LEU A O 1
ATOM 1211 N N . ASN A 1 160 ? -0.705 -9.941 -14.887 1.00 43.41 160 ASN A N 1
ATOM 1212 C CA . ASN A 1 160 ? 0.304 -9.899 -13.826 1.00 43.41 160 ASN A CA 1
ATOM 1213 C C . ASN A 1 160 ? -0.062 -10.805 -12.640 1.00 43.41 160 ASN A C 1
ATOM 1215 O O . ASN A 1 160 ? 0.806 -11.488 -12.102 1.00 43.41 160 ASN A O 1
ATOM 1219 N N . ALA A 1 161 ? -1.346 -10.884 -12.271 1.00 44.44 161 ALA A N 1
ATOM 1220 C CA . ALA A 1 161 ? -1.819 -11.824 -11.253 1.00 44.44 161 ALA A CA 1
ATOM 1221 C C . ALA A 1 161 ? -1.625 -13.295 -11.675 1.00 44.44 161 ALA A C 1
ATOM 1223 O O . ALA A 1 161 ? -1.287 -14.137 -10.844 1.00 44.44 161 ALA A O 1
ATOM 1224 N N . ALA A 1 162 ? -1.786 -13.605 -12.966 1.00 45.81 162 ALA A N 1
ATOM 1225 C CA . ALA A 1 162 ? -1.553 -14.943 -13.502 1.00 45.81 162 ALA A CA 1
ATOM 1226 C C . ALA A 1 162 ? -0.055 -15.283 -13.645 1.00 45.81 162 ALA A C 1
ATOM 1228 O O . ALA A 1 162 ? 0.329 -16.426 -13.412 1.00 45.81 162 ALA A O 1
ATOM 1229 N N . LEU A 1 163 ? 0.796 -14.317 -14.002 1.00 45.94 163 LEU A N 1
ATOM 1230 C CA . LEU A 1 163 ? 2.224 -14.537 -14.278 1.00 45.94 163 LEU A CA 1
ATOM 1231 C C . LEU A 1 163 ? 3.098 -14.543 -13.020 1.00 45.94 163 LEU A C 1
ATOM 1233 O O . LEU A 1 163 ? 4.062 -15.304 -12.959 1.00 45.94 163 LEU A O 1
ATOM 1237 N N . ASN A 1 164 ? 2.737 -13.774 -11.989 1.00 43.50 164 ASN A N 1
ATOM 1238 C CA . ASN A 1 164 ? 3.500 -13.716 -10.737 1.00 43.50 164 ASN A CA 1
ATOM 1239 C C . ASN A 1 164 ? 3.552 -15.066 -10.002 1.00 43.50 164 ASN A C 1
ATOM 1241 O O . ASN A 1 164 ? 4.525 -15.344 -9.309 1.00 43.50 164 ASN A O 1
ATOM 1245 N N . VAL A 1 165 ? 2.558 -15.940 -10.194 1.00 44.09 165 VAL A N 1
ATOM 1246 C CA . VAL A 1 165 ? 2.582 -17.307 -9.645 1.00 44.09 165 VAL A CA 1
ATOM 1247 C C . VAL A 1 165 ? 3.458 -18.242 -10.490 1.00 44.09 165 VAL A C 1
ATOM 1249 O O . VAL A 1 165 ? 4.012 -19.197 -9.961 1.00 44.09 165 VAL A O 1
ATOM 1252 N N . LEU A 1 166 ? 3.637 -17.945 -11.782 1.00 42.44 166 LEU A N 1
ATOM 1253 C CA . LEU A 1 166 ? 4.370 -18.781 -12.739 1.00 42.44 166 LEU A CA 1
ATOM 1254 C C . LEU A 1 166 ? 5.893 -18.674 -12.641 1.00 42.44 166 LEU A C 1
ATOM 1256 O O . LEU A 1 166 ? 6.609 -19.606 -13.003 1.00 42.44 166 LEU A O 1
ATOM 1260 N N . VAL A 1 167 ? 6.377 -17.547 -12.121 1.00 48.00 167 VAL A N 1
ATOM 1261 C CA . VAL A 1 167 ? 7.809 -17.237 -11.995 1.00 48.00 167 VAL A CA 1
ATOM 1262 C C . VAL A 1 167 ? 8.288 -17.329 -10.537 1.00 48.00 167 VAL A C 1
ATOM 1264 O O . VAL A 1 167 ? 9.480 -17.458 -10.282 1.00 48.00 167 VAL A O 1
ATOM 1267 N N . ALA A 1 168 ? 7.385 -17.378 -9.550 1.00 41.72 168 ALA A N 1
ATOM 1268 C CA . ALA A 1 168 ? 7.749 -17.450 -8.128 1.00 41.72 168 ALA A CA 1
ATOM 1269 C C . ALA A 1 168 ? 8.512 -18.734 -7.714 1.00 41.72 168 ALA A C 1
ATOM 1271 O O . ALA A 1 168 ? 9.077 -18.781 -6.623 1.00 41.72 168 ALA A O 1
ATOM 1272 N N . GLY A 1 169 ? 8.577 -19.760 -8.573 1.00 39.50 169 GLY A N 1
ATOM 1273 C CA . GLY A 1 169 ? 9.320 -21.003 -8.326 1.00 39.50 169 GLY A CA 1
ATOM 1274 C C . GLY A 1 169 ? 10.804 -21.006 -8.736 1.00 39.50 169 GLY A C 1
ATOM 1275 O O . GLY A 1 169 ? 11.463 -22.026 -8.536 1.00 39.50 169 GLY A O 1
ATOM 1276 N N . THR A 1 170 ? 11.349 -19.932 -9.327 1.00 41.03 170 THR A N 1
ATOM 1277 C CA . THR A 1 170 ? 12.663 -19.976 -10.018 1.00 41.03 170 THR A CA 1
ATOM 1278 C C . THR A 1 170 ? 13.837 -19.314 -9.289 1.00 41.03 170 THR A C 1
ATOM 1280 O O . THR A 1 170 ? 14.962 -19.348 -9.787 1.00 41.03 170 THR A O 1
ATOM 1283 N N . VAL A 1 171 ? 13.660 -18.754 -8.090 1.00 33.19 171 VAL A N 1
ATOM 1284 C CA . VAL A 1 171 ? 14.766 -18.042 -7.424 1.00 33.19 171 VAL A CA 1
ATOM 1285 C C . VAL A 1 171 ? 15.662 -19.000 -6.636 1.00 33.19 171 VAL A C 1
ATOM 1287 O O . VAL A 1 171 ? 15.461 -19.141 -5.438 1.00 33.19 171 VAL A O 1
ATOM 1290 N N . LEU A 1 172 ? 16.683 -19.595 -7.276 1.00 30.69 172 LEU A N 1
ATOM 1291 C CA . LEU A 1 172 ? 17.989 -19.904 -6.653 1.00 30.69 172 LEU A CA 1
ATOM 1292 C C . LEU A 1 172 ? 19.122 -20.108 -7.694 1.00 30.69 172 LEU A C 1
ATOM 1294 O O . LEU A 1 172 ? 19.290 -21.205 -8.219 1.00 30.69 172 LEU A O 1
ATOM 1298 N N . LYS A 1 173 ? 20.004 -19.107 -7.866 1.00 29.61 173 LYS A N 1
ATOM 1299 C CA . LYS A 1 173 ? 21.459 -19.228 -7.587 1.00 29.61 173 LYS A CA 1
ATOM 1300 C C . LYS A 1 173 ? 22.180 -17.863 -7.653 1.00 29.61 173 LYS A C 1
ATOM 1302 O O . LYS A 1 173 ? 21.809 -17.029 -8.472 1.00 29.61 173 LYS A O 1
ATOM 1307 N N . PRO A 1 174 ? 23.213 -17.631 -6.816 1.00 33.44 174 PRO A N 1
ATOM 1308 C CA . PRO A 1 174 ? 23.980 -16.391 -6.793 1.00 33.44 174 PRO A CA 1
ATOM 1309 C C . PRO A 1 174 ? 25.118 -16.436 -7.822 1.00 33.44 174 PRO A C 1
ATOM 1311 O O . PRO A 1 174 ? 25.898 -17.388 -7.851 1.00 33.44 174 PRO A O 1
ATOM 1314 N N . GLY A 1 175 ? 25.243 -15.386 -8.632 1.00 27.91 175 GLY A N 1
ATOM 1315 C CA . GLY A 1 175 ? 26.354 -15.218 -9.564 1.00 27.91 175 GLY A CA 1
ATOM 1316 C C . GLY A 1 175 ? 26.504 -13.773 -10.035 1.00 27.91 175 GLY A C 1
ATOM 1317 O O . GLY A 1 175 ? 25.623 -13.250 -10.701 1.00 27.91 175 GLY A O 1
ATOM 1318 N N . ALA A 1 176 ? 27.638 -13.167 -9.667 1.00 29.38 176 ALA A N 1
ATOM 1319 C CA . ALA A 1 176 ? 28.274 -11.983 -10.259 1.00 29.38 176 ALA A CA 1
ATOM 1320 C C . ALA A 1 176 ? 27.409 -10.723 -10.503 1.00 29.38 176 ALA A C 1
ATOM 1322 O O . ALA A 1 176 ? 27.484 -10.093 -11.550 1.00 29.38 176 ALA A O 1
ATOM 1323 N N . GLY A 1 177 ? 26.664 -10.307 -9.486 1.00 29.75 177 GLY A N 1
ATOM 1324 C CA . GLY A 1 177 ? 26.155 -8.946 -9.285 1.00 29.75 177 GLY A CA 1
ATOM 1325 C C . GLY A 1 177 ? 26.122 -8.721 -7.777 1.00 29.75 177 GLY A C 1
ATOM 1326 O O . GLY A 1 177 ? 25.898 -9.684 -7.040 1.00 29.75 177 GLY A O 1
ATOM 1327 N N . GLY A 1 178 ? 26.485 -7.535 -7.292 1.00 31.33 178 GLY A N 1
ATOM 1328 C CA . GLY A 1 178 ? 26.875 -7.313 -5.894 1.00 31.33 178 GLY A CA 1
ATOM 1329 C C . GLY A 1 178 ? 25.906 -7.937 -4.882 1.00 31.33 178 GLY A C 1
ATOM 1330 O O . GLY A 1 178 ? 24.692 -7.887 -5.050 1.00 31.33 178 GLY A O 1
ATOM 1331 N N . ALA A 1 179 ? 26.425 -8.501 -3.786 1.00 31.47 179 ALA A N 1
ATOM 1332 C CA . ALA A 1 179 ? 25.631 -9.166 -2.742 1.00 31.47 179 ALA A CA 1
ATOM 1333 C C . ALA A 1 179 ? 24.493 -8.301 -2.142 1.00 31.47 179 ALA A C 1
ATOM 1335 O O .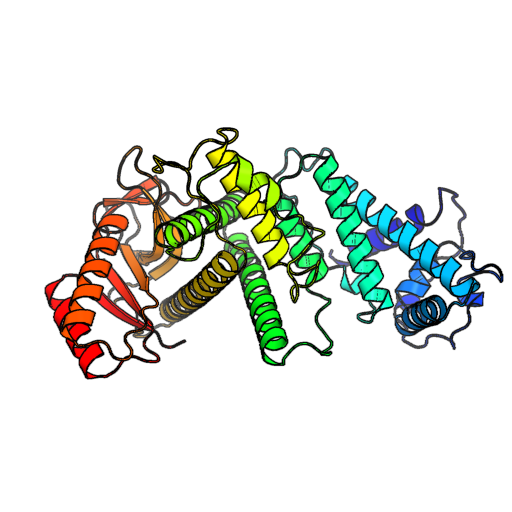 ALA A 1 179 ? 23.626 -8.826 -1.445 1.00 31.47 179 ALA A O 1
ATOM 1336 N N . ALA A 1 180 ? 24.486 -6.991 -2.408 1.00 31.00 180 ALA A N 1
ATOM 1337 C CA . ALA A 1 180 ? 23.399 -6.071 -2.096 1.00 31.00 180 ALA A CA 1
ATOM 1338 C C . ALA A 1 180 ? 22.197 -6.198 -3.058 1.00 31.00 180 ALA A C 1
ATOM 1340 O O . ALA A 1 180 ? 21.061 -6.223 -2.595 1.00 31.00 180 ALA A O 1
ATOM 1341 N N . GLU A 1 181 ? 22.424 -6.354 -4.365 1.00 31.41 181 GLU A N 1
ATOM 1342 C CA . GLU A 1 181 ? 21.376 -6.471 -5.394 1.00 31.41 181 GLU A CA 1
ATOM 1343 C C . GLU A 1 181 ? 20.657 -7.823 -5.309 1.00 31.41 181 GLU A C 1
ATOM 1345 O O . GLU A 1 181 ? 19.432 -7.881 -5.349 1.00 31.41 181 GLU A O 1
ATOM 1350 N N . ALA A 1 182 ? 21.396 -8.910 -5.060 1.00 29.81 182 ALA A N 1
ATOM 1351 C CA . ALA A 1 182 ? 20.808 -10.232 -4.828 1.00 29.81 182 ALA A CA 1
ATOM 1352 C C . ALA A 1 182 ? 19.954 -10.286 -3.543 1.00 29.81 182 ALA A C 1
ATOM 1354 O O . ALA A 1 182 ? 18.931 -10.976 -3.497 1.00 29.81 182 ALA A O 1
ATOM 1355 N N . LYS A 1 183 ? 20.346 -9.542 -2.497 1.00 33.00 183 LYS A N 1
ATOM 1356 C CA . LYS A 1 183 ? 19.560 -9.392 -1.259 1.00 33.00 183 LYS A CA 1
ATOM 1357 C C . LYS A 1 183 ? 18.322 -8.515 -1.461 1.00 33.00 183 LYS A C 1
ATOM 1359 O O . LYS A 1 183 ? 17.272 -8.851 -0.923 1.00 33.00 183 LYS A O 1
ATOM 1364 N N . ALA A 1 184 ? 18.424 -7.446 -2.251 1.00 33.59 184 ALA A N 1
ATOM 1365 C CA . ALA A 1 184 ? 17.286 -6.602 -2.610 1.00 33.59 184 ALA A CA 1
ATOM 1366 C C . ALA A 1 184 ? 16.256 -7.378 -3.447 1.00 33.59 184 ALA A C 1
ATOM 1368 O O . ALA A 1 184 ? 15.098 -7.465 -3.056 1.00 33.59 184 ALA A O 1
ATOM 1369 N N . ALA A 1 185 ? 16.691 -8.077 -4.499 1.00 34.12 185 ALA A N 1
ATOM 1370 C CA . ALA A 1 185 ? 15.815 -8.897 -5.336 1.00 34.12 185 ALA A CA 1
ATOM 1371 C C . ALA A 1 185 ? 15.131 -10.040 -4.555 1.00 34.12 185 ALA A C 1
ATOM 1373 O O . ALA A 1 185 ? 13.955 -10.330 -4.770 1.00 34.12 185 ALA A O 1
ATOM 1374 N N . THR A 1 186 ? 15.822 -10.670 -3.593 1.00 33.59 186 THR A N 1
ATOM 1375 C CA . THR A 1 186 ? 15.205 -11.690 -2.718 1.00 33.59 186 THR A CA 1
ATOM 1376 C C . THR A 1 186 ? 14.289 -11.110 -1.642 1.00 33.59 186 THR A C 1
ATOM 1378 O O . THR A 1 186 ? 13.314 -11.768 -1.281 1.00 33.59 186 THR A O 1
ATOM 1381 N N . ALA A 1 187 ? 14.550 -9.908 -1.124 1.00 38.78 187 ALA A N 1
ATOM 1382 C CA . ALA A 1 187 ? 13.609 -9.207 -0.247 1.00 38.78 187 ALA A CA 1
ATOM 1383 C C . ALA A 1 187 ? 12.337 -8.810 -1.016 1.00 38.78 187 ALA A C 1
ATOM 1385 O O . ALA A 1 187 ? 11.233 -9.034 -0.535 1.00 38.78 187 ALA A O 1
ATOM 1386 N N . GLU A 1 188 ? 12.483 -8.351 -2.257 1.00 39.56 188 GLU A N 1
ATOM 1387 C CA . GLU A 1 188 ? 11.377 -7.962 -3.138 1.00 39.56 188 GLU A CA 1
ATOM 1388 C C . GLU A 1 188 ? 10.519 -9.145 -3.591 1.00 39.56 188 GLU A C 1
ATOM 1390 O O . GLU A 1 188 ? 9.288 -9.056 -3.611 1.00 39.56 188 GLU A O 1
ATOM 1395 N N . ALA A 1 189 ? 11.148 -10.278 -3.913 1.00 34.94 189 ALA A N 1
ATOM 1396 C CA . ALA A 1 189 ? 10.438 -11.517 -4.211 1.00 34.94 189 ALA A CA 1
ATOM 1397 C C . ALA A 1 189 ? 9.676 -12.037 -2.979 1.00 34.94 189 ALA A C 1
ATOM 1399 O O . ALA A 1 189 ? 8.557 -12.536 -3.113 1.00 34.94 189 ALA A O 1
ATOM 1400 N N . ARG A 1 190 ? 10.235 -11.874 -1.769 1.00 36.50 190 ARG A N 1
ATOM 1401 C CA . ARG A 1 190 ? 9.548 -12.203 -0.508 1.00 36.50 190 ARG A CA 1
ATOM 1402 C C . ARG A 1 190 ? 8.381 -11.262 -0.224 1.00 36.50 190 ARG A C 1
ATOM 1404 O O . ARG A 1 190 ? 7.317 -11.766 0.110 1.00 36.50 190 ARG A O 1
ATOM 1411 N N . ALA A 1 191 ? 8.544 -9.956 -0.420 1.00 38.44 191 ALA A N 1
ATOM 1412 C CA . ALA A 1 191 ? 7.476 -8.971 -0.259 1.00 38.44 191 ALA A CA 1
ATOM 1413 C C . ALA A 1 191 ? 6.313 -9.244 -1.228 1.00 38.44 191 ALA A C 1
ATOM 1415 O O . ALA A 1 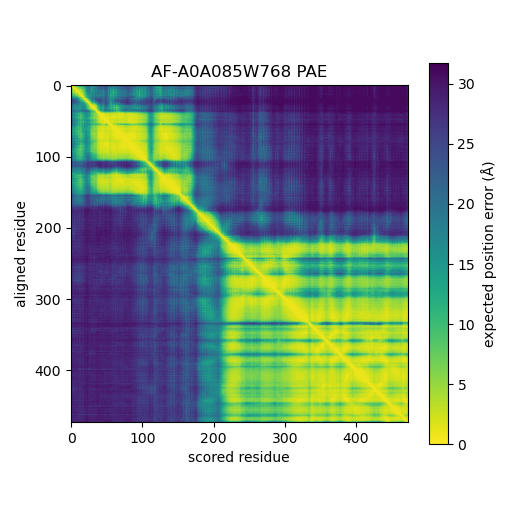191 ? 5.161 -9.332 -0.814 1.00 38.44 191 ALA A O 1
ATOM 1416 N N . SER A 1 192 ? 6.626 -9.525 -2.497 1.00 36.62 192 SER A N 1
ATOM 1417 C CA . SER A 1 192 ? 5.632 -9.889 -3.520 1.00 36.62 192 SER A CA 1
ATOM 1418 C C . SER A 1 192 ? 4.938 -11.228 -3.212 1.00 36.62 192 SER A C 1
ATOM 1420 O O . SER A 1 192 ? 3.744 -11.395 -3.458 1.00 36.62 192 SER A O 1
ATOM 1422 N N . SER A 1 193 ? 5.665 -12.191 -2.632 1.00 33.56 193 SER A N 1
ATOM 1423 C CA . SER A 1 193 ? 5.110 -13.487 -2.206 1.00 33.56 193 SER A CA 1
ATOM 1424 C C . SER A 1 193 ? 4.258 -13.378 -0.938 1.00 33.56 193 SER A C 1
ATOM 1426 O O . SER A 1 193 ? 3.269 -14.096 -0.798 1.00 33.56 193 SER A O 1
ATOM 1428 N N . GLN A 1 194 ? 4.607 -12.478 -0.017 1.00 37.38 194 GLN A N 1
ATOM 1429 C CA . GLN A 1 194 ? 3.796 -12.155 1.157 1.00 37.38 194 GLN A CA 1
ATOM 1430 C C . GLN A 1 194 ? 2.514 -11.418 0.756 1.00 37.38 194 GLN A C 1
ATOM 1432 O O . GLN A 1 194 ? 1.452 -11.761 1.267 1.00 37.38 194 GLN A O 1
ATOM 1437 N N . GLU A 1 195 ? 2.583 -10.512 -0.222 1.00 37.16 195 GLU A N 1
ATOM 1438 C CA . GLU A 1 195 ? 1.430 -9.824 -0.819 1.00 37.16 195 GLU A CA 1
ATOM 1439 C C . GLU A 1 195 ? 0.472 -10.823 -1.504 1.00 37.16 195 GLU A C 1
ATOM 1441 O O . GLU A 1 195 ? -0.733 -10.820 -1.248 1.00 37.16 195 GLU A O 1
ATOM 1446 N N . ALA A 1 196 ? 0.998 -11.784 -2.273 1.00 33.69 196 ALA A N 1
ATOM 1447 C CA . ALA A 1 196 ? 0.207 -12.877 -2.856 1.00 33.69 196 ALA A CA 1
ATOM 1448 C C . ALA A 1 196 ? -0.360 -13.854 -1.800 1.00 33.69 196 ALA A C 1
ATOM 1450 O O . ALA A 1 196 ? -1.493 -14.337 -1.916 1.00 33.69 196 ALA A O 1
ATOM 1451 N N . GLY A 1 197 ? 0.407 -14.133 -0.742 1.00 30.75 197 GLY A N 1
ATOM 1452 C CA . GLY A 1 197 ? -0.017 -14.950 0.396 1.00 30.75 197 GLY A CA 1
ATOM 1453 C C . GLY A 1 197 ? -1.105 -14.282 1.243 1.00 30.75 197 GLY A C 1
ATOM 1454 O O . GLY A 1 197 ? -1.994 -14.968 1.751 1.00 30.75 197 GLY A O 1
ATOM 1455 N N . GLN A 1 198 ? -1.083 -12.952 1.352 1.00 36.78 198 GLN A N 1
ATOM 1456 C CA . GLN A 1 198 ? -2.109 -12.147 2.008 1.00 36.78 198 GLN A CA 1
ATOM 1457 C C . GLN A 1 198 ? -3.393 -12.105 1.178 1.00 36.78 198 GLN A C 1
ATOM 1459 O O . GLN A 1 198 ? -4.451 -12.399 1.724 1.00 36.78 198 GLN A O 1
ATOM 1464 N N . LEU A 1 199 ? -3.302 -11.888 -0.141 1.00 33.94 199 LEU A N 1
ATOM 1465 C CA . LEU A 1 199 ? -4.446 -12.001 -1.057 1.00 33.94 199 LEU A CA 1
ATOM 1466 C C . LEU A 1 199 ? -5.114 -13.384 -0.959 1.00 33.94 199 LEU A C 1
ATOM 1468 O O . LEU A 1 199 ? -6.339 -13.482 -0.949 1.00 33.94 199 LEU A O 1
ATOM 1472 N N . SER A 1 200 ? -4.329 -14.456 -0.797 1.00 29.94 200 SER A N 1
ATOM 1473 C CA . SER A 1 200 ? -4.860 -15.803 -0.533 1.00 29.94 200 SER A CA 1
ATOM 1474 C C . SER A 1 200 ? -5.461 -15.965 0.866 1.00 29.94 200 SER A C 1
ATOM 1476 O O . SER A 1 200 ? -6.482 -16.638 1.008 1.00 29.94 200 SER A O 1
ATOM 1478 N N . ARG A 1 201 ? -4.873 -15.377 1.916 1.00 34.50 201 ARG A N 1
ATOM 1479 C CA . ARG A 1 201 ? -5.385 -15.465 3.298 1.00 34.50 201 ARG A CA 1
ATOM 1480 C C . ARG A 1 201 ? -6.645 -14.633 3.517 1.00 34.50 201 ARG A C 1
ATOM 1482 O O . ARG A 1 201 ? -7.563 -15.133 4.155 1.00 34.50 201 ARG A O 1
ATOM 1489 N N . GLU A 1 202 ? -6.729 -13.435 2.952 1.00 34.22 202 GLU A N 1
ATOM 1490 C CA . GLU A 1 202 ? -7.932 -12.593 2.941 1.00 34.22 202 GLU A CA 1
ATOM 1491 C C . GLU A 1 202 ? -9.034 -13.219 2.090 1.00 34.22 202 GLU A C 1
ATOM 1493 O O . GLU A 1 202 ? -10.182 -13.276 2.525 1.00 34.22 202 GLU A O 1
ATOM 1498 N N . ALA A 1 203 ? -8.683 -13.810 0.941 1.00 32.97 203 ALA A N 1
ATOM 1499 C CA . ALA A 1 203 ? -9.619 -14.625 0.180 1.00 32.97 203 ALA A CA 1
ATOM 1500 C C . ALA A 1 203 ? -10.089 -15.846 0.980 1.00 32.97 203 ALA A C 1
ATOM 1502 O O . ALA A 1 203 ? -11.251 -16.199 0.864 1.00 32.97 203 ALA A O 1
ATOM 1503 N N . THR A 1 204 ? -9.244 -16.470 1.812 1.00 30.55 204 THR A N 1
ATOM 1504 C CA . THR A 1 204 ? -9.595 -17.657 2.621 1.00 30.55 204 THR A CA 1
ATOM 1505 C C . THR A 1 204 ? -10.433 -17.311 3.859 1.00 30.55 204 THR A C 1
ATOM 1507 O O . THR A 1 204 ? -11.400 -18.016 4.141 1.00 30.55 204 THR A O 1
ATOM 1510 N N . LEU A 1 205 ? -10.128 -16.207 4.552 1.00 31.91 205 LEU A N 1
ATOM 1511 C CA . LEU A 1 205 ? -10.953 -15.646 5.632 1.00 31.91 205 LEU A CA 1
ATOM 1512 C C . LEU A 1 205 ? -12.303 -15.142 5.097 1.00 31.91 205 LEU A C 1
ATOM 1514 O O . LEU A 1 205 ? -13.334 -15.397 5.712 1.00 31.91 205 LEU A O 1
ATOM 1518 N N . GLY A 1 206 ? -12.321 -14.530 3.909 1.00 30.94 206 GLY A N 1
ATOM 1519 C CA . GLY A 1 206 ? -13.548 -14.179 3.190 1.00 30.94 206 GLY A CA 1
ATOM 1520 C C . GLY A 1 206 ? -14.333 -15.404 2.707 1.00 30.94 206 GLY A C 1
ATOM 1521 O O . GLY A 1 206 ? -15.558 -15.409 2.765 1.00 30.94 206 GLY A O 1
ATOM 1522 N N . ARG A 1 207 ? -13.660 -16.493 2.307 1.00 33.47 207 ARG A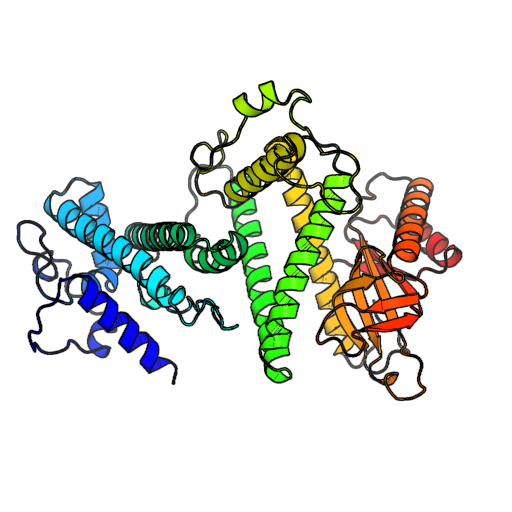 N 1
ATOM 1523 C CA . ARG A 1 207 ? -14.304 -17.742 1.844 1.00 33.47 207 ARG A CA 1
ATOM 1524 C C . ARG A 1 207 ? -15.025 -18.505 2.946 1.00 33.47 207 ARG A C 1
ATOM 1526 O O . ARG A 1 207 ? -15.911 -19.295 2.639 1.00 33.47 207 ARG A O 1
ATOM 1533 N N . GLN A 1 208 ? -14.618 -18.316 4.201 1.00 34.12 208 GLN A N 1
ATOM 1534 C CA . GLN A 1 208 ? -15.264 -18.964 5.341 1.00 34.12 208 GLN A CA 1
ATOM 1535 C C . GLN A 1 208 ? -16.574 -18.277 5.751 1.00 34.12 208 GLN A C 1
ATOM 1537 O O . GLN A 1 208 ? -17.330 -18.877 6.511 1.00 34.12 208 GLN A O 1
ATOM 1542 N N . LEU A 1 209 ? -16.879 -17.076 5.235 1.00 35.09 209 LEU A N 1
ATOM 1543 C CA . LEU A 1 209 ? -18.064 -16.310 5.644 1.00 35.09 209 LEU A CA 1
ATOM 1544 C C . LEU A 1 209 ? -18.860 -15.639 4.505 1.00 35.09 209 LEU A C 1
ATOM 1546 O O . LEU A 1 209 ? -19.986 -15.231 4.769 1.00 35.09 209 LEU A O 1
ATOM 1550 N N . MET A 1 210 ? -18.349 -15.533 3.267 1.00 33.50 210 MET A N 1
ATOM 1551 C CA . MET A 1 210 ? -18.958 -14.676 2.231 1.00 33.50 210 MET A CA 1
ATOM 1552 C C . MET A 1 210 ? -19.029 -15.312 0.821 1.00 33.50 210 MET A C 1
ATOM 1554 O O . MET A 1 210 ? -18.128 -16.056 0.415 1.00 33.50 210 MET A O 1
ATOM 1558 N N . PRO A 1 211 ? -20.081 -15.016 0.031 1.00 36.50 211 PRO A N 1
ATOM 1559 C CA . PRO A 1 211 ? -20.221 -15.451 -1.358 1.00 36.50 211 PRO A CA 1
ATOM 1560 C C . PRO A 1 211 ? -19.193 -14.814 -2.321 1.00 36.50 211 PRO A C 1
ATOM 1562 O O . PRO A 1 211 ? -18.691 -13.707 -2.143 1.00 36.50 211 PRO A O 1
ATOM 1565 N N . SER A 1 212 ? -18.915 -15.524 -3.417 1.00 41.06 212 SER A N 1
ATOM 1566 C CA . SER A 1 212 ? -17.855 -15.284 -4.420 1.00 41.06 212 SER A CA 1
ATOM 1567 C C . SER A 1 212 ? -17.803 -13.893 -5.082 1.00 41.06 212 SER A C 1
ATOM 1569 O O . SER A 1 212 ? -16.758 -13.506 -5.607 1.00 41.06 212 SER A O 1
ATOM 1571 N N . HIS A 1 213 ? -18.893 -13.126 -5.068 1.00 35.41 213 HIS A N 1
ATOM 1572 C CA . HIS A 1 213 ? -18.955 -11.771 -5.630 1.00 35.41 213 HIS A CA 1
ATOM 1573 C C . HIS A 1 213 ? -18.259 -10.722 -4.738 1.00 35.41 213 HIS A C 1
ATOM 1575 O O . HIS A 1 213 ? -17.629 -9.785 -5.232 1.00 35.41 213 HIS A O 1
ATOM 1581 N N . GLU A 1 214 ? -18.314 -10.893 -3.420 1.00 34.97 214 GLU A N 1
ATOM 1582 C CA . GLU A 1 214 ? -17.732 -9.944 -2.462 1.00 34.97 214 GLU A CA 1
ATOM 1583 C C . GLU A 1 214 ? -16.209 -10.098 -2.377 1.00 34.97 214 GLU A C 1
ATOM 1585 O O . GLU A 1 214 ? -15.492 -9.101 -2.318 1.00 34.97 214 GLU A O 1
ATOM 1590 N N . ALA A 1 215 ? -15.699 -11.326 -2.533 1.00 36.16 215 ALA A N 1
ATOM 1591 C CA . ALA A 1 215 ? -14.263 -11.598 -2.634 1.00 36.16 215 ALA A CA 1
ATOM 1592 C C . ALA A 1 215 ? -13.600 -10.909 -3.845 1.00 36.16 215 ALA A C 1
ATOM 1594 O O . ALA A 1 215 ? -12.475 -10.431 -3.740 1.00 36.16 215 ALA A O 1
ATOM 1595 N N . ARG A 1 216 ? -14.296 -10.803 -4.988 1.00 35.50 216 ARG A N 1
ATOM 1596 C CA . ARG A 1 216 ? -13.795 -10.052 -6.156 1.00 35.50 216 ARG A CA 1
ATOM 1597 C C . ARG A 1 216 ? -13.739 -8.560 -5.916 1.00 35.50 216 ARG A C 1
ATOM 1599 O O . ARG A 1 216 ? -12.758 -7.927 -6.281 1.00 35.50 216 ARG A O 1
ATOM 1606 N N . THR A 1 217 ? -14.772 -8.023 -5.273 1.00 43.00 217 THR A N 1
ATOM 1607 C CA . THR A 1 217 ? -14.802 -6.589 -4.980 1.00 43.00 217 THR A CA 1
ATOM 1608 C C . THR A 1 217 ? -13.660 -6.213 -4.033 1.00 43.00 217 THR A C 1
ATOM 1610 O O . THR A 1 217 ? -13.024 -5.188 -4.229 1.00 43.00 217 THR A O 1
ATOM 1613 N N . ALA A 1 218 ? -13.324 -7.081 -3.074 1.00 42.28 218 ALA A N 1
ATOM 1614 C CA . ALA A 1 218 ? -12.173 -6.872 -2.200 1.00 42.28 218 ALA A CA 1
ATOM 1615 C C . ALA A 1 218 ? -10.833 -6.814 -2.965 1.00 42.28 218 ALA A C 1
ATOM 1617 O O . ALA A 1 218 ? -10.004 -5.971 -2.644 1.00 42.28 218 ALA A O 1
ATOM 1618 N N . VAL A 1 219 ? -10.622 -7.659 -3.983 1.00 44.91 219 VAL A N 1
ATOM 1619 C CA . VAL A 1 219 ? -9.397 -7.636 -4.812 1.00 44.91 219 VAL A CA 1
ATOM 1620 C C . VAL A 1 219 ? -9.323 -6.370 -5.672 1.00 44.91 219 VAL A C 1
ATOM 1622 O O . VAL A 1 219 ? -8.271 -5.732 -5.727 1.00 44.91 219 VAL A O 1
ATOM 1625 N N . ASP A 1 220 ? -10.434 -5.982 -6.302 1.00 50.41 220 ASP A N 1
ATOM 1626 C CA . ASP A 1 220 ? -10.508 -4.770 -7.127 1.00 50.41 220 ASP A CA 1
ATOM 1627 C C . ASP A 1 220 ? -10.286 -3.501 -6.284 1.00 50.41 220 ASP A C 1
ATOM 1629 O O . ASP A 1 220 ? -9.597 -2.573 -6.709 1.00 50.41 220 ASP A O 1
ATOM 1633 N N . GLU A 1 221 ? -10.808 -3.472 -5.057 1.00 55.50 221 GLU A N 1
ATOM 1634 C CA . GLU A 1 221 ? -10.595 -2.371 -4.118 1.00 55.50 221 GLU A CA 1
ATOM 1635 C C . GLU A 1 221 ? -9.161 -2.320 -3.578 1.00 55.50 221 GLU A C 1
ATOM 1637 O O . GLU A 1 221 ? -8.614 -1.228 -3.445 1.00 55.50 221 GLU A O 1
ATOM 1642 N N . THR A 1 222 ? -8.506 -3.460 -3.335 1.00 59.44 222 THR A N 1
ATOM 1643 C CA . THR A 1 222 ? -7.079 -3.488 -2.970 1.00 59.44 222 THR A CA 1
ATOM 1644 C C . THR A 1 222 ? -6.204 -2.950 -4.108 1.00 59.44 222 THR A C 1
ATOM 1646 O O . THR A 1 222 ? -5.269 -2.188 -3.857 1.00 59.44 222 THR A O 1
ATOM 1649 N N . ALA A 1 223 ? -6.528 -3.270 -5.367 1.00 60.53 223 ALA A N 1
ATOM 1650 C CA . ALA A 1 223 ? -5.848 -2.700 -6.532 1.00 60.53 223 ALA A CA 1
ATOM 1651 C C . ALA A 1 223 ? -6.114 -1.190 -6.679 1.00 60.53 223 ALA A C 1
ATOM 1653 O O . ALA A 1 223 ? -5.189 -0.420 -6.943 1.00 60.53 223 ALA A O 1
ATOM 1654 N N . ALA A 1 224 ? -7.352 -0.742 -6.453 1.00 66.94 224 ALA A N 1
ATOM 1655 C CA . ALA A 1 224 ? -7.699 0.677 -6.474 1.00 66.94 224 ALA A CA 1
ATOM 1656 C C . ALA A 1 224 ? -7.003 1.462 -5.347 1.00 66.94 224 ALA A C 1
ATOM 1658 O O . ALA A 1 224 ? -6.499 2.561 -5.584 1.00 66.94 224 ALA A O 1
ATOM 1659 N N . ALA A 1 225 ? -6.907 0.881 -4.148 1.00 71.00 225 ALA A N 1
ATOM 1660 C CA . ALA A 1 225 ? -6.159 1.441 -3.029 1.00 71.00 225 ALA A CA 1
ATOM 1661 C C . ALA A 1 225 ? -4.664 1.538 -3.348 1.00 71.00 225 ALA A C 1
ATOM 1663 O O . ALA A 1 225 ? -4.037 2.552 -3.041 1.00 71.00 225 ALA A O 1
ATOM 1664 N N . PHE A 1 226 ? -4.095 0.511 -3.989 1.00 73.12 226 PHE A N 1
ATOM 1665 C CA . PHE A 1 226 ? -2.705 0.523 -4.435 1.00 73.12 226 PHE A CA 1
ATOM 1666 C C . PHE A 1 226 ? -2.444 1.676 -5.407 1.00 73.12 226 PHE A C 1
ATOM 1668 O O . PHE A 1 226 ? -1.540 2.474 -5.172 1.00 73.12 226 PHE A O 1
ATOM 1675 N N . GLU A 1 227 ? -3.242 1.793 -6.471 1.00 72.94 227 GLU A N 1
ATOM 1676 C CA . GLU A 1 227 ? -3.057 2.838 -7.484 1.00 72.94 227 GLU A CA 1
ATOM 1677 C C . GLU A 1 227 ? -3.260 4.240 -6.901 1.00 72.94 227 GLU A C 1
ATOM 1679 O O . GLU A 1 227 ? -2.446 5.124 -7.162 1.00 72.94 227 GLU A O 1
ATOM 1684 N N . ALA A 1 228 ? -4.284 4.443 -6.063 1.00 78.12 228 ALA A N 1
ATOM 1685 C CA . ALA A 1 228 ? -4.523 5.726 -5.403 1.00 78.12 228 ALA A CA 1
ATOM 1686 C C . ALA A 1 228 ? -3.349 6.124 -4.494 1.00 78.12 228 ALA A C 1
ATOM 1688 O O . ALA A 1 228 ? -2.849 7.245 -4.570 1.00 78.12 228 ALA A O 1
ATOM 1689 N N . ARG A 1 229 ? -2.839 5.189 -3.686 1.00 80.12 229 ARG A N 1
ATOM 1690 C CA . ARG A 1 229 ? -1.695 5.435 -2.795 1.00 80.12 229 ARG A CA 1
ATOM 1691 C C . ARG A 1 229 ? -0.401 5.659 -3.560 1.00 80.12 229 ARG A C 1
ATOM 1693 O O . ARG A 1 229 ? 0.397 6.508 -3.172 1.00 80.12 229 ARG A O 1
ATOM 1700 N N . PHE A 1 230 ? -0.179 4.909 -4.636 1.00 82.44 230 PHE A N 1
ATOM 1701 C CA . PHE A 1 230 ? 0.984 5.117 -5.489 1.00 82.44 230 PHE A CA 1
ATOM 1702 C C . PHE A 1 230 ? 0.915 6.488 -6.170 1.00 82.44 230 PHE A C 1
ATOM 1704 O O . PHE A 1 230 ? 1.928 7.179 -6.231 1.00 82.44 230 PHE A O 1
ATOM 1711 N N . ALA A 1 231 ? -0.270 6.918 -6.614 1.00 81.94 231 ALA A N 1
ATOM 1712 C CA . ALA A 1 231 ? -0.482 8.257 -7.153 1.00 81.94 231 ALA A CA 1
ATOM 1713 C C . ALA A 1 231 ? -0.219 9.351 -6.103 1.00 81.94 231 ALA A C 1
ATOM 1715 O O . ALA A 1 231 ? 0.479 10.314 -6.409 1.00 81.94 231 ALA A O 1
ATOM 1716 N N . GLU A 1 232 ? -0.681 9.190 -4.856 1.00 82.12 232 GLU A N 1
ATOM 1717 C CA . GLU A 1 232 ? -0.363 10.112 -3.751 1.00 82.12 232 GLU A CA 1
ATOM 1718 C C . GLU A 1 232 ? 1.149 10.182 -3.474 1.00 82.12 232 GLU A C 1
ATOM 1720 O O . GLU A 1 232 ? 1.710 11.273 -3.343 1.00 82.12 232 GLU A O 1
ATOM 1725 N N . ALA A 1 233 ? 1.830 9.032 -3.442 1.00 86.06 233 ALA A N 1
ATOM 1726 C CA . ALA A 1 233 ? 3.274 8.959 -3.227 1.00 86.06 233 ALA A CA 1
ATOM 1727 C C . ALA A 1 233 ? 4.059 9.599 -4.383 1.00 86.06 233 ALA A C 1
ATOM 1729 O O . ALA A 1 233 ? 4.975 10.391 -4.158 1.00 86.06 233 ALA A O 1
ATOM 1730 N N . GLU A 1 234 ? 3.672 9.318 -5.628 1.00 87.56 234 GLU A N 1
ATOM 1731 C CA . GLU A 1 234 ? 4.235 9.984 -6.801 1.00 87.56 234 GLU A CA 1
ATOM 1732 C C . GLU A 1 234 ? 3.941 11.487 -6.775 1.00 87.56 234 GLU A C 1
ATOM 1734 O O . GLU A 1 234 ? 4.736 12.289 -7.277 1.00 87.56 234 GLU A O 1
ATOM 1739 N N . ALA A 1 235 ? 2.810 11.898 -6.193 1.00 85.50 235 ALA A N 1
ATOM 1740 C CA . ALA A 1 235 ? 2.395 13.280 -6.261 1.00 85.50 235 ALA A CA 1
ATOM 1741 C C . ALA A 1 235 ? 3.324 14.226 -5.499 1.00 85.50 235 ALA A C 1
ATOM 1743 O O . ALA A 1 235 ? 3.550 15.345 -5.968 1.00 85.50 235 ALA A O 1
ATOM 1744 N N . ILE A 1 236 ? 3.880 13.747 -4.389 1.00 85.31 236 ILE A N 1
ATOM 1745 C CA . ILE A 1 236 ? 4.876 14.445 -3.570 1.00 85.31 236 ILE A CA 1
ATOM 1746 C C . ILE A 1 236 ? 6.322 14.122 -3.980 1.00 85.31 236 ILE A C 1
ATOM 1748 O O . ILE A 1 236 ? 7.259 14.726 -3.454 1.00 85.31 236 ILE A O 1
ATOM 1752 N N . GLU A 1 237 ? 6.519 13.191 -4.918 1.00 88.44 237 GLU A N 1
ATOM 1753 C CA . GLU A 1 237 ? 7.839 12.752 -5.363 1.00 88.44 237 GLU A CA 1
ATOM 1754 C C . GLU A 1 237 ? 8.569 13.855 -6.140 1.00 88.44 237 GLU A C 1
ATOM 1756 O O . GLU A 1 237 ? 8.150 14.267 -7.231 1.00 88.44 237 GLU A O 1
ATOM 1761 N N . ARG A 1 238 ? 9.714 14.279 -5.590 1.00 86.06 238 ARG A N 1
ATOM 1762 C CA . ARG A 1 238 ? 10.612 15.300 -6.162 1.00 86.06 238 ARG A CA 1
ATOM 1763 C C . ARG A 1 238 ? 11.803 14.706 -6.918 1.00 86.06 238 ARG A C 1
ATOM 1765 O O . ARG A 1 238 ? 12.715 15.436 -7.299 1.00 86.06 238 ARG A O 1
ATOM 1772 N N . GLY A 1 239 ? 11.830 13.387 -7.087 1.00 84.81 239 GLY A N 1
ATOM 1773 C CA . GLY A 1 239 ? 12.870 12.670 -7.804 1.00 84.81 239 GLY A CA 1
ATOM 1774 C C . GLY A 1 239 ? 13.027 13.098 -9.271 1.00 84.81 239 GLY A C 1
ATOM 1775 O O . GLY A 1 239 ? 12.177 13.791 -9.832 1.00 84.81 239 GLY A O 1
ATOM 1776 N N . PRO A 1 240 ? 14.128 12.676 -9.916 1.00 86.56 240 PRO A N 1
ATOM 1777 C CA . PRO A 1 240 ? 14.456 13.073 -11.281 1.00 86.56 240 PRO A CA 1
ATOM 1778 C C . PRO A 1 240 ? 13.405 12.589 -12.289 1.00 86.56 240 PRO A C 1
ATOM 1780 O O . PRO A 1 240 ? 13.151 11.383 -12.403 1.00 86.56 240 PRO A O 1
ATOM 1783 N N . ARG A 1 241 ? 12.855 13.533 -13.056 1.00 90.12 241 ARG A N 1
ATOM 1784 C CA . ARG A 1 241 ? 11.899 13.324 -14.156 1.00 90.12 241 ARG A CA 1
ATOM 1785 C C . ARG A 1 241 ? 12.547 13.651 -15.501 1.00 90.12 241 ARG A C 1
ATOM 1787 O O . ARG A 1 241 ? 13.577 14.325 -15.545 1.00 90.12 241 ARG A O 1
ATOM 1794 N N . TYR A 1 242 ? 11.964 13.146 -16.583 1.00 86.94 242 TYR A N 1
ATOM 1795 C CA . TYR A 1 242 ? 12.370 13.527 -17.936 1.00 86.94 242 TYR A CA 1
ATOM 1796 C C . TYR A 1 242 ? 12.001 14.983 -18.263 1.00 86.94 242 TYR A C 1
ATOM 1798 O O . TYR A 1 242 ? 11.274 15.634 -17.517 1.00 86.94 242 TYR A O 1
ATOM 1806 N N . SER A 1 243 ? 12.545 15.482 -19.378 1.00 77.56 243 SER A N 1
ATOM 1807 C CA . SER A 1 243 ? 12.321 16.834 -19.906 1.00 77.56 243 SER A CA 1
ATOM 1808 C C . SER A 1 243 ? 10.842 17.126 -20.189 1.00 77.56 243 SER A C 1
ATOM 1810 O O . SER A 1 243 ? 10.061 16.219 -20.469 1.00 77.56 243 SER A O 1
ATOM 1812 N N . VAL A 1 244 ? 10.484 18.416 -20.151 1.00 68.31 244 VAL A N 1
ATOM 1813 C CA . VAL A 1 244 ? 9.130 18.947 -20.408 1.00 68.31 244 VAL A CA 1
ATOM 1814 C C . VAL A 1 244 ? 8.694 18.745 -21.868 1.00 68.31 244 VAL A C 1
ATOM 1816 O O . VAL A 1 244 ? 7.504 18.736 -22.165 1.00 68.31 244 VAL A O 1
ATOM 1819 N N . ARG A 1 245 ? 9.643 18.590 -22.797 1.00 77.12 245 ARG A N 1
ATOM 1820 C CA . ARG A 1 245 ? 9.358 18.507 -24.235 1.00 77.12 245 ARG A CA 1
ATOM 1821 C C . ARG A 1 245 ? 8.937 17.100 -24.634 1.00 77.12 245 ARG A C 1
ATOM 1823 O O . ARG A 1 245 ? 9.737 16.167 -24.568 1.00 77.12 245 ARG A O 1
ATOM 1830 N N . VAL A 1 246 ? 7.696 16.960 -25.091 1.00 74.56 246 VAL A N 1
ATOM 1831 C CA . VAL A 1 246 ? 7.112 15.677 -25.511 1.00 74.56 246 VAL A CA 1
ATOM 1832 C C . VAL A 1 246 ? 7.908 15.047 -26.659 1.00 74.56 246 VAL A C 1
ATOM 1834 O O . VAL A 1 246 ? 8.093 13.833 -26.683 1.00 74.56 246 VAL A O 1
ATOM 1837 N N . GLU A 1 247 ? 8.472 15.862 -27.552 1.00 76.44 247 GLU A N 1
ATOM 1838 C CA . GLU A 1 247 ? 9.305 15.414 -28.675 1.00 76.44 247 GLU A CA 1
ATOM 1839 C C . GLU A 1 247 ? 10.618 14.772 -28.198 1.00 76.44 247 GLU A C 1
ATOM 1841 O O . GLU A 1 247 ? 11.169 13.883 -28.847 1.00 76.44 247 GLU A O 1
ATOM 1846 N N . GLU A 1 248 ? 11.127 15.197 -27.038 1.00 81.19 248 GLU A N 1
ATOM 1847 C CA . GLU A 1 248 ? 12.308 14.599 -26.417 1.00 81.19 248 GLU A CA 1
ATOM 1848 C C . GLU A 1 248 ? 11.956 13.289 -25.693 1.00 81.19 248 GLU A C 1
ATOM 1850 O O . GLU A 1 248 ? 12.809 12.407 -25.601 1.00 81.19 248 GLU A O 1
ATOM 1855 N N . LEU A 1 249 ? 10.710 13.113 -25.227 1.00 82.88 249 LEU A N 1
ATOM 1856 C CA . LEU A 1 249 ? 10.271 11.892 -24.539 1.00 82.88 249 LEU A CA 1
ATOM 1857 C C . LEU A 1 249 ? 10.278 10.668 -25.454 1.00 82.88 249 LEU A C 1
ATOM 1859 O O . LEU A 1 249 ? 10.674 9.597 -25.004 1.00 82.88 249 LEU A O 1
ATOM 1863 N N . GLU A 1 250 ? 9.919 10.810 -26.733 1.00 82.06 250 GLU A N 1
ATOM 1864 C CA . GLU A 1 250 ? 9.956 9.686 -27.682 1.00 82.06 250 GLU A CA 1
ATOM 1865 C C . GLU A 1 250 ? 11.358 9.083 -27.819 1.00 82.06 250 GLU A C 1
ATOM 1867 O O . GLU A 1 250 ? 11.503 7.865 -27.905 1.00 82.06 250 GLU A O 1
ATOM 1872 N N . ARG A 1 251 ? 12.402 9.920 -27.759 1.00 80.56 251 ARG A N 1
ATOM 1873 C CA . ARG A 1 251 ? 13.801 9.469 -27.807 1.00 80.56 251 ARG A CA 1
ATOM 1874 C C . ARG A 1 251 ? 14.190 8.636 -26.585 1.00 80.56 251 ARG A C 1
ATOM 1876 O O . ARG A 1 251 ? 15.048 7.766 -26.694 1.00 80.56 251 ARG A O 1
ATOM 1883 N N . TYR A 1 252 ? 13.592 8.922 -25.431 1.00 79.38 252 TYR A N 1
ATOM 1884 C CA . TYR A 1 252 ? 13.887 8.251 -24.163 1.00 79.38 252 TYR A CA 1
ATOM 1885 C C . TYR A 1 252 ? 12.834 7.212 -23.770 1.00 79.38 252 TYR A C 1
ATOM 1887 O O . TYR A 1 252 ? 12.851 6.736 -22.632 1.00 79.38 252 TYR A O 1
ATOM 1895 N N . ARG A 1 253 ? 11.923 6.870 -24.688 1.00 85.44 253 ARG A N 1
ATOM 1896 C CA . ARG A 1 253 ? 10.852 5.908 -24.451 1.00 85.44 253 ARG A CA 1
ATOM 1897 C C . ARG A 1 253 ? 11.449 4.544 -24.083 1.00 85.44 253 ARG A C 1
ATOM 1899 O O . ARG A 1 253 ? 12.160 3.956 -24.901 1.00 85.44 253 ARG A O 1
ATOM 1906 N N . PRO A 1 254 ? 11.203 4.036 -22.864 1.00 82.69 254 PRO A N 1
ATOM 1907 C CA . PRO A 1 254 ? 11.738 2.757 -22.437 1.00 82.69 254 PRO A CA 1
ATOM 1908 C C . PRO A 1 254 ? 11.048 1.620 -23.194 1.00 82.69 254 PRO A C 1
ATOM 1910 O O . PRO A 1 254 ? 9.840 1.648 -23.415 1.00 82.69 254 PRO A O 1
ATOM 1913 N N . ALA A 1 255 ? 11.808 0.589 -23.554 1.00 77.44 255 ALA A N 1
ATOM 1914 C CA . ALA A 1 255 ? 11.275 -0.618 -24.171 1.00 77.44 255 ALA A CA 1
ATOM 1915 C C . ALA A 1 255 ? 11.475 -1.817 -23.244 1.00 77.44 255 ALA A C 1
ATOM 1917 O O . ALA A 1 255 ? 12.543 -1.986 -22.659 1.00 77.44 255 ALA A O 1
ATOM 1918 N N . TYR A 1 256 ? 10.479 -2.704 -23.166 1.00 69.12 256 TYR A N 1
ATOM 1919 C CA . TYR A 1 256 ? 10.568 -3.927 -22.358 1.00 69.12 256 TYR A CA 1
ATOM 1920 C C . TYR A 1 256 ? 11.851 -4.726 -22.636 1.00 69.12 256 TYR A C 1
ATOM 1922 O O . TYR A 1 256 ? 12.496 -5.193 -21.707 1.00 69.12 256 TYR A O 1
ATOM 1930 N N . SER A 1 257 ? 12.266 -4.813 -23.902 1.00 71.19 257 SER A N 1
ATOM 1931 C CA . SER A 1 257 ? 13.458 -5.547 -24.340 1.00 71.19 257 SER A CA 1
ATOM 1932 C C . SER A 1 257 ? 14.787 -4.804 -24.152 1.00 71.19 257 SER A C 1
ATOM 1934 O O . SER A 1 257 ? 15.822 -5.330 -24.551 1.00 71.19 257 SER A O 1
ATOM 1936 N N . GLN A 1 258 ? 14.780 -3.577 -23.626 1.00 78.25 258 GLN A N 1
ATOM 1937 C CA . GLN A 1 258 ? 15.971 -2.730 -23.495 1.00 78.25 258 GLN A CA 1
ATOM 1938 C C . GLN A 1 258 ? 16.059 -2.121 -22.089 1.00 78.25 258 GLN A C 1
ATOM 1940 O O . GLN A 1 258 ? 15.883 -0.910 -21.928 1.00 78.25 258 GLN A O 1
ATOM 1945 N N . PRO A 1 259 ? 16.300 -2.944 -21.054 1.00 79.94 259 PRO A N 1
ATOM 1946 C CA . PRO A 1 259 ? 16.530 -2.435 -19.711 1.00 79.94 259 PRO A CA 1
ATOM 1947 C C . PRO A 1 259 ? 17.815 -1.583 -19.636 1.00 79.94 259 PRO A C 1
ATOM 1949 O O . PRO A 1 259 ? 18.731 -1.758 -20.448 1.00 79.94 259 PRO A O 1
ATOM 1952 N N . PRO A 1 260 ? 17.926 -0.671 -18.652 1.00 78.56 260 PRO A N 1
ATOM 1953 C CA . PRO A 1 260 ? 19.153 0.060 -18.376 1.00 78.56 260 PRO A CA 1
ATOM 1954 C C . PRO A 1 260 ? 20.295 -0.891 -18.019 1.00 78.56 260 PRO A C 1
ATOM 1956 O O . PRO A 1 260 ? 20.074 -1.985 -17.500 1.00 78.56 260 PRO A O 1
ATOM 1959 N N . SER A 1 261 ? 21.533 -0.446 -18.236 1.00 74.81 261 SER A N 1
ATOM 1960 C CA . SER A 1 261 ? 22.715 -1.216 -17.834 1.00 74.81 261 SER A CA 1
ATOM 1961 C C . SER A 1 261 ? 22.654 -1.580 -16.345 1.00 74.81 261 SER A C 1
ATOM 1963 O O . SER A 1 261 ? 22.370 -0.721 -15.508 1.00 74.81 261 SER A O 1
ATOM 1965 N N . GLY A 1 262 ? 22.901 -2.853 -16.029 1.00 71.62 262 GLY A N 1
ATOM 1966 C CA . GLY A 1 262 ? 22.799 -3.402 -14.671 1.00 71.62 262 GLY A CA 1
ATOM 1967 C C . GLY A 1 262 ? 21.403 -3.894 -14.272 1.00 71.62 262 GLY A C 1
ATOM 1968 O O . GLY A 1 262 ? 21.263 -4.486 -13.208 1.00 71.62 262 GLY A O 1
ATOM 1969 N N . VAL A 1 263 ? 20.380 -3.712 -15.113 1.00 71.75 263 VAL A N 1
ATOM 1970 C CA . VAL A 1 263 ? 19.026 -4.230 -14.872 1.00 71.75 263 VAL A CA 1
ATOM 1971 C C . VAL A 1 263 ? 18.770 -5.426 -15.800 1.00 71.75 263 VAL A C 1
ATOM 1973 O O . VAL A 1 263 ? 18.830 -5.268 -17.020 1.00 71.75 263 VAL A O 1
ATOM 1976 N N . PRO A 1 264 ? 18.488 -6.629 -15.267 1.00 57.72 264 PRO A N 1
ATOM 1977 C CA . PRO A 1 264 ? 18.093 -7.778 -16.080 1.00 57.72 264 PRO A CA 1
ATOM 1978 C C . PRO A 1 264 ? 16.834 -7.500 -16.918 1.00 57.72 264 PRO A C 1
ATOM 1980 O O . PRO A 1 264 ? 15.929 -6.789 -16.480 1.00 57.72 264 PRO A O 1
ATOM 1983 N N . ALA A 1 265 ? 16.751 -8.066 -18.125 1.00 52.44 265 ALA A N 1
ATOM 1984 C CA . ALA A 1 265 ? 15.610 -7.855 -19.031 1.00 52.44 265 ALA A CA 1
ATOM 1985 C C . ALA A 1 265 ? 14.284 -8.412 -18.486 1.00 52.44 265 ALA A C 1
ATOM 1987 O O . ALA A 1 265 ? 13.211 -7.939 -18.855 1.00 52.44 265 ALA A O 1
ATOM 1988 N N . ASP A 1 266 ? 14.366 -9.380 -17.580 1.00 50.94 266 ASP A N 1
ATOM 1989 C CA . ASP A 1 266 ? 13.269 -10.009 -16.851 1.00 50.94 266 ASP A CA 1
ATOM 1990 C C . ASP A 1 266 ? 13.014 -9.372 -15.473 1.00 50.94 266 ASP A C 1
ATOM 1992 O O . ASP A 1 266 ? 12.174 -9.857 -14.713 1.00 50.94 266 ASP A O 1
ATOM 1996 N N . HIS A 1 267 ? 13.694 -8.270 -15.129 1.00 58.03 267 HIS A N 1
ATOM 1997 C CA . HIS A 1 267 ? 13.529 -7.641 -13.824 1.00 58.03 267 HIS A CA 1
ATOM 1998 C C . HIS A 1 267 ? 12.074 -7.161 -13.637 1.00 58.03 267 HIS A C 1
ATOM 2000 O O . HIS A 1 267 ? 11.605 -6.294 -14.385 1.00 58.03 267 HIS A O 1
ATOM 2006 N N . PRO A 1 268 ? 11.339 -7.630 -12.609 1.00 61.81 268 PRO A N 1
ATOM 2007 C CA . PRO A 1 268 ? 9.903 -7.369 -12.480 1.00 61.81 268 PRO A CA 1
ATOM 2008 C C . PRO A 1 268 ? 9.586 -5.872 -12.381 1.00 61.81 268 PRO A C 1
ATOM 2010 O O . PRO A 1 268 ? 8.597 -5.404 -12.944 1.00 61.81 268 PRO A O 1
ATOM 2013 N N . ARG A 1 269 ? 10.463 -5.076 -11.752 1.00 70.88 269 ARG A N 1
ATOM 2014 C CA . ARG A 1 269 ? 10.309 -3.610 -11.700 1.00 70.88 269 ARG A CA 1
ATOM 2015 C C . ARG A 1 269 ? 10.477 -2.917 -13.058 1.00 70.88 269 ARG A C 1
ATOM 2017 O O . ARG A 1 269 ? 9.848 -1.884 -13.263 1.00 70.88 269 ARG A O 1
ATOM 2024 N N . TRP A 1 270 ? 11.268 -3.469 -13.985 1.00 76.62 270 TRP A N 1
ATOM 2025 C CA . TRP A 1 270 ? 11.477 -2.866 -15.307 1.00 76.62 270 TRP A CA 1
ATOM 2026 C C . TRP A 1 270 ? 10.186 -2.869 -16.129 1.00 76.62 270 TRP A C 1
ATOM 2028 O O . TRP A 1 270 ? 9.787 -1.844 -16.678 1.00 76.62 270 TRP A O 1
ATOM 2038 N N . SER A 1 271 ? 9.464 -3.991 -16.121 1.00 72.06 271 SER A N 1
ATOM 2039 C CA . SER A 1 271 ? 8.164 -4.093 -16.794 1.00 72.06 271 SER A CA 1
ATOM 2040 C C . SER A 1 271 ? 7.128 -3.097 -16.238 1.00 72.06 271 SER A C 1
ATOM 2042 O O . SER A 1 271 ? 6.421 -2.427 -17.001 1.00 72.06 271 SER A O 1
ATOM 2044 N N . ARG A 1 272 ? 7.084 -2.931 -14.906 1.00 73.50 272 ARG A N 1
ATOM 2045 C CA . ARG A 1 272 ? 6.210 -1.956 -14.228 1.00 73.50 272 ARG A CA 1
ATOM 2046 C C . ARG A 1 272 ? 6.602 -0.523 -14.564 1.00 73.50 272 ARG A C 1
ATOM 2048 O O . ARG A 1 272 ? 5.720 0.308 -14.765 1.00 73.50 272 ARG A O 1
ATOM 2055 N N . TYR A 1 273 ? 7.898 -0.250 -14.685 1.00 83.00 273 TYR A N 1
ATOM 2056 C CA . TYR A 1 273 ? 8.396 1.054 -15.093 1.00 83.00 273 TYR A CA 1
ATOM 2057 C C . TYR A 1 273 ? 8.008 1.414 -16.524 1.00 83.00 273 TYR A C 1
ATOM 2059 O O . TYR A 1 273 ? 7.523 2.519 -16.747 1.00 83.00 273 TYR A O 1
ATOM 2067 N N . VAL A 1 274 ? 8.159 0.490 -17.478 1.00 81.69 274 VAL A N 1
ATOM 2068 C CA . VAL A 1 274 ? 7.737 0.726 -18.867 1.00 81.69 274 VAL A CA 1
ATOM 2069 C C . VAL A 1 274 ? 6.234 1.020 -18.903 1.00 81.69 274 VAL A C 1
ATOM 2071 O O . VAL A 1 274 ? 5.825 2.027 -19.468 1.00 81.69 274 VAL A O 1
ATOM 2074 N N . THR A 1 275 ? 5.411 0.232 -18.201 1.00 82.06 275 THR A N 1
ATOM 2075 C CA . THR A 1 275 ? 3.958 0.484 -18.094 1.00 82.06 275 THR A CA 1
ATOM 2076 C C . THR A 1 275 ? 3.640 1.855 -17.484 1.00 82.06 275 THR A C 1
ATOM 2078 O O . THR A 1 275 ? 2.774 2.577 -17.978 1.00 82.06 275 THR A O 1
ATOM 2081 N N . TYR A 1 276 ? 4.334 2.223 -16.406 1.00 86.00 276 TYR A N 1
ATOM 2082 C CA . TYR A 1 276 ? 4.206 3.525 -15.755 1.00 86.00 276 TYR A CA 1
ATOM 2083 C C . TYR A 1 276 ? 4.567 4.679 -16.702 1.00 86.00 276 TYR A C 1
ATOM 2085 O O . TYR A 1 276 ? 3.836 5.669 -16.774 1.00 86.00 276 TYR A O 1
ATOM 2093 N N . TRP A 1 277 ? 5.676 4.544 -17.432 1.00 89.62 277 TRP A N 1
ATOM 2094 C CA . TRP A 1 277 ? 6.164 5.560 -18.356 1.00 89.62 277 TRP A CA 1
ATOM 2095 C C . TRP A 1 277 ? 5.174 5.772 -19.500 1.00 89.62 277 TRP A C 1
ATOM 2097 O O . TRP A 1 277 ? 4.807 6.910 -19.779 1.00 89.62 277 TRP A O 1
ATOM 2107 N N . GLU A 1 278 ? 4.680 4.682 -20.095 1.00 87.06 278 GLU A N 1
ATOM 2108 C CA . GLU A 1 278 ? 3.672 4.717 -21.162 1.00 87.06 278 GLU A CA 1
ATOM 2109 C C . GLU A 1 278 ? 2.392 5.418 -20.708 1.00 87.06 278 GLU A C 1
ATOM 2111 O O . GLU A 1 278 ? 1.886 6.299 -21.397 1.00 87.06 278 GLU A O 1
ATOM 2116 N N . ARG A 1 279 ? 1.916 5.110 -19.494 1.00 86.62 279 ARG A N 1
ATOM 2117 C CA . ARG A 1 279 ? 0.752 5.787 -18.908 1.00 86.62 279 ARG A CA 1
ATOM 2118 C C . ARG A 1 279 ? 0.957 7.302 -18.822 1.00 86.62 279 ARG A C 1
ATOM 2120 O O . ARG A 1 279 ? 0.073 8.051 -19.226 1.00 86.62 279 ARG A O 1
ATOM 2127 N N . ARG A 1 280 ? 2.107 7.750 -18.308 1.00 88.38 280 ARG A N 1
ATOM 2128 C CA . ARG A 1 280 ? 2.422 9.183 -18.170 1.00 88.38 280 ARG A CA 1
ATOM 2129 C C . ARG A 1 280 ? 2.597 9.859 -19.532 1.00 88.38 280 ARG A C 1
ATOM 2131 O O . ARG A 1 280 ? 2.163 10.991 -19.709 1.00 88.38 280 ARG A O 1
ATOM 2138 N N . TYR A 1 281 ? 3.180 9.167 -20.507 1.00 89.31 281 TYR A N 1
ATOM 2139 C CA . TYR A 1 281 ? 3.290 9.663 -21.877 1.00 89.31 281 TYR A CA 1
ATOM 2140 C C . TYR A 1 281 ? 1.913 9.817 -22.548 1.00 89.31 281 TYR A C 1
ATOM 2142 O O . TYR A 1 281 ? 1.648 10.838 -23.185 1.00 89.31 281 TYR A O 1
ATOM 2150 N N . ASP A 1 282 ? 1.000 8.863 -22.361 1.00 89.56 282 ASP A N 1
ATOM 2151 C CA . ASP A 1 282 ? -0.370 8.964 -22.875 1.00 89.56 282 ASP A CA 1
ATOM 2152 C C . ASP A 1 282 ? -1.164 10.104 -22.214 1.00 89.56 282 ASP A C 1
ATOM 2154 O O . ASP A 1 282 ? -1.941 10.781 -22.888 1.00 89.56 282 ASP A O 1
ATOM 2158 N N . GLU A 1 283 ? -0.953 10.354 -20.917 1.00 88.81 283 GLU A N 1
ATOM 2159 C CA . GLU A 1 283 ? -1.528 11.504 -20.197 1.00 88.81 283 GLU A CA 1
ATOM 2160 C C . GLU A 1 283 ? -0.987 12.838 -20.735 1.00 88.81 283 GLU A C 1
ATOM 2162 O O . GLU A 1 283 ? -1.758 13.762 -20.987 1.00 88.81 283 GLU A O 1
ATOM 2167 N N . LEU A 1 284 ? 0.324 12.933 -20.982 1.00 89.44 284 LEU A N 1
ATOM 2168 C CA . LEU A 1 284 ? 0.964 14.130 -21.546 1.00 89.44 284 LEU A CA 1
ATOM 2169 C C . LEU A 1 284 ? 0.538 14.413 -22.990 1.00 89.44 284 LEU A C 1
ATOM 2171 O O . LEU A 1 284 ? 0.418 15.569 -23.384 1.00 89.44 284 LEU A O 1
ATOM 2175 N N . THR A 1 285 ? 0.317 13.366 -23.785 1.00 87.69 285 THR A N 1
ATOM 2176 C CA . THR A 1 285 ? -0.104 13.484 -25.192 1.00 87.69 285 THR A CA 1
ATOM 2177 C C . THR A 1 285 ? -1.620 13.596 -25.363 1.00 87.69 285 THR A C 1
ATOM 2179 O O . THR A 1 285 ? -2.103 13.668 -26.492 1.00 87.69 285 THR A O 1
ATOM 2182 N N . GLY A 1 286 ? -2.387 13.594 -24.267 1.00 85.31 286 GLY A N 1
ATOM 2183 C CA . GLY A 1 286 ? -3.849 13.674 -24.292 1.00 85.31 286 GLY A CA 1
ATOM 2184 C C . GLY A 1 286 ? -4.547 12.418 -24.827 1.00 85.31 286 GLY A C 1
ATOM 2185 O O . GLY A 1 286 ? -5.758 12.434 -25.036 1.00 85.31 286 GLY A O 1
ATOM 2186 N N . LYS A 1 287 ? -3.816 11.314 -25.034 1.00 86.38 287 LYS A N 1
ATOM 2187 C CA . LYS A 1 287 ? -4.385 10.008 -25.417 1.00 86.38 287 LYS A CA 1
ATOM 2188 C C . LYS A 1 287 ? -5.136 9.350 -24.265 1.00 86.38 287 LYS A C 1
ATOM 2190 O O . LYS A 1 287 ? -5.987 8.490 -24.490 1.00 86.38 287 LYS A O 1
ATOM 2195 N N . ARG A 1 288 ? -4.821 9.753 -23.034 1.00 86.00 288 ARG A N 1
ATOM 2196 C CA . ARG A 1 288 ? -5.451 9.281 -21.805 1.00 86.00 288 ARG A CA 1
ATOM 2197 C C . ARG A 1 288 ? -5.918 10.473 -20.961 1.00 86.00 288 ARG A C 1
ATOM 2199 O O . ARG A 1 288 ? -5.175 11.445 -20.842 1.00 86.00 288 ARG A O 1
ATOM 2206 N N . PRO A 1 289 ? -7.115 10.410 -20.350 1.00 80.56 289 PRO A N 1
ATOM 2207 C CA . PRO A 1 289 ? -7.549 11.433 -19.406 1.00 80.56 289 PRO A CA 1
ATOM 2208 C C . PRO A 1 289 ? -6.676 11.429 -18.147 1.00 80.56 289 PRO A C 1
ATOM 2210 O O . PRO A 1 289 ? -6.216 10.373 -17.702 1.00 80.56 289 PRO A O 1
ATOM 2213 N N . LEU A 1 290 ? -6.503 12.607 -17.547 1.00 78.25 290 LEU A N 1
ATOM 2214 C CA . LEU A 1 290 ? -5.815 12.736 -16.266 1.00 78.25 290 LEU A CA 1
ATOM 2215 C C . LEU A 1 290 ? -6.585 12.019 -15.148 1.00 78.25 290 LEU A C 1
ATOM 2217 O O . LEU A 1 290 ? -7.820 11.933 -15.200 1.00 78.25 290 LEU A O 1
ATOM 2221 N N . PRO A 1 291 ? -5.881 11.527 -14.115 1.00 71.69 291 PRO A N 1
ATOM 2222 C CA . PRO A 1 291 ? -6.522 11.055 -12.898 1.00 71.69 291 PRO A CA 1
ATOM 2223 C C . PRO A 1 291 ? -7.447 12.130 -12.292 1.00 71.69 291 PRO A C 1
ATOM 2225 O O . PRO A 1 291 ? -7.125 13.321 -12.348 1.00 71.69 291 PRO A O 1
ATOM 2228 N N . PRO A 1 292 ? -8.582 11.745 -11.675 1.00 64.44 292 PRO A N 1
ATOM 2229 C CA . PRO A 1 292 ? -9.449 12.689 -10.978 1.00 64.44 292 PRO A CA 1
ATOM 2230 C C . PRO A 1 292 ? -8.669 13.517 -9.950 1.00 64.44 292 PRO A C 1
ATOM 2232 O O . PRO A 1 292 ? -7.989 12.963 -9.090 1.00 64.44 292 PRO A O 1
ATOM 2235 N N . GLY A 1 293 ? -8.788 14.843 -10.030 1.00 65.25 293 GLY A N 1
ATOM 2236 C CA . GLY A 1 293 ? -8.086 15.772 -9.140 1.00 65.25 293 GLY A CA 1
ATOM 2237 C C . GLY A 1 293 ? -6.714 16.244 -9.637 1.00 65.25 293 GLY A C 1
ATOM 2238 O O . GLY A 1 293 ? -6.128 17.113 -8.996 1.00 65.25 293 GLY A O 1
ATOM 2239 N N . GLU A 1 294 ? -6.217 15.748 -10.775 1.00 73.19 294 GLU A N 1
ATOM 2240 C CA . GLU A 1 294 ? -5.037 16.309 -11.446 1.00 73.19 294 GLU A CA 1
ATOM 2241 C C . GLU A 1 294 ? -5.460 17.315 -12.530 1.00 73.19 294 GLU A C 1
ATOM 2243 O O . GLU A 1 294 ? -6.255 16.999 -13.415 1.00 73.19 294 GLU A O 1
ATOM 2248 N N . SER A 1 295 ? -4.928 18.540 -12.462 1.00 76.25 295 SER A N 1
ATOM 2249 C CA . SER A 1 295 ? -5.134 19.579 -13.484 1.00 76.25 295 SER A CA 1
ATOM 2250 C C . SER A 1 295 ? -4.068 19.565 -14.582 1.00 76.25 295 SER A C 1
ATOM 2252 O O . SER A 1 295 ? -4.292 20.122 -15.652 1.00 76.25 295 SER A O 1
ATOM 2254 N N . GLU A 1 296 ? -2.914 18.944 -14.324 1.00 82.50 296 GLU A N 1
ATOM 2255 C CA . GLU A 1 296 ? -1.776 18.881 -15.242 1.00 82.50 296 GLU A CA 1
ATOM 2256 C C . GLU A 1 296 ? -1.123 17.495 -15.194 1.00 82.50 296 GLU A C 1
ATOM 2258 O O . GLU A 1 296 ? -0.919 16.932 -14.115 1.00 82.50 296 GLU A O 1
ATOM 2263 N N . ALA A 1 297 ? -0.763 16.959 -16.365 1.00 83.25 297 ALA A N 1
ATOM 2264 C CA . ALA A 1 297 ? -0.011 15.712 -16.472 1.00 83.25 297 ALA A CA 1
ATOM 2265 C C . ALA A 1 297 ? 1.396 15.872 -15.881 1.00 83.25 297 ALA A C 1
ATOM 2267 O O . ALA A 1 297 ? 2.128 16.810 -16.207 1.00 83.25 297 ALA A O 1
ATOM 2268 N N . LYS A 1 298 ? 1.821 14.909 -15.061 1.00 85.50 298 LYS A N 1
ATOM 2269 C CA . LYS A 1 298 ? 3.192 14.876 -14.540 1.00 85.50 298 LYS A CA 1
ATOM 2270 C C . LYS A 1 298 ? 4.148 14.266 -15.555 1.00 85.50 298 LYS A C 1
ATOM 2272 O O . LYS A 1 298 ? 3.849 13.257 -16.187 1.00 85.50 298 LYS A O 1
ATOM 2277 N N . LEU A 1 299 ? 5.352 14.829 -15.635 1.00 90.25 299 LEU A N 1
ATOM 2278 C CA . LEU A 1 299 ? 6.434 14.240 -16.422 1.00 90.25 299 LEU A CA 1
ATOM 2279 C C . LEU A 1 299 ? 6.836 12.875 -15.847 1.00 90.25 299 LEU A C 1
ATOM 2281 O O . LEU A 1 299 ? 6.924 12.749 -14.618 1.00 90.25 299 LEU A O 1
ATOM 2285 N N . PRO A 1 300 ? 7.115 11.863 -16.686 1.00 91.06 300 PRO A N 1
ATOM 2286 C CA . PRO A 1 300 ? 7.515 10.552 -16.200 1.00 91.06 300 PRO A CA 1
ATOM 2287 C C . PRO A 1 300 ? 8.812 10.641 -15.391 1.00 91.06 300 PRO A C 1
ATOM 2289 O O . PRO A 1 300 ? 9.757 11.348 -15.756 1.00 91.06 300 PRO A O 1
ATOM 2292 N N . LEU A 1 301 ? 8.873 9.897 -14.287 1.00 91.31 301 LEU A N 1
ATOM 2293 C CA . LEU A 1 301 ? 10.114 9.676 -13.551 1.00 91.31 301 LEU A CA 1
ATOM 2294 C C . LEU A 1 301 ? 11.134 8.950 -14.441 1.00 91.31 301 LEU A C 1
ATOM 2296 O O . LEU A 1 301 ? 10.803 8.056 -15.225 1.00 91.31 301 LEU A O 1
ATOM 2300 N N . THR A 1 302 ? 12.406 9.301 -14.282 1.00 91.00 302 THR A N 1
ATOM 2301 C CA . THR A 1 302 ? 13.514 8.465 -14.774 1.00 91.00 302 THR A CA 1
ATOM 2302 C C . THR A 1 302 ? 13.491 7.101 -14.083 1.00 91.00 302 THR A C 1
ATOM 2304 O O . THR A 1 302 ? 12.963 6.991 -12.977 1.00 91.00 302 THR A O 1
ATOM 2307 N N . TRP A 1 303 ? 14.111 6.076 -14.678 1.00 87.94 303 TRP A N 1
ATOM 2308 C CA . TRP A 1 303 ? 14.205 4.742 -14.065 1.00 87.94 303 TRP A CA 1
ATOM 2309 C C . TRP A 1 303 ? 14.711 4.810 -12.619 1.00 87.94 303 TRP A C 1
ATOM 2311 O O . TRP A 1 303 ? 14.071 4.287 -11.714 1.00 87.94 303 TRP A O 1
ATOM 2321 N N . ARG A 1 304 ? 15.799 5.555 -12.377 1.00 86.38 304 ARG A N 1
ATOM 2322 C CA . ARG A 1 304 ? 16.363 5.752 -11.032 1.00 86.38 304 ARG A CA 1
ATOM 2323 C C . ARG A 1 304 ? 15.376 6.427 -10.073 1.00 86.38 304 ARG A C 1
ATOM 2325 O O . ARG A 1 304 ? 15.332 6.082 -8.898 1.00 86.38 304 ARG A O 1
ATOM 2332 N N . GLY A 1 305 ? 14.616 7.413 -10.555 1.00 87.75 305 GLY A N 1
ATOM 2333 C CA . GLY A 1 305 ? 13.594 8.092 -9.755 1.00 87.75 305 GLY A CA 1
ATOM 2334 C C . GLY A 1 305 ? 12.427 7.169 -9.406 1.00 87.75 305 GLY A C 1
ATOM 2335 O O . GLY A 1 305 ? 11.997 7.133 -8.256 1.00 87.75 305 GLY A O 1
ATOM 2336 N N . TYR A 1 306 ? 11.963 6.389 -10.383 1.00 88.62 306 TYR A N 1
ATOM 2337 C CA . TYR A 1 306 ? 10.889 5.417 -10.212 1.00 88.62 306 TYR A CA 1
ATOM 2338 C C . TYR A 1 306 ? 11.287 4.277 -9.275 1.00 88.62 306 TYR A C 1
ATOM 2340 O O . TYR A 1 306 ? 10.533 3.961 -8.362 1.00 88.62 306 TYR A O 1
ATOM 2348 N N . ASP A 1 307 ? 12.472 3.693 -9.452 1.00 81.62 307 ASP A N 1
ATOM 2349 C CA . ASP A 1 307 ? 12.964 2.605 -8.605 1.00 81.62 307 ASP A CA 1
ATOM 2350 C C . ASP A 1 307 ? 13.113 3.055 -7.141 1.00 81.62 307 ASP A C 1
ATOM 2352 O O . ASP A 1 307 ? 12.655 2.379 -6.220 1.00 81.62 307 ASP A O 1
ATOM 2356 N N . ALA A 1 308 ? 13.636 4.267 -6.920 1.00 84.44 308 ALA A N 1
ATOM 2357 C CA . ALA A 1 308 ? 13.735 4.849 -5.585 1.00 84.44 308 ALA A CA 1
ATOM 2358 C C . ALA A 1 308 ? 12.360 5.124 -4.945 1.00 84.44 308 ALA A C 1
ATOM 2360 O O . ALA A 1 308 ? 12.183 4.862 -3.750 1.00 84.44 308 ALA A O 1
ATOM 2361 N N . LEU A 1 309 ? 11.395 5.644 -5.717 1.00 85.94 309 LEU A N 1
ATOM 2362 C CA . LEU A 1 309 ? 10.010 5.830 -5.270 1.00 85.94 309 LEU A CA 1
ATOM 2363 C C . LEU A 1 309 ? 9.379 4.483 -4.913 1.00 85.94 309 LEU A C 1
ATOM 2365 O O . LEU A 1 309 ? 8.855 4.333 -3.812 1.00 85.94 309 LEU A O 1
ATOM 2369 N N . LEU A 1 310 ? 9.459 3.499 -5.810 1.00 82.62 310 LEU A N 1
ATOM 2370 C CA . LEU A 1 310 ? 8.853 2.186 -5.620 1.00 82.62 310 LEU A CA 1
ATOM 2371 C C . LEU A 1 310 ? 9.458 1.465 -4.412 1.00 82.62 310 LEU A C 1
ATOM 2373 O O . LEU A 1 310 ? 8.714 0.912 -3.610 1.00 82.62 310 LEU A O 1
ATOM 2377 N N . GLY A 1 311 ? 10.776 1.543 -4.218 1.00 78.75 311 GLY A N 1
ATOM 2378 C CA . GLY A 1 311 ? 11.432 0.991 -3.035 1.00 78.75 311 GLY A CA 1
ATOM 2379 C C . GLY A 1 311 ? 10.972 1.653 -1.729 1.00 78.75 311 GLY A C 1
ATOM 2380 O O . GLY A 1 311 ? 10.755 0.959 -0.738 1.00 78.75 311 GLY A O 1
ATOM 2381 N N . ARG A 1 312 ? 10.786 2.985 -1.699 1.00 81.31 312 ARG A N 1
ATOM 2382 C CA . ARG A 1 312 ? 10.194 3.678 -0.532 1.00 81.31 312 ARG A CA 1
ATOM 2383 C C . ARG A 1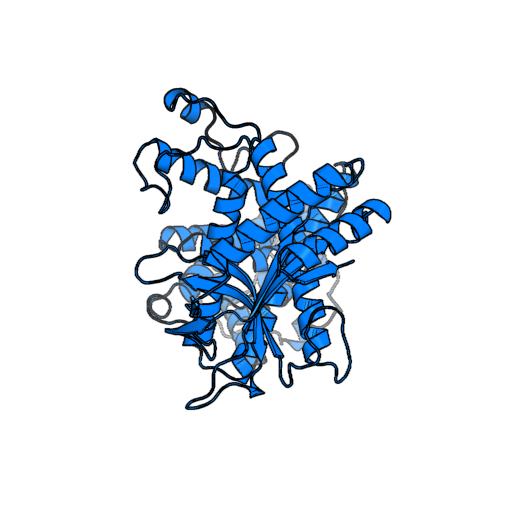 312 ? 8.745 3.263 -0.305 1.00 81.31 312 ARG A C 1
ATOM 2385 O O . ARG A 1 312 ? 8.364 2.985 0.826 1.00 81.31 312 ARG A O 1
ATOM 2392 N N . PHE A 1 313 ? 7.962 3.215 -1.376 1.00 82.12 313 PHE A N 1
ATOM 2393 C CA . PHE A 1 313 ? 6.557 2.842 -1.339 1.00 82.12 313 PHE A CA 1
ATOM 2394 C C . PHE A 1 313 ? 6.367 1.418 -0.804 1.00 82.12 313 PHE A C 1
ATOM 2396 O O . PHE A 1 313 ? 5.541 1.202 0.074 1.00 82.12 313 PHE A O 1
ATOM 2403 N N . GLN A 1 314 ? 7.177 0.462 -1.264 1.00 81.06 314 GLN A N 1
ATOM 2404 C CA . GLN A 1 314 ? 7.152 -0.923 -0.786 1.00 81.06 314 GLN A CA 1
ATOM 2405 C C . GLN A 1 314 ? 7.467 -1.023 0.708 1.00 81.06 314 GLN A C 1
ATOM 2407 O O . GLN A 1 314 ? 6.691 -1.631 1.436 1.00 81.06 314 GLN A O 1
ATOM 2412 N N . ARG A 1 315 ? 8.515 -0.346 1.196 1.00 79.00 315 ARG A N 1
ATOM 2413 C CA . ARG A 1 315 ? 8.819 -0.316 2.640 1.00 79.00 315 ARG A CA 1
ATOM 2414 C C . ARG A 1 315 ? 7.679 0.275 3.471 1.00 79.00 315 ARG A C 1
ATOM 2416 O O . ARG A 1 315 ? 7.326 -0.279 4.507 1.00 79.00 315 ARG A O 1
ATOM 2423 N N . ALA A 1 316 ? 7.053 1.350 2.986 1.00 81.44 316 ALA A N 1
ATOM 2424 C CA . ALA A 1 316 ? 5.898 1.948 3.653 1.00 81.44 316 ALA A CA 1
ATOM 2425 C C . ALA A 1 316 ? 4.711 0.976 3.730 1.00 81.44 316 ALA A C 1
ATOM 2427 O O . ALA A 1 316 ? 4.025 0.913 4.750 1.00 81.44 316 ALA A O 1
ATOM 2428 N N . ARG A 1 317 ? 4.493 0.182 2.676 1.00 82.44 317 ARG A N 1
ATOM 2429 C CA . ARG A 1 317 ? 3.459 -0.861 2.636 1.00 82.44 317 ARG A CA 1
ATOM 2430 C C . ARG A 1 317 ? 3.767 -2.021 3.573 1.00 82.44 317 ARG A C 1
ATOM 2432 O O . ARG A 1 317 ? 2.869 -2.458 4.284 1.00 82.44 317 ARG A O 1
ATOM 2439 N N . GLU A 1 318 ? 5.010 -2.488 3.603 1.00 80.81 318 GLU A N 1
ATOM 2440 C CA . GLU A 1 318 ? 5.462 -3.533 4.529 1.00 80.81 318 GLU A CA 1
ATOM 2441 C C . GLU A 1 318 ? 5.246 -3.103 5.983 1.00 80.81 318 GLU A C 1
ATOM 2443 O O . GLU A 1 318 ? 4.694 -3.859 6.779 1.00 80.81 318 GLU A O 1
ATOM 2448 N N . PHE A 1 319 ? 5.580 -1.856 6.312 1.00 84.94 319 PHE A N 1
ATOM 2449 C CA . PHE A 1 319 ? 5.353 -1.306 7.643 1.00 84.94 319 PHE A CA 1
ATOM 2450 C C . PHE A 1 319 ? 3.865 -1.175 7.988 1.00 84.94 319 PHE A C 1
ATOM 2452 O O . PHE A 1 319 ? 3.437 -1.639 9.042 1.00 84.94 319 PHE A O 1
ATOM 2459 N N . GLN A 1 320 ? 3.046 -0.623 7.084 1.00 87.12 320 GLN A N 1
ATOM 2460 C CA . GLN A 1 320 ? 1.586 -0.584 7.252 1.00 87.12 320 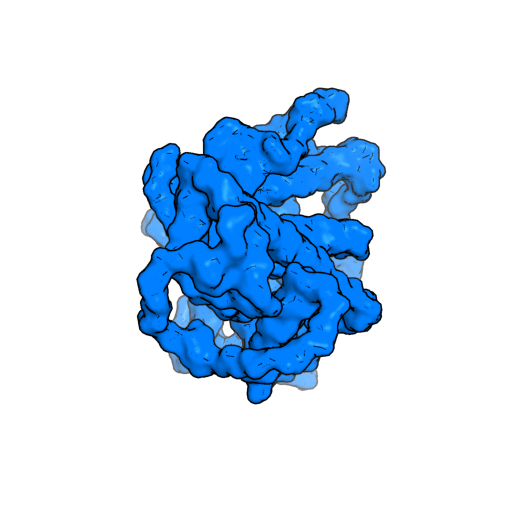GLN A CA 1
ATOM 2461 C C . GLN A 1 320 ? 1.006 -1.989 7.470 1.00 87.12 320 GLN A C 1
ATOM 2463 O O . GLN A 1 320 ? 0.098 -2.179 8.286 1.00 87.12 320 GLN A O 1
ATOM 2468 N N . HIS A 1 321 ? 1.523 -2.980 6.745 1.00 83.00 321 HIS A N 1
ATOM 2469 C CA . HIS A 1 321 ? 1.112 -4.364 6.895 1.00 83.00 321 HIS A CA 1
ATOM 2470 C C . HIS A 1 321 ? 1.503 -4.926 8.267 1.00 83.00 321 HIS A C 1
ATOM 2472 O O . HIS A 1 321 ? 0.654 -5.520 8.930 1.00 83.00 321 HIS A O 1
ATOM 2478 N N . GLY A 1 322 ? 2.731 -4.675 8.732 1.00 85.88 322 GLY A N 1
ATOM 2479 C CA . GLY A 1 322 ? 3.189 -5.038 10.077 1.00 85.88 322 GLY A CA 1
ATOM 2480 C C . GLY A 1 322 ? 2.289 -4.468 11.177 1.00 85.88 322 GLY A C 1
ATOM 2481 O O . GLY A 1 322 ? 1.790 -5.219 12.017 1.00 85.88 322 GLY A O 1
ATOM 2482 N N . VAL A 1 323 ? 1.959 -3.172 11.093 1.00 91.38 323 VAL A N 1
ATOM 2483 C CA . VAL A 1 323 ? 1.006 -2.512 12.007 1.00 91.38 323 VAL A CA 1
ATOM 2484 C C . VAL A 1 323 ? -0.356 -3.207 11.971 1.00 91.38 323 VAL A C 1
ATOM 2486 O O . VAL A 1 323 ? -0.917 -3.541 13.013 1.00 91.38 323 VAL A O 1
ATOM 2489 N N . THR A 1 324 ? -0.881 -3.479 10.775 1.00 89.94 324 THR A N 1
ATOM 2490 C CA . THR A 1 324 ? -2.184 -4.144 10.603 1.00 89.94 324 THR A CA 1
ATOM 2491 C C . THR A 1 324 ? -2.188 -5.532 11.239 1.00 89.94 324 THR A C 1
ATOM 2493 O O . THR A 1 324 ? -3.126 -5.876 11.958 1.00 89.94 324 THR A O 1
ATOM 2496 N N . GLN A 1 325 ? -1.135 -6.325 11.021 1.00 87.62 325 GLN A N 1
ATOM 2497 C CA . GLN A 1 325 ? -1.001 -7.646 11.630 1.00 87.62 325 GLN A CA 1
ATOM 2498 C C . GLN A 1 325 ? -0.932 -7.560 13.156 1.00 87.62 325 GLN A C 1
ATOM 2500 O O . GLN A 1 325 ? -1.609 -8.337 13.830 1.00 87.62 325 GLN A O 1
ATOM 2505 N N . ALA A 1 326 ? -0.163 -6.615 13.703 1.00 89.75 326 ALA A N 1
ATOM 2506 C CA . ALA A 1 326 ? -0.065 -6.406 15.144 1.00 89.75 326 ALA A CA 1
ATOM 2507 C C . ALA A 1 326 ? -1.429 -6.036 15.751 1.00 89.75 326 ALA A C 1
ATOM 2509 O O . ALA A 1 326 ? -1.860 -6.652 16.724 1.00 89.75 326 ALA A O 1
ATOM 2510 N N . MET A 1 327 ? -2.169 -5.120 15.119 1.00 92.75 327 MET A N 1
ATOM 2511 C CA . MET A 1 327 ? -3.523 -4.743 15.541 1.00 92.75 327 MET A CA 1
ATOM 2512 C C . MET A 1 327 ? -4.516 -5.910 15.449 1.00 92.75 327 MET A C 1
ATOM 2514 O O . MET A 1 327 ? -5.349 -6.090 16.332 1.00 92.75 327 MET A O 1
ATOM 2518 N N . GLN A 1 328 ? -4.443 -6.735 14.402 1.00 87.94 328 GLN A N 1
ATOM 2519 C CA . GLN A 1 328 ? -5.298 -7.921 14.268 1.00 87.94 328 GLN A CA 1
ATOM 2520 C C . GLN A 1 328 ? -4.974 -9.001 15.308 1.00 87.94 328 GLN A C 1
ATOM 2522 O O . GLN A 1 328 ? -5.872 -9.720 15.745 1.00 87.94 328 GLN A O 1
ATOM 2527 N N . GLN A 1 329 ? -3.706 -9.142 15.696 1.00 90.50 329 GLN A N 1
ATOM 2528 C CA . GLN A 1 329 ? -3.309 -10.024 16.793 1.00 90.50 329 GLN A CA 1
ATOM 2529 C C . GLN A 1 329 ? -3.832 -9.495 18.129 1.00 90.50 329 GLN A C 1
ATOM 2531 O O . GLN A 1 329 ? -4.414 -10.263 18.892 1.00 90.50 329 GLN A O 1
ATOM 2536 N N . GLU A 1 330 ? -3.705 -8.190 18.368 1.00 91.56 330 GLU A N 1
ATOM 2537 C CA . GLU A 1 330 ? -4.261 -7.513 19.539 1.00 91.56 330 GLU A CA 1
ATOM 2538 C C . GLU A 1 330 ? -5.781 -7.691 19.634 1.00 91.56 330 GLU A C 1
ATOM 2540 O O . GLU A 1 330 ? -6.280 -8.087 20.680 1.00 91.56 330 GLU A O 1
ATOM 2545 N N . ALA A 1 331 ? -6.509 -7.525 18.527 1.00 88.62 331 ALA A N 1
ATOM 2546 C CA . ALA A 1 331 ? -7.958 -7.726 18.469 1.00 88.62 331 ALA A CA 1
ATOM 2547 C C . ALA A 1 331 ? -8.406 -9.148 18.857 1.00 88.62 331 ALA A C 1
ATOM 2549 O O . ALA A 1 331 ? -9.529 -9.347 19.320 1.00 88.62 331 ALA A O 1
ATOM 2550 N N . ARG A 1 332 ? -7.545 -10.153 18.646 1.00 87.31 332 ARG A N 1
ATOM 2551 C CA . ARG A 1 332 ? -7.803 -11.557 19.012 1.00 87.31 332 ARG A CA 1
ATOM 2552 C C . ARG A 1 332 ? -7.364 -11.880 20.436 1.00 87.31 332 ARG A C 1
ATOM 2554 O O . ARG A 1 332 ? -7.830 -12.869 21.003 1.00 87.31 332 ARG A O 1
ATOM 2561 N N . ALA A 1 333 ? -6.443 -11.102 20.992 1.00 84.06 333 ALA A N 1
ATOM 2562 C CA . ALA A 1 333 ? -5.954 -11.294 22.341 1.00 84.06 333 ALA A CA 1
ATOM 2563 C C . ALA A 1 333 ? -6.981 -10.754 23.346 1.00 84.06 333 ALA A C 1
ATOM 2565 O O . ALA A 1 333 ? -7.480 -9.643 23.224 1.00 84.06 333 ALA A O 1
ATOM 2566 N N . ALA A 1 334 ? -7.278 -11.525 24.393 1.00 63.66 334 ALA A N 1
ATOM 2567 C CA . ALA A 1 334 ? -8.217 -11.128 25.448 1.00 63.66 334 ALA A CA 1
ATOM 2568 C C . ALA A 1 334 ? -7.626 -10.101 26.448 1.00 63.66 334 ALA A C 1
ATOM 2570 O O . ALA A 1 334 ? -8.054 -10.039 27.600 1.00 63.66 334 ALA A O 1
ATOM 2571 N N . GLY A 1 335 ? -6.598 -9.345 26.049 1.00 61.22 335 GLY A N 1
ATOM 2572 C CA . GLY A 1 335 ? -5.774 -8.516 26.928 1.00 61.22 335 GLY A CA 1
ATOM 2573 C C . GLY A 1 335 ? -5.521 -7.115 26.377 1.00 61.22 335 GLY A C 1
ATOM 2574 O O . GLY A 1 335 ? -5.910 -6.786 25.263 1.00 61.22 335 GLY A O 1
ATOM 2575 N N . ARG A 1 336 ? -4.857 -6.277 27.181 1.00 66.38 336 ARG A N 1
ATOM 2576 C CA . ARG A 1 336 ? -4.429 -4.933 26.768 1.00 66.38 336 ARG A CA 1
ATOM 2577 C C . ARG A 1 336 ? -3.359 -5.058 25.691 1.00 66.38 336 ARG A C 1
ATOM 2579 O O . ARG A 1 336 ? -2.346 -5.709 25.944 1.00 66.38 336 ARG A O 1
ATOM 2586 N N . GLY A 1 337 ? -3.547 -4.405 24.554 1.00 77.88 337 GLY A N 1
ATOM 2587 C CA . GLY A 1 337 ? -2.452 -4.179 23.627 1.00 77.88 337 GLY A CA 1
ATOM 2588 C C . GLY A 1 337 ? -2.136 -2.703 23.463 1.00 77.88 337 GLY A C 1
ATOM 2589 O O . GLY A 1 337 ? -2.447 -1.875 24.323 1.00 77.88 337 GLY A O 1
ATOM 2590 N N . GLN A 1 338 ? -1.386 -2.422 22.408 1.00 87.38 338 GLN A N 1
ATOM 2591 C CA . GLN A 1 338 ? -0.726 -1.148 22.206 1.00 87.38 338 GLN A CA 1
ATOM 2592 C C . GLN A 1 338 ? -1.602 -0.164 21.432 1.00 87.38 338 GLN A C 1
ATOM 2594 O O . GLN A 1 338 ? -1.554 1.031 21.711 1.00 87.38 338 GLN A O 1
ATOM 2599 N N . PHE A 1 339 ? -2.366 -0.654 20.457 1.00 92.00 339 PHE A N 1
ATOM 2600 C CA . PHE A 1 339 ? -3.010 0.179 19.448 1.00 92.00 339 PHE A CA 1
ATOM 2601 C C . PHE A 1 339 ? -4.506 0.354 19.690 1.00 92.00 339 PHE A C 1
ATOM 2603 O O . PHE A 1 339 ? -5.059 1.413 19.373 1.00 92.00 339 PHE A O 1
ATOM 2610 N N . LEU A 1 340 ? -5.180 -0.683 20.192 1.00 92.19 340 LEU A N 1
ATOM 2611 C CA . LEU A 1 340 ? -6.631 -0.724 20.305 1.00 92.19 340 LEU A CA 1
ATOM 2612 C C . LEU A 1 340 ? -7.077 -0.184 21.672 1.00 92.19 340 LEU A C 1
ATOM 2614 O O . LEU A 1 340 ? -6.540 -0.574 22.712 1.00 92.19 340 LEU A O 1
ATOM 2618 N N . PRO A 1 341 ? -8.077 0.713 21.708 1.00 89.56 341 PRO A N 1
ATOM 2619 C CA . PRO A 1 341 ? -8.631 1.196 22.964 1.00 89.56 341 PRO A CA 1
ATOM 2620 C C . PRO A 1 341 ? -9.226 0.051 23.794 1.00 89.56 341 PRO A C 1
ATOM 2622 O O . PRO A 1 341 ? -9.930 -0.806 23.261 1.00 89.56 341 PRO A O 1
ATOM 2625 N N . GLN A 1 342 ? -9.011 0.076 25.112 1.00 86.00 342 GLN A N 1
ATOM 2626 C CA . GLN A 1 342 ? -9.495 -0.969 26.030 1.00 86.00 342 GLN A CA 1
ATOM 2627 C C . GLN A 1 342 ? -11.025 -1.065 26.076 1.00 86.00 342 GLN A C 1
ATOM 2629 O O . GLN A 1 342 ? -11.575 -2.101 26.442 1.00 86.00 342 GLN A O 1
ATOM 2634 N N . GLU A 1 343 ? -11.721 0.017 25.735 1.00 87.94 343 GLU A N 1
ATOM 2635 C CA . GLU A 1 343 ? -13.176 0.067 25.677 1.00 87.94 343 GLU A CA 1
ATOM 2636 C C . GLU A 1 343 ? -13.777 -0.704 24.491 1.00 87.94 343 GLU A C 1
ATOM 2638 O O . GLU A 1 343 ? -14.961 -1.045 24.550 1.00 87.94 343 GLU A O 1
ATOM 2643 N N . MET A 1 344 ? -12.993 -1.002 23.444 1.00 90.06 344 MET A N 1
ATOM 2644 C CA . MET A 1 344 ? -13.472 -1.784 22.304 1.00 90.06 344 MET A CA 1
ATOM 2645 C C . MET A 1 344 ? -13.622 -3.252 22.691 1.00 90.06 344 MET A C 1
ATOM 2647 O O . MET A 1 344 ? -12.651 -3.929 23.021 1.00 90.06 344 MET A O 1
ATOM 2651 N N . LYS A 1 345 ? -14.849 -3.770 22.612 1.00 89.88 345 LYS A N 1
ATOM 2652 C CA . LYS A 1 345 ? -15.152 -5.138 23.060 1.00 89.88 345 LYS A CA 1
ATOM 2653 C C . LYS A 1 345 ? -14.888 -6.186 21.989 1.00 89.88 345 LYS A C 1
ATOM 2655 O O . LYS A 1 345 ? -14.489 -7.300 22.316 1.00 89.88 345 LYS A O 1
ATOM 2660 N N . ARG A 1 346 ? -15.183 -5.865 20.727 1.00 89.88 346 ARG A N 1
ATOM 2661 C CA . ARG A 1 346 ? -14.990 -6.751 19.570 1.00 89.88 346 ARG A CA 1
ATOM 2662 C C . ARG A 1 346 ? -14.446 -5.949 18.383 1.00 89.88 346 ARG A C 1
ATOM 2664 O O . ARG A 1 346 ? -15.191 -5.680 17.442 1.00 89.88 346 ARG A O 1
ATOM 2671 N N . PRO A 1 347 ? -13.184 -5.499 18.439 1.00 92.12 347 PRO A N 1
ATOM 2672 C CA . PRO A 1 347 ? -12.601 -4.703 17.368 1.00 92.12 347 PRO A CA 1
ATOM 2673 C C . PRO A 1 347 ? -12.417 -5.532 16.087 1.00 92.12 347 PRO A C 1
ATOM 2675 O O . PRO A 1 347 ? -11.727 -6.550 16.079 1.00 92.12 347 PRO A O 1
ATOM 2678 N N . LEU A 1 348 ? -12.988 -5.057 14.983 1.00 89.50 348 LEU A N 1
ATOM 2679 C CA . LEU A 1 348 ? -12.723 -5.522 13.624 1.00 89.50 348 LEU A CA 1
ATOM 2680 C C . LEU A 1 348 ? -11.759 -4.540 12.954 1.00 89.50 348 LEU A C 1
ATOM 2682 O O . LEU A 1 348 ? -12.109 -3.382 12.729 1.00 89.50 348 LEU A O 1
ATOM 2686 N N . VAL A 1 349 ? -10.552 -5.014 12.639 1.00 90.25 349 VAL A N 1
ATOM 2687 C CA . VAL A 1 349 ? -9.478 -4.230 12.010 1.00 90.25 349 VAL A CA 1
ATOM 2688 C C . VAL A 1 349 ? -9.427 -4.531 10.515 1.00 90.25 349 VAL A C 1
ATOM 2690 O O . VAL A 1 349 ? -9.195 -5.676 10.119 1.00 90.25 349 VAL A O 1
ATOM 2693 N N . VAL A 1 350 ? -9.600 -3.499 9.691 1.00 85.94 350 VAL A N 1
ATOM 2694 C CA . VAL A 1 350 ? -9.598 -3.590 8.226 1.00 85.94 350 VAL A CA 1
ATOM 2695 C C . VAL A 1 350 ? -8.608 -2.584 7.656 1.00 85.94 350 VAL A C 1
ATOM 2697 O O . VAL A 1 350 ? -8.672 -1.402 7.979 1.00 85.94 350 VAL A O 1
ATOM 2700 N N . ASP A 1 351 ? -7.698 -3.026 6.798 1.00 83.06 351 ASP A N 1
ATOM 2701 C CA . ASP A 1 351 ? -6.761 -2.149 6.104 1.00 83.06 351 ASP A CA 1
ATOM 2702 C C . ASP A 1 351 ? -7.315 -1.666 4.759 1.00 83.06 351 ASP A C 1
ATOM 2704 O O . ASP A 1 351 ? -8.238 -2.251 4.182 1.00 83.06 351 ASP A O 1
ATOM 2708 N N . ASN A 1 352 ? -6.742 -0.568 4.256 1.00 81.56 352 ASN A N 1
ATOM 2709 C CA . ASN A 1 352 ? -7.032 -0.019 2.928 1.00 81.56 352 ASN A CA 1
ATOM 2710 C C . ASN A 1 352 ? -8.537 0.185 2.672 1.00 81.56 352 ASN A C 1
ATOM 2712 O O . ASN A 1 352 ? -9.029 -0.041 1.566 1.00 81.56 352 ASN A O 1
ATOM 2716 N N . LEU A 1 353 ? -9.289 0.587 3.702 1.00 86.81 353 LEU A N 1
ATOM 2717 C CA . LEU A 1 353 ? -10.730 0.786 3.591 1.00 86.81 353 LEU A CA 1
ATOM 2718 C C . LEU A 1 353 ? -11.022 2.080 2.824 1.00 86.81 353 LEU A C 1
ATOM 2720 O O . LEU A 1 353 ? -10.607 3.157 3.255 1.00 86.81 353 LEU A O 1
ATOM 2724 N N . GLY A 1 354 ? -11.762 1.971 1.719 1.00 89.31 354 GLY A N 1
ATOM 2725 C CA . GLY A 1 354 ? -12.231 3.124 0.953 1.00 89.31 354 GLY A CA 1
ATOM 2726 C C . GLY A 1 354 ? -13.276 3.939 1.722 1.00 89.31 354 GLY A C 1
ATOM 2727 O O . GLY A 1 354 ? -14.305 3.403 2.149 1.00 89.31 354 GLY A O 1
ATOM 2728 N N . LEU A 1 355 ? -13.028 5.238 1.859 1.00 91.75 355 LEU A N 1
ATOM 2729 C CA . LEU A 1 355 ? -13.861 6.222 2.543 1.00 91.75 355 LEU A CA 1
ATOM 2730 C C . LEU A 1 355 ? -14.185 7.384 1.600 1.00 91.75 355 LEU A C 1
ATOM 2732 O O . LEU A 1 355 ? -13.333 7.823 0.833 1.00 91.75 355 LEU A O 1
ATOM 2736 N N . ALA A 1 356 ? -15.404 7.914 1.673 1.00 91.31 356 ALA A N 1
ATOM 2737 C CA . ALA A 1 356 ? -15.797 9.124 0.949 1.00 91.31 356 ALA A CA 1
ATOM 2738 C C . ALA A 1 356 ? -16.296 10.206 1.916 1.00 91.31 356 ALA A C 1
ATOM 2740 O O . ALA A 1 356 ? -17.132 9.945 2.784 1.00 91.31 356 ALA A O 1
ATOM 2741 N N . ARG A 1 357 ? -15.817 11.447 1.759 1.00 89.25 357 ARG A N 1
ATOM 2742 C CA . ARG A 1 357 ? -16.298 12.605 2.532 1.00 89.25 357 ARG A CA 1
ATOM 2743 C C . ARG A 1 357 ? -17.432 13.323 1.807 1.00 89.25 357 ARG A C 1
ATOM 2745 O O . ARG A 1 357 ? -17.252 14.394 1.239 1.00 89.25 357 ARG A O 1
ATOM 2752 N N . GLY A 1 358 ? -18.623 12.745 1.894 1.00 79.38 358 GLY A N 1
ATOM 2753 C CA . GLY A 1 358 ? -19.816 13.305 1.266 1.00 79.38 358 GLY A CA 1
ATOM 2754 C C . GLY A 1 358 ? -19.958 12.911 -0.201 1.00 79.38 358 GLY A C 1
ATOM 2755 O O . GLY A 1 358 ? -19.164 12.152 -0.755 1.00 79.38 358 GLY A O 1
ATOM 2756 N N . GLU A 1 359 ? -21.034 13.391 -0.809 1.00 76.75 359 GLU A N 1
ATOM 2757 C CA . GLU A 1 359 ? -21.434 12.983 -2.151 1.00 76.75 359 GLU A CA 1
ATOM 2758 C C . GLU A 1 359 ? -20.497 13.583 -3.209 1.00 76.75 359 GLU A C 1
ATOM 2760 O O . GLU A 1 359 ? -20.202 14.776 -3.183 1.00 76.75 359 GLU A O 1
ATOM 2765 N N . GLY A 1 360 ? -19.989 12.744 -4.116 1.00 72.00 360 GLY A N 1
ATOM 2766 C CA . GLY A 1 360 ? -19.076 13.160 -5.188 1.00 72.00 360 GLY A CA 1
ATOM 2767 C C . GLY A 1 360 ? -17.623 13.419 -4.766 1.00 72.00 360 GLY A C 1
ATOM 2768 O O . GLY A 1 360 ? -16.797 13.717 -5.627 1.00 72.00 360 GLY A O 1
ATOM 2769 N N . ALA A 1 361 ? -17.279 13.285 -3.480 1.00 78.56 361 ALA A N 1
ATOM 2770 C CA . ALA A 1 361 ? -15.896 13.403 -3.027 1.00 78.56 361 ALA A CA 1
ATOM 2771 C C . ALA A 1 361 ? -15.039 12.213 -3.507 1.00 78.56 361 ALA A C 1
ATOM 2773 O O . ALA A 1 361 ? -15.539 11.083 -3.563 1.00 78.56 361 ALA A O 1
ATOM 2774 N N . PRO A 1 362 ? -13.747 12.431 -3.826 1.00 82.25 362 PRO A N 1
ATOM 2775 C CA . PRO A 1 362 ? -12.843 11.343 -4.176 1.00 82.25 362 PRO A CA 1
ATOM 2776 C C . PRO A 1 362 ? -12.706 10.361 -3.008 1.00 82.25 362 PRO A C 1
ATOM 2778 O O . PRO A 1 362 ? -12.722 10.754 -1.839 1.00 82.25 362 PRO A O 1
ATOM 2781 N N . ILE A 1 363 ? -12.571 9.076 -3.339 1.00 86.88 363 ILE A N 1
ATOM 2782 C CA . ILE A 1 363 ? -12.377 8.020 -2.344 1.00 86.88 363 ILE A CA 1
ATOM 2783 C C . ILE A 1 363 ? -10.946 8.107 -1.811 1.00 86.88 363 ILE A C 1
ATOM 2785 O O . ILE A 1 363 ? -9.991 8.057 -2.585 1.00 86.88 363 ILE A O 1
ATOM 2789 N N . THR A 1 364 ? -10.808 8.197 -0.492 1.00 89.44 364 THR A N 1
ATOM 2790 C CA . THR A 1 364 ? -9.536 8.062 0.225 1.00 89.44 364 THR A CA 1
ATOM 2791 C C . THR A 1 364 ? -9.460 6.689 0.882 1.00 89.44 364 THR A C 1
ATOM 2793 O O . THR A 1 364 ? -10.483 6.057 1.137 1.00 89.44 364 THR A O 1
ATOM 2796 N N . TYR A 1 365 ? -8.254 6.197 1.158 1.00 89.12 365 TYR A N 1
ATOM 2797 C CA . TYR A 1 365 ? -8.063 4.857 1.717 1.00 89.12 365 TYR A CA 1
ATOM 2798 C C . TYR A 1 365 ? -7.368 4.942 3.068 1.00 89.12 365 TYR A C 1
ATOM 2800 O O . TYR A 1 365 ? -6.168 5.208 3.116 1.00 89.12 365 TYR A O 1
ATOM 2808 N N . ALA A 1 366 ? -8.094 4.676 4.155 1.00 92.50 366 ALA A N 1
ATOM 2809 C CA . ALA A 1 366 ? -7.508 4.650 5.497 1.00 92.50 366 ALA A CA 1
ATOM 2810 C C . ALA A 1 366 ? -6.466 3.522 5.625 1.00 92.50 366 ALA A C 1
ATOM 2812 O O . ALA A 1 366 ? -6.648 2.449 5.043 1.00 92.50 366 ALA A O 1
ATOM 2813 N N . ASP A 1 367 ? -5.380 3.756 6.375 1.00 93.56 367 ASP A N 1
ATOM 2814 C CA . ASP A 1 367 ? -4.331 2.744 6.576 1.00 93.56 367 ASP A CA 1
ATOM 2815 C C . ASP A 1 367 ? -4.870 1.558 7.362 1.00 93.56 367 ASP A C 1
ATOM 2817 O O . ASP A 1 367 ? -4.775 0.423 6.891 1.00 93.56 367 ASP A O 1
ATOM 2821 N N . GLN A 1 368 ? -5.505 1.847 8.500 1.00 95.75 368 GLN A N 1
ATOM 2822 C CA . GLN A 1 368 ? -6.359 0.913 9.219 1.00 95.75 368 GLN A CA 1
ATOM 2823 C C . GLN A 1 368 ? -7.649 1.617 9.645 1.00 95.75 368 GLN A C 1
ATOM 2825 O O . GLN A 1 368 ? -7.650 2.752 10.126 1.00 95.75 368 GLN A O 1
ATOM 2830 N N . PHE A 1 369 ? -8.763 0.922 9.477 1.00 95.12 369 PHE A N 1
ATOM 2831 C CA . PHE A 1 369 ? -10.082 1.297 9.951 1.00 95.12 369 PHE A CA 1
ATOM 2832 C C . PHE A 1 369 ? -10.534 0.243 10.953 1.00 95.12 369 PHE A C 1
ATOM 2834 O O . PHE A 1 369 ? -10.550 -0.950 10.647 1.00 95.12 369 PHE A O 1
ATOM 2841 N N . VAL A 1 370 ? -10.885 0.684 12.155 1.00 95.88 370 VAL A N 1
ATOM 2842 C CA . VAL A 1 370 ? -11.297 -0.193 13.246 1.00 95.88 370 VAL A CA 1
ATOM 2843 C C . VAL A 1 370 ? -12.722 0.135 13.639 1.00 95.88 370 VAL A C 1
ATOM 2845 O O . VAL A 1 370 ? -13.047 1.289 13.913 1.00 95.88 370 VAL A O 1
ATOM 2848 N N . VAL A 1 371 ? -13.568 -0.885 13.702 1.00 94.56 371 VAL A N 1
ATOM 2849 C CA . VAL A 1 371 ? -14.931 -0.774 14.226 1.00 94.56 371 VAL A CA 1
ATOM 2850 C C . VAL A 1 371 ? -15.114 -1.733 15.392 1.00 94.56 371 VAL A C 1
ATOM 2852 O O . VAL A 1 371 ? -14.718 -2.889 15.298 1.00 94.56 371 VAL A O 1
ATOM 2855 N N . ASP A 1 372 ? -15.739 -1.287 16.482 1.00 94.12 372 ASP A N 1
ATOM 2856 C CA . ASP A 1 372 ? -16.183 -2.221 17.522 1.00 94.12 372 ASP A CA 1
ATOM 2857 C C . ASP A 1 372 ? -17.494 -2.890 17.093 1.00 94.12 372 ASP A C 1
ATOM 2859 O O . ASP A 1 372 ? -18.572 -2.289 17.151 1.00 94.12 372 ASP A O 1
ATOM 2863 N N . GLU A 1 373 ? -17.434 -4.162 16.709 1.00 91.62 373 GLU A N 1
ATOM 2864 C CA . GLU A 1 373 ? -18.600 -4.941 16.302 1.00 91.62 373 GLU A CA 1
ATOM 2865 C C . GLU A 1 373 ? -19.658 -5.055 17.408 1.00 91.62 373 GLU A C 1
ATOM 2867 O O . GLU A 1 373 ? -20.823 -5.340 17.130 1.00 91.62 373 GLU A O 1
ATOM 2872 N N . ALA A 1 374 ? -19.312 -4.859 18.686 1.00 90.44 374 ALA A N 1
ATOM 2873 C CA . ALA A 1 374 ? -20.293 -4.836 19.778 1.00 90.44 374 ALA A CA 1
ATOM 2874 C C . ALA A 1 374 ? -21.212 -3.597 19.744 1.00 90.44 374 ALA A C 1
ATOM 2876 O O . ALA A 1 374 ? -22.310 -3.605 20.320 1.00 90.44 374 ALA A O 1
ATOM 2877 N N . THR A 1 375 ? -20.783 -2.540 19.051 1.00 92.31 375 THR A N 1
ATOM 2878 C CA . THR A 1 375 ? -21.532 -1.284 18.894 1.00 92.31 375 THR A CA 1
ATOM 2879 C C . THR A 1 375 ? -22.436 -1.287 17.663 1.00 92.31 375 THR A C 1
ATOM 2881 O O . THR A 1 375 ? -23.275 -0.400 17.520 1.00 92.31 375 THR A O 1
ATOM 2884 N N . LEU A 1 376 ? -22.336 -2.311 16.810 1.00 90.81 376 LEU A N 1
ATOM 2885 C CA . LEU A 1 376 ? -23.212 -2.477 15.655 1.00 90.81 376 LEU A CA 1
ATOM 2886 C C . LEU A 1 376 ? -24.627 -2.890 16.092 1.00 90.81 376 LEU A C 1
ATOM 2888 O O . LEU A 1 376 ? -24.814 -3.711 16.996 1.00 90.81 376 LEU A O 1
ATOM 2892 N N . GLY A 1 377 ? -25.639 -2.301 15.455 1.00 85.00 377 GLY A N 1
ATOM 2893 C CA . GLY A 1 377 ? -27.044 -2.663 15.640 1.00 85.00 377 GLY A CA 1
ATOM 2894 C C . GLY A 1 377 ? -28.017 -1.495 15.438 1.00 85.00 377 GLY A C 1
ATOM 2895 O O . GLY A 1 377 ? -27.597 -0.336 15.424 1.00 85.00 377 GLY A O 1
ATOM 2896 N N . PRO A 1 378 ? -29.325 -1.778 15.301 1.00 83.62 378 PRO A N 1
ATOM 2897 C CA . PRO A 1 378 ? -30.344 -0.749 15.107 1.00 83.62 378 PRO A CA 1
ATOM 2898 C C . PRO A 1 378 ? -30.317 0.309 16.216 1.00 83.62 378 PRO A C 1
ATOM 2900 O O . PRO A 1 378 ? -30.290 -0.024 17.400 1.00 83.62 378 PRO A O 1
ATOM 2903 N N . GLY A 1 379 ? -30.309 1.589 15.832 1.00 82.62 379 GLY A N 1
ATOM 2904 C CA . GLY A 1 379 ? -30.319 2.727 16.761 1.00 82.62 379 GLY A CA 1
ATOM 2905 C C . GLY A 1 379 ? -29.011 2.971 17.527 1.00 82.62 379 GLY A C 1
ATOM 2906 O O . GLY A 1 379 ? -28.923 3.950 18.267 1.00 82.62 379 GLY A O 1
ATOM 2907 N N . LYS A 1 380 ? -27.986 2.129 17.351 1.00 88.00 380 LYS A N 1
ATOM 2908 C CA . LYS A 1 380 ? -26.663 2.344 17.945 1.00 88.00 380 LYS A CA 1
ATOM 2909 C C . LYS A 1 380 ? -25.789 3.194 17.029 1.00 88.00 380 LYS A C 1
ATOM 2911 O O . LYS A 1 380 ? -25.925 3.160 15.809 1.00 88.00 380 LYS A O 1
ATOM 2916 N N . ARG A 1 381 ? -24.861 3.942 17.629 1.00 90.81 381 ARG A N 1
ATOM 2917 C CA . ARG A 1 381 ? -23.789 4.623 16.897 1.00 90.81 381 ARG A CA 1
ATOM 2918 C C . ARG A 1 381 ? -22.563 3.707 16.868 1.00 90.81 381 ARG A C 1
ATOM 2920 O O . ARG A 1 381 ? -22.061 3.399 17.949 1.00 90.81 381 ARG A O 1
ATOM 2927 N N . PRO A 1 382 ? -22.092 3.274 15.684 1.00 94.00 382 PRO A N 1
ATOM 2928 C CA . PRO A 1 382 ? -20.864 2.499 15.578 1.00 94.00 382 PRO A CA 1
ATOM 2929 C C . PRO A 1 382 ? -19.682 3.278 16.159 1.00 94.00 382 PRO A C 1
ATOM 2931 O O . PRO A 1 382 ? -19.474 4.437 15.796 1.00 94.00 382 PRO A O 1
ATOM 2934 N N . GLN A 1 383 ? -18.906 2.646 17.036 1.00 95.62 383 GLN A N 1
ATOM 2935 C CA . GLN A 1 383 ? -17.619 3.180 17.466 1.00 95.62 383 GLN A CA 1
ATOM 2936 C C . GLN A 1 383 ? -16.585 2.851 16.395 1.00 95.62 383 GLN A C 1
ATOM 2938 O O . GLN A 1 383 ? -16.316 1.682 16.118 1.00 95.62 383 GLN A O 1
ATOM 2943 N N . VAL A 1 384 ? -16.034 3.897 15.785 1.00 96.19 384 VAL A N 1
ATOM 2944 C CA . VAL A 1 384 ? -15.145 3.800 14.625 1.00 96.19 384 VAL A CA 1
ATOM 2945 C C . VAL A 1 384 ? -13.881 4.594 14.889 1.00 96.19 384 VAL A C 1
ATOM 2947 O O . VAL A 1 384 ? -13.951 5.759 15.270 1.00 96.19 384 VAL A O 1
ATOM 2950 N N . HIS A 1 385 ? -12.728 3.976 14.689 1.00 97.12 385 HIS A N 1
ATOM 2951 C CA . HIS A 1 385 ? -11.424 4.607 14.820 1.00 97.12 385 HIS A CA 1
ATOM 2952 C C . HIS A 1 385 ? -10.659 4.453 13.505 1.00 97.12 385 HIS A C 1
ATOM 2954 O O . HIS A 1 385 ? -10.758 3.424 12.836 1.00 97.12 385 HIS A O 1
ATOM 2960 N N . THR A 1 386 ? -9.888 5.468 13.128 1.00 97.56 386 THR A N 1
ATOM 2961 C CA . THR A 1 386 ? -9.028 5.418 11.936 1.00 97.56 386 THR A CA 1
ATOM 2962 C C . THR A 1 386 ? -7.585 5.649 12.324 1.00 97.56 386 THR A C 1
ATOM 2964 O O . THR A 1 386 ? -7.300 6.538 13.123 1.00 97.56 386 THR A O 1
ATOM 2967 N N . TYR A 1 387 ? -6.684 4.900 11.712 1.00 97.44 387 TYR A N 1
ATOM 2968 C CA . TYR A 1 387 ? -5.255 4.981 11.950 1.00 97.44 387 TYR A CA 1
ATOM 2969 C C . TYR A 1 387 ? -4.580 5.427 10.660 1.00 97.44 387 TYR A C 1
ATOM 2971 O O . TYR A 1 387 ? -4.925 4.945 9.577 1.00 97.44 387 TYR A O 1
ATOM 2979 N N . SER A 1 388 ? -3.640 6.362 10.785 1.00 95.62 388 SER A N 1
ATOM 2980 C CA . SER A 1 388 ? -2.710 6.711 9.723 1.00 95.62 388 SER A CA 1
ATOM 2981 C C . SER A 1 388 ? -1.295 6.314 10.120 1.00 95.62 388 SER A C 1
ATOM 2983 O O . SER A 1 388 ? -0.770 6.746 11.145 1.00 95.62 388 SER A O 1
ATOM 2985 N N . THR A 1 389 ? -0.692 5.462 9.305 1.00 94.81 389 THR A N 1
ATOM 2986 C CA . THR A 1 389 ? 0.643 4.914 9.495 1.00 94.81 389 THR A CA 1
ATOM 2987 C C . THR A 1 389 ? 1.657 5.756 8.724 1.00 94.81 389 THR A C 1
ATOM 2989 O O . THR A 1 389 ? 1.462 6.065 7.549 1.00 94.81 389 THR A O 1
ATOM 2992 N N . LYS A 1 390 ? 2.760 6.128 9.373 1.00 91.69 390 LYS A N 1
ATOM 2993 C CA . LYS A 1 390 ? 3.750 7.059 8.828 1.00 91.69 390 LYS A CA 1
ATOM 2994 C C . LYS A 1 390 ? 5.174 6.538 9.059 1.00 91.69 390 LYS A C 1
ATOM 2996 O O . LYS A 1 390 ? 5.550 6.205 10.180 1.00 91.69 390 LYS A O 1
ATOM 3001 N N . GLN A 1 391 ? 5.987 6.526 8.003 1.00 87.75 391 GLN A N 1
ATOM 3002 C CA . GLN A 1 391 ? 7.418 6.193 8.064 1.00 87.75 391 GLN A CA 1
ATOM 3003 C C . GLN A 1 391 ? 8.276 7.438 7.828 1.00 87.75 391 GLN A C 1
ATOM 3005 O O . GLN A 1 391 ? 8.835 7.636 6.746 1.00 87.75 391 GLN A O 1
ATOM 3010 N N . HIS A 1 392 ? 8.366 8.302 8.835 1.00 88.44 392 HIS A N 1
ATOM 3011 C CA . HIS A 1 392 ? 9.299 9.425 8.799 1.00 88.44 392 HIS A CA 1
ATOM 3012 C C . HIS A 1 392 ? 10.623 9.044 9.447 1.00 88.44 392 HIS A C 1
ATOM 3014 O O . HIS A 1 392 ? 10.655 8.447 10.519 1.00 88.44 392 HIS A O 1
ATOM 3020 N N . ASP A 1 393 ? 11.719 9.464 8.820 1.00 87.31 393 ASP A N 1
ATOM 3021 C CA . ASP A 1 393 ? 13.019 9.462 9.471 1.00 87.31 393 ASP A CA 1
ATOM 3022 C C . ASP A 1 393 ? 13.162 10.734 10.317 1.00 87.31 393 ASP A C 1
ATOM 3024 O O . ASP A 1 393 ? 13.234 11.852 9.791 1.00 87.31 393 ASP A O 1
ATOM 3028 N N . PHE A 1 394 ? 13.163 10.561 11.638 1.00 89.62 394 PHE A N 1
ATOM 3029 C CA . PHE A 1 394 ? 13.377 11.641 12.599 1.00 89.62 394 PHE A CA 1
ATOM 3030 C C . PHE A 1 394 ? 14.844 11.788 13.025 1.00 89.62 394 PHE A C 1
ATOM 3032 O O . PHE A 1 394 ? 15.157 12.668 13.829 1.00 89.62 394 PHE A O 1
ATOM 3039 N N . SER A 1 395 ? 15.753 10.974 12.482 1.00 87.25 395 SER A N 1
ATOM 3040 C CA . SER A 1 395 ? 17.175 11.012 12.826 1.00 87.25 395 SER A CA 1
ATOM 3041 C C . SER A 1 395 ? 17.759 12.405 12.581 1.00 87.25 395 SER A C 1
ATOM 3043 O O . SER A 1 395 ? 17.658 12.960 11.487 1.00 87.25 395 SER A O 1
ATOM 3045 N N . GLY A 1 396 ? 18.359 12.995 13.617 1.00 86.56 396 GLY A N 1
ATOM 3046 C CA . GLY A 1 396 ? 18.968 14.327 13.546 1.00 86.56 396 GLY A CA 1
ATOM 3047 C C . GLY A 1 396 ? 17.981 15.498 13.432 1.00 86.56 396 GLY A C 1
ATOM 3048 O O . GLY A 1 396 ? 18.421 16.635 13.253 1.00 86.56 396 GLY A O 1
ATOM 3049 N N . LYS A 1 397 ? 16.663 15.269 13.533 1.00 91.06 397 LYS A N 1
ATOM 3050 C CA . LYS A 1 397 ? 15.686 16.362 13.651 1.00 91.06 397 LYS A CA 1
ATOM 3051 C C . LYS A 1 397 ? 15.707 16.941 15.061 1.00 91.06 397 LYS A C 1
ATOM 3053 O O . LYS A 1 397 ? 15.976 16.240 16.027 1.00 91.06 397 LYS A O 1
ATOM 3058 N N . ARG A 1 398 ? 15.364 18.225 15.179 1.00 95.44 398 ARG A N 1
ATOM 3059 C CA . ARG A 1 398 ? 15.115 18.865 16.478 1.00 95.44 398 ARG A CA 1
ATOM 3060 C C . ARG A 1 398 ? 13.682 18.566 16.936 1.00 95.44 398 ARG A C 1
ATOM 3062 O O . ARG A 1 398 ? 12.805 18.484 16.070 1.00 95.44 398 ARG A O 1
ATOM 3069 N N . PRO A 1 399 ? 13.404 18.536 18.252 1.00 96.00 399 PRO A N 1
ATOM 3070 C CA . PRO A 1 399 ? 12.052 18.352 18.790 1.00 96.00 399 PRO A CA 1
ATOM 3071 C C . PRO A 1 399 ? 10.990 19.240 18.126 1.00 96.00 399 PRO A C 1
ATOM 3073 O O . PRO A 1 399 ? 9.986 18.741 17.631 1.00 96.00 399 PRO A O 1
ATOM 3076 N N . ALA A 1 400 ? 11.265 20.539 17.970 1.00 94.81 400 ALA A N 1
ATOM 3077 C CA . ALA A 1 400 ? 10.334 21.476 17.336 1.00 94.81 400 ALA A CA 1
ATOM 3078 C C . ALA A 1 400 ? 10.019 21.151 15.860 1.00 94.81 400 ALA A C 1
ATOM 3080 O O . ALA A 1 400 ? 8.917 21.426 15.387 1.00 94.81 400 ALA A O 1
ATOM 3081 N N . ASP A 1 401 ? 10.974 20.584 15.116 1.00 95.50 401 ASP A N 1
ATOM 3082 C CA . ASP A 1 401 ? 10.751 20.188 13.722 1.00 95.50 401 ASP A CA 1
ATOM 3083 C C . ASP A 1 401 ? 9.942 18.881 13.647 1.00 95.50 401 ASP A C 1
ATOM 3085 O O . ASP A 1 401 ? 9.120 18.721 12.745 1.00 95.50 401 ASP A O 1
ATOM 3089 N N . ALA A 1 402 ? 10.120 17.978 14.618 1.00 94.94 402 ALA A N 1
ATOM 3090 C CA . ALA A 1 402 ? 9.299 16.779 14.757 1.00 94.94 402 ALA A CA 1
ATOM 3091 C C . ALA A 1 402 ? 7.847 17.118 15.136 1.00 94.94 402 ALA A C 1
ATOM 3093 O O . ALA A 1 402 ? 6.926 16.611 14.500 1.00 94.94 402 ALA A O 1
ATOM 3094 N N . SER A 1 403 ? 7.627 18.043 16.077 1.00 95.25 403 SER A N 1
ATOM 3095 C CA . SER A 1 403 ? 6.279 18.510 16.438 1.00 95.25 403 SER A CA 1
ATOM 3096 C C . SER A 1 403 ? 5.557 19.162 15.254 1.00 95.25 403 SER A C 1
ATOM 3098 O O . SER A 1 403 ? 4.372 18.914 15.043 1.00 95.25 403 SER A O 1
ATOM 3100 N N . LYS A 1 404 ? 6.266 19.943 14.421 1.00 95.69 404 LYS A N 1
ATOM 3101 C CA . LYS A 1 404 ? 5.701 20.500 13.176 1.00 95.69 404 LYS A CA 1
ATOM 3102 C C . LYS A 1 404 ? 5.297 19.414 12.181 1.00 95.69 404 LYS A C 1
ATOM 3104 O O . LYS A 1 404 ? 4.221 19.514 11.595 1.00 95.69 404 LYS A O 1
ATOM 3109 N N . GLN A 1 405 ? 6.143 18.396 11.992 1.00 94.75 405 GLN A N 1
ATOM 3110 C CA . GLN A 1 405 ? 5.814 17.253 11.136 1.00 94.75 405 GLN A CA 1
ATOM 3111 C C . GLN A 1 405 ? 4.552 16.548 11.648 1.00 94.75 405 GLN A C 1
ATOM 3113 O O . GLN A 1 405 ? 3.623 16.334 10.877 1.00 94.75 405 GLN A O 1
ATOM 3118 N N . PHE A 1 406 ? 4.472 16.289 12.954 1.00 95.81 406 PHE A N 1
ATOM 3119 C CA . PHE A 1 406 ? 3.304 15.653 13.555 1.00 95.81 406 PHE A CA 1
ATOM 3120 C C . PHE A 1 406 ? 2.024 16.467 13.406 1.00 95.81 406 PHE A C 1
ATOM 3122 O O . PHE A 1 406 ? 0.995 15.904 13.057 1.00 95.81 406 PHE A O 1
ATOM 3129 N N . LEU A 1 407 ? 2.069 17.785 13.608 1.00 95.62 407 LEU A N 1
ATOM 3130 C CA . LEU A 1 407 ? 0.900 18.640 13.387 1.00 95.62 407 LEU A CA 1
ATOM 3131 C C . LEU A 1 407 ? 0.399 18.562 11.942 1.00 95.62 407 LEU A C 1
ATOM 3133 O O . LEU A 1 407 ? -0.807 18.471 11.717 1.00 95.62 407 LEU A O 1
ATOM 3137 N N . SER A 1 408 ? 1.320 18.553 10.974 1.00 95.56 408 SER A N 1
ATOM 3138 C CA . SER A 1 408 ? 0.979 18.367 9.563 1.00 95.56 408 SER A CA 1
ATOM 3139 C C . SER A 1 408 ? 0.326 17.003 9.320 1.00 95.56 408 SER A C 1
ATOM 3141 O O . SER A 1 408 ? -0.709 16.930 8.660 1.00 95.56 408 SER A O 1
ATOM 3143 N N . ASP A 1 409 ? 0.896 15.930 9.874 1.00 95.44 409 ASP A N 1
ATOM 3144 C CA . ASP A 1 409 ? 0.383 14.566 9.706 1.00 95.44 409 ASP A CA 1
ATOM 3145 C C . ASP A 1 409 ? -0.985 14.378 10.379 1.00 95.44 409 ASP A C 1
ATOM 3147 O O . ASP A 1 409 ? -1.892 13.782 9.797 1.00 95.44 409 ASP A O 1
ATOM 3151 N N . ALA A 1 410 ? -1.160 14.922 11.585 1.00 95.62 410 ALA A N 1
ATOM 3152 C CA . ALA A 1 410 ? -2.411 14.904 12.332 1.00 95.62 410 ALA A CA 1
ATOM 3153 C C . ALA A 1 410 ? -3.508 15.676 11.588 1.00 95.62 410 ALA A C 1
ATOM 3155 O O . ALA A 1 410 ? -4.623 15.175 11.438 1.00 95.62 410 ALA A O 1
ATOM 3156 N N . GLN A 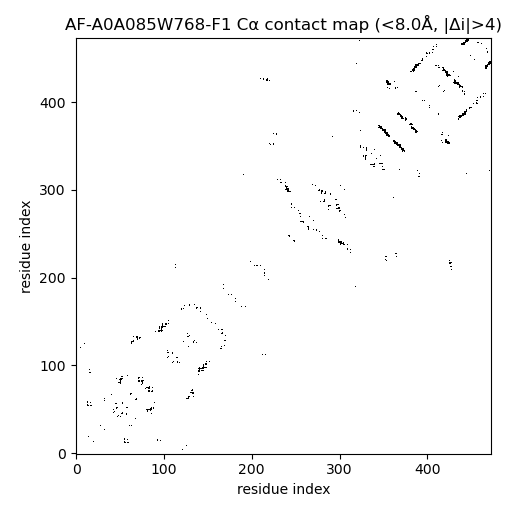1 411 ? -3.192 16.864 11.061 1.00 94.62 411 GLN A N 1
ATOM 3157 C CA . GLN A 1 411 ? -4.131 17.646 10.259 1.00 94.62 411 GLN A CA 1
ATOM 3158 C C . GLN A 1 411 ? -4.528 16.908 8.975 1.00 94.62 411 GLN A C 1
ATOM 3160 O O . GLN A 1 411 ? -5.710 16.889 8.620 1.00 94.62 411 GLN A O 1
ATOM 3165 N N . GLU A 1 412 ? -3.570 16.282 8.287 1.00 92.62 412 GLU A N 1
ATOM 3166 C CA . GLU A 1 412 ? -3.840 15.468 7.102 1.00 92.62 412 GLU A CA 1
ATOM 3167 C C . GLU A 1 412 ? -4.771 14.294 7.440 1.00 92.62 412 GLU A C 1
ATOM 3169 O O . GLU A 1 412 ? -5.802 14.119 6.785 1.00 92.62 412 GLU A O 1
ATOM 3174 N N . ALA A 1 413 ? -4.456 13.526 8.488 1.00 94.06 413 ALA A N 1
ATOM 3175 C CA . ALA A 1 413 ? -5.245 12.372 8.910 1.00 94.06 413 ALA A CA 1
ATOM 3176 C C . ALA A 1 413 ? -6.663 12.775 9.339 1.00 94.06 413 ALA A C 1
ATOM 3178 O O . ALA A 1 413 ? -7.637 12.152 8.918 1.00 94.06 413 ALA A O 1
ATOM 3179 N N . MET A 1 414 ? -6.804 13.862 10.100 1.00 93.69 414 MET A N 1
ATOM 3180 C CA . MET A 1 414 ? -8.110 14.416 10.468 1.00 93.69 414 MET A CA 1
ATOM 3181 C C . MET A 1 414 ? -8.908 14.868 9.242 1.00 93.69 414 MET A C 1
ATOM 3183 O O . MET A 1 414 ? -10.112 14.630 9.172 1.00 93.69 414 MET A O 1
ATOM 3187 N N . THR A 1 415 ? -8.251 15.482 8.257 1.00 91.38 415 THR A N 1
ATOM 3188 C CA . THR A 1 415 ? -8.904 15.968 7.032 1.00 91.38 415 THR A CA 1
ATOM 3189 C C . THR A 1 415 ? -9.395 14.821 6.151 1.00 91.38 415 THR A C 1
ATOM 3191 O O . THR A 1 415 ? -10.502 14.895 5.607 1.00 91.38 415 THR A O 1
ATOM 3194 N N . LYS A 1 416 ? -8.573 13.775 5.998 1.00 89.12 416 LYS A N 1
ATOM 3195 C CA . LYS A 1 416 ? -8.866 12.623 5.137 1.00 89.12 416 LYS A CA 1
ATOM 3196 C C . LYS A 1 416 ? -9.822 11.626 5.790 1.00 89.12 416 LYS A C 1
ATOM 3198 O O . LYS A 1 416 ? -10.667 11.071 5.089 1.00 89.12 416 LYS A O 1
ATOM 3203 N N . TYR A 1 417 ? -9.679 11.390 7.094 1.00 92.50 417 TYR A N 1
ATOM 3204 C CA . TYR A 1 417 ? -10.290 10.245 7.775 1.00 92.50 417 TYR A CA 1
ATOM 3205 C C . TYR A 1 417 ? -11.170 10.625 8.969 1.00 92.50 417 TYR A C 1
ATOM 3207 O O . TYR A 1 417 ? -11.980 9.810 9.392 1.00 92.50 417 TYR A O 1
ATOM 3215 N N . GLY A 1 418 ? -11.052 11.838 9.512 1.00 93.00 418 GLY A N 1
ATOM 3216 C CA . GLY A 1 418 ? -11.864 12.294 10.640 1.00 93.00 418 GLY A CA 1
ATOM 3217 C C . GLY A 1 418 ? -13.279 12.745 10.253 1.00 93.00 418 GLY A C 1
ATOM 3218 O O . GLY A 1 418 ? -13.617 12.955 9.086 1.00 93.00 418 GLY A O 1
ATOM 3219 N N . GLY A 1 419 ? -14.123 12.959 11.267 1.00 94.00 419 GLY A N 1
ATOM 3220 C CA . GLY A 1 419 ? -15.478 13.486 11.086 1.00 94.00 419 GLY A CA 1
ATOM 3221 C C . GLY A 1 419 ? -16.456 12.464 10.500 1.00 94.00 419 GLY A C 1
ATOM 3222 O O . GLY A 1 419 ? -16.400 11.284 10.827 1.00 94.00 419 GLY A O 1
ATOM 3223 N N . THR A 1 420 ? -17.408 12.922 9.680 1.00 95.75 420 THR A N 1
ATOM 3224 C CA . THR A 1 420 ? -18.379 12.026 9.023 1.00 95.75 420 THR A CA 1
ATOM 3225 C C . THR A 1 420 ? -17.834 11.533 7.687 1.00 95.75 420 THR A C 1
ATOM 3227 O O . THR A 1 420 ? -17.577 12.343 6.793 1.00 95.75 420 THR A O 1
ATOM 3230 N N . VAL A 1 421 ? -17.718 10.215 7.545 1.00 94.94 421 VAL A N 1
ATOM 3231 C CA . VAL A 1 421 ? -17.248 9.527 6.335 1.00 94.94 421 VAL A CA 1
ATOM 3232 C C . VAL A 1 421 ? -18.250 8.458 5.916 1.00 94.94 421 VAL A C 1
ATOM 3234 O O . VAL A 1 421 ? -18.936 7.874 6.751 1.00 94.94 421 VAL A O 1
ATOM 3237 N N . GLU A 1 422 ? -18.349 8.194 4.622 1.00 94.38 422 GLU A N 1
ATOM 3238 C CA . GLU A 1 422 ? -19.122 7.079 4.085 1.00 94.38 422 GLU A CA 1
ATOM 3239 C C . GLU A 1 422 ? -18.195 5.906 3.772 1.00 94.38 422 GLU A C 1
ATOM 3241 O O . GLU A 1 422 ? -17.189 6.080 3.083 1.00 94.38 422 GLU A O 1
ATOM 3246 N N . VAL A 1 423 ? -18.531 4.710 4.258 1.00 91.56 423 VAL A N 1
ATOM 3247 C CA . VAL A 1 423 ? -17.743 3.502 3.982 1.00 91.56 423 VAL A CA 1
ATOM 3248 C C . VAL A 1 423 ? -18.097 2.953 2.605 1.00 91.56 423 VAL A C 1
ATOM 3250 O O . VAL A 1 423 ? -19.255 2.645 2.324 1.00 91.56 423 VAL A O 1
ATOM 3253 N N . ARG A 1 424 ? -17.091 2.788 1.744 1.00 88.19 424 ARG A N 1
ATOM 3254 C CA . ARG A 1 424 ? -17.279 2.435 0.328 1.00 88.19 424 ARG A CA 1
ATOM 3255 C C . ARG A 1 424 ? -16.820 1.024 -0.042 1.00 88.19 424 ARG A C 1
ATOM 3257 O O . ARG A 1 424 ? -17.004 0.641 -1.191 1.00 88.19 424 ARG A O 1
ATOM 3264 N N . ARG A 1 425 ? -16.302 0.248 0.918 1.00 81.88 425 ARG A N 1
ATOM 3265 C CA . ARG A 1 425 ? -15.868 -1.144 0.705 1.00 81.88 425 ARG A CA 1
ATOM 3266 C C . ARG A 1 425 ? -17.015 -2.131 0.774 1.00 81.88 425 ARG A C 1
ATOM 3268 O O . ARG A 1 425 ? -17.625 -2.281 1.838 1.00 81.88 425 ARG A O 1
ATOM 3275 N N . ARG A 1 426 ? -17.298 -2.829 -0.328 1.00 73.62 426 ARG A N 1
ATOM 3276 C CA . ARG A 1 426 ? -18.316 -3.895 -0.317 1.00 73.62 426 ARG A CA 1
ATOM 3277 C C . ARG A 1 426 ? -17.882 -5.036 0.603 1.00 73.62 426 ARG A C 1
ATOM 3279 O O . ARG A 1 426 ? -16.699 -5.339 0.721 1.00 73.62 426 ARG A O 1
ATOM 3286 N N . GLY A 1 427 ? -18.850 -5.663 1.268 1.00 72.25 427 GLY A N 1
ATOM 3287 C CA . GLY A 1 427 ? -18.602 -6.723 2.251 1.00 72.25 427 GLY A CA 1
ATOM 3288 C C . GLY A 1 427 ? -18.182 -6.223 3.640 1.00 72.25 427 GLY A C 1
ATOM 3289 O O . GLY A 1 427 ? -18.150 -7.016 4.576 1.00 72.25 427 GLY A O 1
ATOM 3290 N N . HIS A 1 428 ? -17.913 -4.923 3.823 1.00 84.12 428 HIS A N 1
ATOM 3291 C CA . HIS A 1 428 ? -17.740 -4.349 5.159 1.00 84.12 428 HIS A CA 1
ATOM 3292 C C . HIS A 1 428 ? -19.107 -4.188 5.863 1.00 84.12 428 HIS A C 1
ATOM 3294 O O . HIS A 1 428 ? -20.054 -3.736 5.213 1.00 84.12 428 HIS A O 1
ATOM 3300 N N . PRO A 1 429 ? -19.236 -4.439 7.186 1.00 84.31 429 PRO A N 1
ATOM 3301 C CA . PRO A 1 429 ? -20.517 -4.318 7.905 1.00 84.31 429 PRO A CA 1
ATOM 3302 C C . PRO A 1 429 ? -21.180 -2.933 7.827 1.00 84.31 429 PRO A C 1
ATOM 3304 O O . PRO A 1 429 ? -22.390 -2.798 7.994 1.00 84.31 429 PRO A O 1
ATOM 3307 N N . LEU A 1 430 ? -20.378 -1.896 7.581 1.00 87.94 430 LEU A N 1
ATOM 3308 C CA . LEU A 1 430 ? -20.820 -0.503 7.446 1.00 87.94 430 LEU A CA 1
ATOM 3309 C C . LEU A 1 430 ? -20.923 -0.025 5.988 1.00 87.94 430 LEU A C 1
ATOM 3311 O O . LEU A 1 430 ? -21.062 1.173 5.767 1.00 87.94 430 LEU A O 1
ATOM 3315 N N . PHE A 1 431 ? -20.821 -0.909 4.991 1.00 89.62 431 PHE A N 1
ATOM 3316 C CA . PHE A 1 431 ? -20.861 -0.520 3.577 1.00 89.62 431 PHE A CA 1
ATOM 3317 C C . PHE A 1 431 ? -22.076 0.367 3.244 1.00 89.62 431 PHE A C 1
ATOM 3319 O O . PHE A 1 431 ? -23.209 0.046 3.600 1.00 89.62 431 PHE A O 1
ATOM 3326 N N . GLY A 1 432 ? -21.825 1.493 2.567 1.00 88.44 432 GLY A N 1
ATOM 3327 C CA . GLY A 1 432 ? -22.830 2.489 2.181 1.00 88.44 432 GLY A CA 1
ATOM 3328 C C . GLY A 1 432 ? -23.352 3.357 3.330 1.00 88.44 432 GLY A C 1
ATOM 3329 O O . GLY A 1 432 ? -24.203 4.217 3.107 1.00 88.44 432 GLY A O 1
ATOM 3330 N N . GLN A 1 433 ? -22.875 3.158 4.562 1.00 90.81 433 GLN A N 1
ATOM 3331 C CA . GLN A 1 433 ? -23.311 3.930 5.723 1.00 90.81 433 GLN A CA 1
ATOM 3332 C C . GLN A 1 433 ? -22.395 5.129 5.965 1.00 90.81 433 GLN A C 1
ATOM 3334 O O . GLN A 1 433 ? -21.171 5.039 5.835 1.00 90.81 433 GLN A O 1
ATOM 3339 N N . LYS A 1 434 ? -23.000 6.244 6.389 1.00 93.69 434 LYS A N 1
ATOM 3340 C CA . LYS A 1 434 ? -22.287 7.405 6.930 1.00 93.69 434 LYS A CA 1
ATOM 3341 C C . LYS A 1 434 ? -22.028 7.184 8.413 1.00 93.69 434 LYS A C 1
ATOM 3343 O O . LYS A 1 434 ? -22.965 7.008 9.190 1.00 93.69 434 LYS A O 1
ATOM 3348 N N . VAL A 1 435 ? -20.763 7.215 8.800 1.00 94.69 435 VAL A N 1
ATOM 3349 C CA . VAL A 1 435 ? -20.307 6.978 10.170 1.00 94.69 435 VAL A CA 1
ATOM 3350 C C . VAL A 1 435 ? -19.488 8.164 10.650 1.00 94.69 435 VAL A C 1
ATOM 3352 O O . VAL A 1 435 ? -18.807 8.820 9.864 1.00 94.69 435 VAL A O 1
ATOM 3355 N N . VAL A 1 436 ? -19.573 8.457 11.946 1.00 95.94 436 VAL A N 1
ATOM 3356 C CA . VAL A 1 436 ? -18.747 9.489 12.578 1.00 95.94 436 VAL A CA 1
ATOM 3357 C C . VAL A 1 436 ? -17.525 8.809 13.174 1.00 95.94 436 VAL A C 1
ATOM 3359 O O . VAL A 1 436 ? -17.653 7.986 14.081 1.00 95.94 436 VAL A O 1
ATOM 3362 N N . VAL A 1 437 ? -16.344 9.150 12.668 1.00 96.00 437 VAL A N 1
ATOM 3363 C CA . VAL A 1 437 ? -15.077 8.667 13.213 1.00 96.00 437 VAL A CA 1
ATOM 3364 C C . VAL A 1 437 ? -14.885 9.248 14.608 1.00 96.00 437 VAL A C 1
ATOM 3366 O O . VAL A 1 437 ? -14.882 10.462 14.800 1.00 96.00 437 VAL A O 1
ATOM 3369 N N . SER A 1 438 ? -14.788 8.350 15.584 1.00 94.81 438 SER A N 1
ATOM 3370 C CA . SER A 1 438 ? -14.742 8.648 17.016 1.00 94.81 438 SER A CA 1
ATOM 3371 C C . SER A 1 438 ? -13.360 9.122 17.453 1.00 94.81 438 SER A C 1
ATOM 3373 O O . SER A 1 438 ? -13.266 10.057 18.243 1.00 94.81 438 SER A O 1
ATOM 3375 N N . ARG A 1 439 ? -12.294 8.500 16.932 1.00 95.38 439 ARG A N 1
ATOM 3376 C CA . ARG A 1 439 ? -10.904 8.929 17.143 1.00 95.38 439 ARG A CA 1
ATOM 3377 C C . ARG A 1 439 ? -10.061 8.704 15.895 1.00 95.38 439 ARG A C 1
ATOM 3379 O O . ARG A 1 439 ? -10.267 7.740 15.154 1.00 95.38 439 ARG A O 1
ATOM 3386 N N . VAL A 1 440 ? -9.088 9.587 15.706 1.00 96.44 440 VAL A N 1
ATOM 3387 C CA . VAL A 1 440 ? -8.033 9.453 14.700 1.00 96.44 440 VAL A CA 1
ATOM 3388 C C . VAL A 1 440 ? -6.722 9.179 15.425 1.00 96.44 440 VAL A C 1
ATOM 3390 O O . VAL A 1 440 ? -6.450 9.764 16.473 1.00 96.44 440 VAL A O 1
ATOM 3393 N N . HIS A 1 441 ? -5.939 8.261 14.874 1.00 97.50 441 HIS A N 1
ATOM 3394 C CA . HIS A 1 441 ? -4.691 7.777 15.436 1.00 97.50 441 HIS A CA 1
ATOM 3395 C C . HIS A 1 441 ? -3.556 7.973 14.426 1.00 97.50 441 HIS A C 1
ATOM 3397 O O . HIS A 1 441 ? -3.745 7.744 13.231 1.00 97.50 441 HIS A O 1
ATOM 3403 N N . ILE A 1 442 ? -2.370 8.342 14.902 1.00 97.38 442 ILE A N 1
ATOM 3404 C CA . ILE A 1 442 ? -1.120 8.334 14.135 1.00 97.38 442 ILE A CA 1
ATOM 3405 C C . ILE A 1 442 ? -0.235 7.213 14.669 1.00 97.38 442 ILE A C 1
ATOM 3407 O O . ILE A 1 442 ? -0.047 7.089 15.879 1.00 97.38 442 ILE A O 1
ATOM 3411 N N . VAL A 1 443 ? 0.321 6.411 13.764 1.00 97.12 443 VAL A N 1
ATOM 3412 C CA . VAL A 1 443 ? 1.282 5.352 14.082 1.00 97.12 443 VAL A CA 1
ATOM 3413 C C . VAL A 1 443 ? 2.605 5.668 13.394 1.00 97.12 443 VAL A C 1
ATOM 3415 O O . VAL A 1 443 ? 2.680 5.633 12.165 1.00 97.12 443 VAL A O 1
ATOM 3418 N N . TYR A 1 444 ? 3.647 5.959 14.172 1.00 96.00 444 TYR A N 1
ATOM 3419 C CA . TYR A 1 444 ? 5.002 6.142 13.645 1.00 96.00 444 TYR A CA 1
ATOM 3420 C C . TYR A 1 444 ? 5.852 4.884 13.775 1.00 96.00 444 TYR A C 1
ATOM 3422 O O . TYR A 1 444 ? 5.676 4.090 14.699 1.00 96.00 444 TYR A O 1
ATOM 3430 N N . ASP A 1 445 ? 6.823 4.751 12.875 1.00 92.25 445 ASP A N 1
ATOM 3431 C CA . ASP A 1 445 ? 7.945 3.833 13.053 1.00 92.25 445 ASP A CA 1
ATOM 3432 C C . ASP A 1 445 ? 8.786 4.260 14.264 1.00 92.25 445 ASP A C 1
ATOM 3434 O O . ASP A 1 445 ? 9.297 5.381 14.341 1.00 92.25 445 ASP A O 1
ATOM 3438 N N . GLY A 1 446 ? 8.862 3.374 15.253 1.00 88.94 446 GLY A N 1
ATOM 3439 C CA . GLY A 1 446 ? 9.543 3.610 16.516 1.00 88.94 446 GLY A CA 1
ATOM 3440 C C . GLY A 1 446 ? 11.010 3.185 16.537 1.00 88.94 446 GLY A C 1
ATOM 3441 O O . GLY A 1 446 ? 11.669 3.484 17.533 1.00 88.94 446 GLY A O 1
ATOM 3442 N N . GLU A 1 447 ? 11.521 2.500 15.503 1.00 85.44 447 GLU A N 1
ATOM 3443 C CA . GLU A 1 447 ? 12.825 1.814 15.539 1.00 85.44 447 GLU A CA 1
ATOM 3444 C C . GLU A 1 447 ? 13.993 2.777 15.821 1.00 85.44 447 GLU A C 1
ATOM 3446 O O . GLU A 1 447 ? 14.897 2.464 16.594 1.00 85.44 447 GLU A O 1
ATOM 3451 N N . LYS A 1 448 ? 13.963 3.978 15.227 1.00 82.31 448 LYS A N 1
ATOM 3452 C CA . LYS A 1 448 ? 15.064 4.964 15.287 1.00 82.31 448 LYS A CA 1
ATOM 3453 C C . LYS A 1 448 ? 14.682 6.277 15.965 1.00 82.31 448 LYS A C 1
ATOM 3455 O O . LYS A 1 448 ? 15.300 7.315 15.729 1.00 82.31 448 LYS A O 1
ATOM 3460 N N . LEU A 1 449 ? 13.647 6.255 16.798 1.00 88.50 449 LEU A N 1
ATOM 3461 C CA . LEU A 1 449 ? 13.132 7.462 17.431 1.00 88.50 449 LEU A CA 1
ATOM 3462 C C . LEU A 1 449 ? 13.875 7.773 18.737 1.00 88.50 449 LEU A C 1
ATOM 3464 O O . LEU A 1 449 ? 13.754 7.035 19.717 1.00 88.50 449 LEU A O 1
ATOM 3468 N N . ALA A 1 450 ? 14.607 8.889 18.768 1.00 91.25 450 ALA A N 1
ATOM 3469 C CA . ALA A 1 450 ? 15.256 9.381 19.983 1.00 91.25 450 ALA A CA 1
ATOM 3470 C C . ALA A 1 450 ? 14.230 9.747 21.076 1.00 91.25 450 ALA A C 1
ATOM 3472 O O . ALA A 1 450 ? 13.110 10.162 20.771 1.00 91.25 450 ALA A O 1
ATOM 3473 N N . GLY A 1 451 ? 14.622 9.624 22.352 1.00 92.38 451 GLY A N 1
ATOM 3474 C CA . GLY A 1 451 ? 13.735 9.854 23.505 1.00 92.38 451 GLY A CA 1
ATOM 3475 C C . GLY A 1 451 ? 13.125 11.258 23.536 1.00 92.38 451 GLY A C 1
ATOM 3476 O O . GLY A 1 451 ? 11.909 11.394 23.598 1.00 92.38 451 GLY A O 1
ATOM 3477 N N . GLU A 1 452 ? 13.950 12.288 23.359 1.00 93.94 452 GLU A N 1
ATOM 3478 C CA . GLU A 1 452 ? 13.517 13.694 23.296 1.00 93.94 452 GLU A CA 1
ATOM 3479 C C . GLU A 1 452 ? 12.529 13.982 22.151 1.00 93.94 452 GLU A C 1
ATOM 3481 O O . GLU A 1 452 ? 11.627 14.808 22.282 1.00 93.94 452 GLU A O 1
ATOM 3486 N N . ILE A 1 453 ? 12.654 13.270 21.025 1.00 96.06 453 ILE A N 1
ATOM 3487 C CA . ILE A 1 453 ? 11.701 13.374 19.917 1.00 96.06 453 ILE A CA 1
ATOM 3488 C C . ILE A 1 453 ? 10.392 12.687 20.287 1.00 96.06 453 ILE A C 1
ATOM 3490 O O . ILE A 1 453 ? 9.321 13.237 20.047 1.00 96.06 453 ILE A O 1
ATOM 3494 N N . ARG A 1 454 ? 10.464 11.500 20.894 1.00 94.69 454 ARG A N 1
ATOM 3495 C CA . ARG A 1 454 ? 9.287 10.761 21.356 1.00 94.69 454 ARG A CA 1
ATOM 3496 C C . ARG A 1 454 ? 8.456 11.586 22.341 1.00 94.69 454 ARG A C 1
ATOM 3498 O O . ARG A 1 454 ? 7.240 11.643 22.190 1.00 94.69 454 ARG A O 1
ATOM 3505 N N . GLU A 1 455 ? 9.106 12.231 23.305 1.00 94.19 455 GLU A N 1
ATOM 3506 C CA . GLU A 1 455 ? 8.461 13.114 24.286 1.00 94.19 455 GLU A CA 1
ATOM 3507 C C . GLU A 1 455 ? 7.765 14.297 23.603 1.00 94.19 455 GLU A C 1
ATOM 3509 O O . GLU A 1 455 ? 6.565 14.492 23.793 1.00 94.19 455 GLU A O 1
ATOM 3514 N N . ALA A 1 456 ? 8.465 15.003 22.711 1.00 94.62 456 ALA A N 1
ATOM 3515 C CA . ALA A 1 456 ? 7.897 16.135 21.979 1.00 94.62 456 ALA A CA 1
ATOM 3516 C C . ALA A 1 456 ? 6.693 15.755 21.098 1.00 94.62 456 ALA A C 1
ATOM 3518 O O . ALA A 1 456 ? 5.759 16.543 20.932 1.00 94.62 456 ALA A O 1
ATOM 3519 N N . LEU A 1 457 ? 6.696 14.547 20.526 1.00 95.75 457 LEU A N 1
ATOM 3520 C CA . LEU A 1 457 ? 5.561 14.027 19.765 1.00 95.75 457 LEU A CA 1
ATOM 3521 C C . LEU A 1 457 ? 4.370 13.694 20.678 1.00 95.75 457 LEU A C 1
ATOM 3523 O O . LEU A 1 457 ? 3.237 14.012 20.321 1.00 95.75 457 LEU A O 1
ATOM 3527 N N . PHE A 1 458 ? 4.603 13.107 21.857 1.00 94.31 458 PHE A N 1
ATOM 3528 C CA . PHE A 1 458 ? 3.537 12.823 22.825 1.00 94.31 458 PHE A CA 1
ATOM 3529 C C . PHE A 1 458 ? 2.879 14.093 23.367 1.00 94.31 458 PHE A C 1
ATOM 3531 O O . PHE A 1 458 ? 1.649 14.168 23.404 1.00 94.31 458 PHE A O 1
ATOM 3538 N N . GLU A 1 459 ? 3.672 15.097 23.744 1.00 92.62 459 GLU A N 1
ATOM 3539 C CA . GLU A 1 459 ? 3.155 16.399 24.180 1.00 92.62 459 GLU A CA 1
ATOM 3540 C C . GLU A 1 459 ? 2.280 17.031 23.091 1.00 92.62 459 GLU A C 1
ATOM 3542 O O . GLU A 1 459 ? 1.169 17.502 23.351 1.00 92.62 459 GLU A O 1
ATOM 3547 N N . GLN A 1 460 ? 2.743 16.975 21.838 1.00 94.00 460 GLN A N 1
ATOM 3548 C CA . GLN A 1 460 ? 1.999 17.531 20.717 1.00 94.00 460 GLN A CA 1
ATOM 3549 C C . GLN A 1 460 ? 0.712 16.750 20.411 1.00 94.00 460 GLN A C 1
ATOM 3551 O O . GLN A 1 460 ? -0.303 17.363 20.065 1.00 94.00 460 GLN A O 1
ATOM 3556 N N . ALA A 1 461 ? 0.729 15.422 20.559 1.00 93.25 461 ALA A N 1
ATOM 3557 C CA . ALA A 1 461 ? -0.439 14.566 20.379 1.00 93.25 461 ALA A CA 1
ATOM 3558 C C . ALA A 1 461 ? -1.563 14.938 21.349 1.00 93.25 461 ALA A C 1
ATOM 3560 O O . ALA A 1 461 ? -2.680 15.220 20.902 1.00 93.25 461 ALA A O 1
ATOM 3561 N N . GLN A 1 462 ? -1.237 15.078 22.639 1.00 88.81 462 GLN A N 1
ATOM 3562 C CA . GLN A 1 462 ? -2.187 15.490 23.679 1.00 88.81 462 GLN A CA 1
ATOM 3563 C C . GLN A 1 462 ? -2.861 16.833 23.362 1.00 88.81 462 GLN A C 1
ATOM 3565 O O . GLN A 1 462 ? -4.057 16.994 23.603 1.00 88.81 462 GLN A O 1
ATOM 3570 N N . ALA A 1 463 ? -2.127 17.779 22.770 1.00 87.56 463 ALA A N 1
ATOM 3571 C CA . ALA A 1 463 ? -2.668 19.082 22.382 1.00 87.56 463 ALA A CA 1
ATOM 3572 C C . ALA A 1 463 ? -3.528 19.052 21.100 1.00 87.56 463 ALA A C 1
ATOM 3574 O O . ALA A 1 463 ? -4.344 19.947 20.886 1.00 87.56 463 ALA A O 1
ATOM 3575 N N . SER A 1 464 ? -3.340 18.056 20.230 1.00 85.00 464 SER A N 1
ATOM 3576 C CA . SER A 1 464 ? -3.951 18.005 18.889 1.00 85.00 464 SER A CA 1
ATOM 3577 C C . SER A 1 464 ? -5.276 17.237 18.806 1.00 85.00 464 SER A C 1
ATOM 3579 O O . SER A 1 464 ? -5.953 17.302 17.781 1.00 85.00 464 SER A O 1
ATOM 3581 N N . GLY A 1 465 ? -5.656 16.508 19.862 1.00 83.31 465 GLY A N 1
ATOM 3582 C CA . GLY A 1 465 ? -6.858 15.663 19.860 1.00 83.31 465 GLY A CA 1
ATOM 3583 C C . GLY A 1 465 ? -6.742 14.413 18.976 1.00 83.31 465 GLY A C 1
ATOM 3584 O O . GLY A 1 465 ? -7.761 13.839 18.592 1.00 83.31 465 GLY A O 1
ATOM 3585 N N . VAL A 1 466 ? -5.513 14.006 18.648 1.00 92.69 466 VAL A N 1
ATOM 3586 C CA . VAL A 1 466 ? -5.180 12.804 17.876 1.00 92.69 466 VAL A CA 1
ATOM 3587 C C . VAL A 1 466 ? -4.321 11.890 18.746 1.00 92.69 466 VAL A C 1
ATOM 3589 O O . VAL A 1 466 ? -3.413 12.348 19.436 1.00 92.69 466 VAL A O 1
ATOM 3592 N N . GLU A 1 467 ? -4.608 10.593 18.716 1.00 94.75 467 GLU A N 1
ATOM 3593 C CA . GLU A 1 467 ? -3.898 9.590 19.515 1.00 94.75 467 GLU A CA 1
ATOM 3594 C C . GLU A 1 467 ? -2.585 9.184 18.832 1.00 94.75 467 GLU A C 1
ATOM 3596 O O . GLU A 1 467 ? -2.562 8.950 17.623 1.00 94.75 467 GLU A O 1
ATOM 3601 N N . LEU A 1 468 ? -1.496 9.049 19.590 1.00 96.00 468 LEU A N 1
ATOM 3602 C CA . LEU A 1 468 ? -0.174 8.718 19.050 1.00 96.00 468 LEU A CA 1
ATOM 3603 C C . LEU A 1 468 ? 0.309 7.338 19.505 1.00 96.00 468 LEU A C 1
ATOM 3605 O O . LEU A 1 468 ? 0.297 7.017 20.691 1.00 96.00 468 LEU A O 1
ATOM 3609 N N . HIS A 1 469 ? 0.804 6.563 18.541 1.00 95.75 469 HIS A N 1
ATOM 3610 C CA . HIS A 1 469 ? 1.310 5.204 18.704 1.00 95.75 469 HIS A CA 1
ATOM 3611 C C . HIS A 1 469 ? 2.668 5.050 18.016 1.00 95.75 469 HIS A C 1
ATOM 3613 O O . HIS A 1 469 ? 2.974 5.746 17.046 1.00 95.75 469 HIS A O 1
ATOM 3619 N N . PHE A 1 470 ? 3.466 4.088 18.477 1.00 94.56 470 PHE A N 1
ATOM 3620 C CA . PHE A 1 470 ? 4.760 3.756 17.877 1.00 94.56 470 PHE A CA 1
ATOM 3621 C C . PHE A 1 470 ? 4.850 2.263 17.602 1.00 94.56 470 PHE A C 1
ATOM 3623 O O . PHE A 1 470 ? 4.759 1.478 18.536 1.00 94.56 470 PHE A O 1
ATOM 3630 N N . HIS A 1 471 ? 5.078 1.856 16.361 1.00 92.81 471 HIS A N 1
ATOM 3631 C CA . HIS A 1 471 ? 5.283 0.453 16.021 1.00 92.81 471 HIS A CA 1
ATOM 3632 C C . HIS A 1 471 ? 6.761 0.186 15.746 1.00 92.81 471 HIS A C 1
ATOM 3634 O O . HIS A 1 471 ? 7.402 0.940 15.019 1.00 92.81 471 HIS A O 1
ATOM 3640 N N . VAL A 1 472 ? 7.291 -0.882 16.339 1.00 86.62 472 VAL A N 1
ATOM 3641 C CA . VAL A 1 472 ? 8.613 -1.427 16.024 1.00 86.62 472 VAL A CA 1
ATOM 3642 C C . VAL A 1 472 ? 8.361 -2.802 15.389 1.00 86.62 472 VAL A C 1
ATOM 3644 O O . VAL A 1 472 ? 7.784 -3.642 16.087 1.00 86.62 472 VAL A O 1
ATOM 3647 N N . PRO A 1 473 ? 8.668 -2.987 14.089 1.00 69.56 473 PRO A N 1
ATOM 3648 C CA . PRO A 1 473 ? 8.381 -4.215 13.340 1.00 69.56 473 PRO A CA 1
ATOM 3649 C C . PRO A 1 473 ? 9.044 -5.489 13.867 1.00 69.56 473 PRO A C 1
ATOM 3651 O O . PRO A 1 473 ? 10.137 -5.392 14.472 1.00 69.56 473 PRO A O 1
#

pLDDT: mean 72.18, std 21.78, range [27.91, 97.56]

Secondary structure (DSSP, 8-state):
-THHHHHHHHHHHHHHHS-S---------HHHHT-S-PPPP-GGGTB-TT--B-STTHHHHHHHSHHHHHHHHHHHHTT-HHHHHHHHHHHHHHHHHHHHHHHHHTSTTTSS-S-----GGGHHHHS---SHHHHHHHHHHHHHHHHHHHHTT--HHHHHHHHHHHHTT------SS-HHHHHHHHHHHHHHHHHHHHHHHHHHHHHTTS-HHHHHHHHHHHHHHHHHHHHHHHHH--S-B--S-HHHHHHT---TT-PPTTS-TT-HHHHHHHHHHHHHHHHHTTSSPPPTT-SSPPPPBPHHHHHHHHHHHHHHHHHHHHHHHHHHHHHHSSS--SSS-TT-SSEEEEEEEEEESSTTPPEEEEEEEEEEGGG-STTPPPPEEEEEEE----TT--HHHHHHHHHHHHHHHHHHHSEEEEE--TTSTTTT-EEEE-EEEEEEE-TT--HHHHHHHHHHHHHHT-EEEEE--
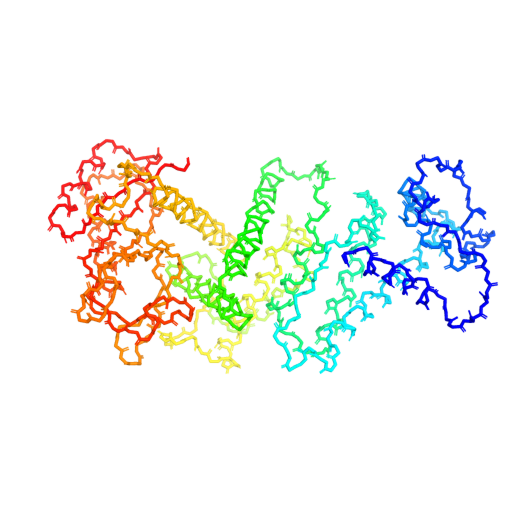
Organism: NCBI:txid394096

Nearest PDB structures (foldseek):
  7zlu-assembly1_A  TM=6.390E-01  e=9.041E-01  Thermochaetoides thermophila
  4q4a-assembly1_A  TM=1.113E-01  e=7.053E-01  Thermotoga maritima MSB8

Solvent-accessible surface area (backbone atoms only — not comparable to full-atom values): 27018 Å² total; per-residue (Å²): 127,74,72,61,57,61,52,54,54,55,56,48,54,37,54,68,65,44,80,89,72,95,72,96,66,86,77,82,48,74,69,63,77,67,48,90,75,69,73,82,89,55,63,78,74,29,19,50,92,74,12,51,70,47,67,77,51,20,66,59,55,37,40,59,36,35,72,54,32,40,47,37,39,52,40,26,76,72,62,39,66,34,31,37,42,37,50,51,51,51,51,52,39,36,28,52,47,15,31,48,49,30,48,66,60,66,29,90,70,43,82,81,41,96,74,73,73,79,78,64,81,54,48,63,74,68,44,49,24,77,48,74,40,33,44,53,46,45,51,40,24,48,55,27,20,51,52,43,34,51,76,70,70,55,55,69,69,62,51,48,66,57,46,57,68,65,58,69,76,64,89,80,83,93,77,98,63,62,78,64,57,59,49,49,55,51,50,50,52,46,52,54,49,50,52,55,50,44,57,51,48,54,47,49,61,41,60,76,76,52,64,79,70,44,55,51,51,48,52,54,43,52,52,51,40,48,54,52,51,50,50,56,54,55,69,74,56,82,58,56,50,54,73,92,49,68,80,60,44,67,79,67,58,70,45,69,90,57,50,60,92,96,47,60,69,81,38,72,65,56,55,53,48,36,54,51,41,53,53,30,50,31,32,65,70,64,79,34,82,68,63,93,93,54,93,67,67,61,67,39,57,35,72,71,30,42,52,54,49,50,55,52,51,50,53,51,49,53,50,47,49,48,52,50,51,52,49,50,51,37,52,71,43,100,59,90,57,88,82,64,64,86,85,51,84,40,49,48,73,40,63,53,41,36,31,21,64,58,90,91,42,72,74,41,60,38,55,32,36,34,35,24,59,74,34,58,58,90,94,49,72,56,49,27,35,37,34,41,68,44,84,70,86,59,71,93,59,53,42,72,59,49,32,53,50,48,53,54,50,51,52,49,44,45,70,73,60,37,48,66,33,28,31,65,38,69,84,46,99,53,46,79,36,76,44,54,40,72,46,43,34,41,34,34,56,41,80,69,59,51,68,69,46,53,50,36,42,52,59,47,24,72,75,66,79,38,47,77,44,68,48,66,131

Mean predicted aligned error: 18.09 Å

Foldseek 3Di:
DVVVVLVVVLVVLLPLLDPDDDDDDDDDDPVNLPDPPDPPADLVQAADPQLHGDDSCSLVSCQSNQVNLVVLVVVVVVPPRNSVSNLVSLLVSLLSVLLVCLCVLVDPDVVPDLDSPPPCVCLCVRRVHLDDSSLSSLVSSLVSNLVNNVVVVHDVVVSCSNNLVSNLSHDDDDDDDDPVVNVVLVVVSVLVVVVVVVLVVVLVVCVVPHDSVQNSLVVVLVVVLVVVVLCVLVVPQPAAFDDPDLVVLVVVQDDLCDDPPPADSPRPVSVVLNVQQVVLSCCQVVVDPDDPPDPDRDGRHDSVSSVVSVVVVSVQLVQLVVVQVQVVVCLVDPDDDFPDDPPQPRKDKDAQWWKADDDPGDTHGFSIKIWRPVQDDPPGAIAIETEDEDEDDCVPPDLVVLLVVLLVVLVVQCVNPAAWIATPRPPPPRHRHIHHHPAYEYEYAPPRDDPSNVVSSCVSCVVSRHHYGYDHD